Protein AF-0000000067462137 (afdb_homodimer)

Foldseek 3Di:
DPPPPPDPDPDPQPQAACDADPPDDGRHHQCCLLVPDVQLVCSHVPDQFDDAEDEQVQAAADQPFFAKEKEQPQFWWKFKWAQQLQWIKTATDPPPWMWMDTGVAPAIWTWGMKTKWAAPDAFPTDQYHYPPTGGGMKIKTKTFRVVVDPDLVVLQADALTIEIEIAGEGADDDFQPQVCQCQPPVNLVQHQERGGMDIDIRGDVLSNDDAFWKWKWFFHFDQDPSGRRRYIYIYTPDHGYDHPVSSVSQQSRASHGPVDDGDGSHSNYRHHDDNPSTHMYMNDRSVCPVPPDDDPRGGYHYPPPPPDD/DPPPPPDPDPPPQPQAACDADPPDDGRHHQCCLLVPDVQLVCSHVPDQFDDAEDEQVQAAADQPFFAKEKEQPQFWWKFKWAQQLQWIKTATDPPPWMWMDTGVAPAIWTWGMKTKWAAPDAFPTDQYHYPPTGGGMKIKTKTFRVVVDPDLVVLQADALTIEIEIAGEGADDDFQPQVCQCQPPVNLVQHQERGRMDIDIRGDVQSNDDAFWKWKWFFHFDQDPSGRRRYIYIYTPDHGYDHPVSSVSQQSRASHGPVDDGDGSHSNYRHHDDNPSTHMYMNDRSVCPVPDDDDDRGGYHYPPPPPDD

pLDDT: mean 91.72, std 14.28, range [22.58, 98.94]

Nearest PDB structures (foldseek):
  6t7u-assembly1_A  TM=9.386E-01  e=1.945E-29  Homo sapiens
  3m1w-assembly1_A  TM=9.368E-01  e=1.393E-28  Homo sapiens
  1flj-assembly1_A  TM=9.426E-01  e=3.025E-28  Rattus norvegicus
  1z97-assembly1_A  TM=9.305E-01  e=4.326E-28  Homo sapiens
  2w2j-assembly1_A  TM=8.553E-01  e=8.541E-27  Homo sapiens

InterPro domains:
  IPR001148 Alpha carbonic anhydrase domain [PF00194] (38-281)
  IPR001148 Alpha carbonic anhydrase domain [PS51144] (14-284)
  IPR001148 Alpha carbonic anhydrase domain [SM01057] (16-284)
  IPR023561 Carbonic anhydrase, alpha-class [PTHR18952] (14-278)
  IPR036398 Alpha carbonic anhydrase domain superfamily [G3DSA:3.10.200.10] (11-289)
  IPR036398 Alpha carbonic anhydrase domain superfamily [SSF51069] (25-281)
  IPR041878 Carbonic anhydrase-related protein X/XI [cd03121] (29-285)

Secondary structure (DSSP, 8-state):
-----------GGG---SS---SSS----HHHHHHH-GGGTHHHH-SS-S--EE-GGGEEE-TTPPPEEEE-TT--EEEEEEE-SSSEEEEE-SSS--EEEETTEEEEEEEEEEEEEE-SSTT---SSEETTB--SEEEEEEEEETTT-SSHHHHHHSTT-EEEEEEEEEE-SS--HHHHHHT-HHHHHTT-STT-EEEEEEE-GGGGS-SS--EEEEEE--SSTT--S-EEEEEESS-EEE-HHHHHHHHT-BSS-TTS---BS----PPPPP-TT--EEESS-TT-TTS---SGGGS-EEETS----/-----------GGG---SS---SSS----HHHHHHH-GGGTHHHH-SS-S--EE-GGGEEE-TTPPPEEEE-TT--EEEEEEE-SSSEEEEE-SSS--EEEETTEEEEEEEEEEEEEE-SSTT---SSEETTB--SEEEEEEEEETTT-SSHHHHHHSTT-EEEEEEEEEE-SS--HHHHHHT-HHHHHTT-STT-EEEEEEE-GGGGS-SS--EEEEEE--SSTT--S-EEEEEESS-EEE-HHHHHHHHT-BSS-TTS---BS----PPPPP-TT--EEESS-TT-TTS---SGGGS-EEETS----

Sequence (618 aa):
MITTYIGPAPDPEDWWSYKDNLQGNFVPGPPFWGLVNAAWSLCAVGKRQSPVDVELKRVLYDPFLPPLRLSTGGEKLRGTLYNTGRHVSFLPAARPVVNVSGGPLLYSHRLSELRLLFGARDGAGSEHQINHQGFSAEVQLIHFNQELYGNLSAASRGPNGLAILSLFVNVAGSSNPFLSRLLNRDTITRISYKNDAYFLQDLSLELLFPESFGFITYQGSLSTPPCSETVTWILIDRALNITSLQMHSLRLLSQNPPSQIFQSLSGNARPLQPLAHRALRGNRDPRHPERRCRGPNYRLHVDGAPHGRMITTYIGPAPDPEDWWSYKDNLQGNFVPGPPFWGLVNAAWSLCAVGKRQSPVDVELKRVLYDPFLPPLRLSTGGEKLRGTLYNTGRHVSFLPAARPVVNVSGGPLLYSHRLSELRLLFGARDGAGSEHQINHQGFSAEVQLIHFNQELYGNLSAASRGPNGLAILSLFVNVAGSSNPFLSRLLNRDTITRISYKNDAYFLQDLSLELLFPESFGFITYQGSLSTPPCSETVTWILIDRALNITSLQMHSLRLLSQNPPSQIFQSLSGNARPLQPLAHRALRGNRDPRHPERRCRGPNYRLHVDGAPHGR

Solvent-accessible surface area (backbone atoms only — not comparable to full-atom values): 31757 Å² total; per-residue (Å²): 133,84,76,76,79,72,67,78,75,68,56,78,90,64,61,60,38,51,46,79,45,82,76,74,75,81,39,42,19,61,93,36,42,19,75,76,33,77,84,15,33,39,54,64,72,49,67,45,41,29,28,35,60,44,46,56,92,64,41,36,60,36,88,69,51,48,36,41,32,39,36,31,83,65,52,57,41,31,28,36,38,30,17,68,32,51,42,41,36,34,36,59,40,84,60,55,61,38,32,39,31,39,34,92,43,82,57,51,20,33,63,57,35,39,38,45,28,29,21,83,43,85,43,56,11,26,45,46,24,53,68,84,38,48,24,21,15,26,39,34,40,38,20,19,22,57,83,85,24,93,43,57,75,58,8,49,66,26,50,76,5,29,38,34,41,35,36,35,25,37,75,39,93,51,49,34,64,37,55,46,65,65,50,29,71,77,52,49,68,50,27,37,27,28,70,25,60,42,80,49,64,80,36,55,71,75,50,64,53,64,80,60,40,48,41,39,35,35,75,21,18,40,61,49,90,44,20,38,60,22,24,39,38,36,35,43,72,52,67,41,34,32,28,60,68,47,53,51,55,53,43,66,20,22,31,30,42,86,91,47,73,84,38,57,32,35,50,35,38,45,70,67,29,66,59,83,66,64,68,36,35,18,59,49,48,66,92,44,69,78,58,76,75,74,58,75,66,17,25,76,41,58,49,72,57,79,75,82,130,133,85,76,77,79,72,68,78,76,68,55,78,88,63,62,60,38,52,46,77,46,82,75,74,74,82,38,41,19,59,92,37,42,19,76,77,33,77,86,16,33,39,54,63,70,48,68,44,41,30,28,35,60,43,46,56,91,65,41,36,58,36,88,68,53,48,34,39,32,39,35,32,84,67,51,55,41,32,28,37,38,32,18,68,33,51,41,42,37,34,36,59,41,84,60,54,59,38,34,40,32,39,34,90,42,82,57,50,22,33,64,57,36,38,36,44,29,29,21,83,44,85,43,54,10,26,45,47,24,53,68,85,37,47,24,22,15,26,40,35,41,38,21,21,23,55,82,84,26,95,44,57,74,59,9,47,66,25,51,77,6,29,38,33,40,36,36,36,25,36,75,38,94,52,50,35,63,38,54,45,64,64,50,28,70,77,52,48,68,51,27,39,27,30,70,26,58,44,80,50,66,81,36,55,71,75,49,64,52,64,82,61,41,49,40,40,34,35,77,22,18,39,62,48,89,43,20,38,59,22,24,39,38,38,35,42,70,52,68,42,34,32,29,61,68,49,52,53,56,54,42,64,19,23,33,32,42,86,92,46,74,85,37,56,30,35,50,36,38,46,69,68,30,65,58,81,67,63,69,37,35,19,61,48,48,65,92,46,69,77,61,76,74,75,57,75,67,17,25,76,40,59,48,72,57,80,73,82,130

Organism: Equus caballus (NCBI:txid9796)

Radius of gyration: 27.42 Å; Cα contacts (8 Å, |Δi|>4): 1559; chains: 2; bounding box: 72×86×69 Å

Structure (mmCIF, N/CA/C/O backbone):
data_AF-0000000067462137-model_v1
#
loop_
_entity.id
_entity.type
_entity.pdbx_description
1 polymer 'Carbonic anhydrase-related protein 11'
#
loop_
_atom_site.group_PDB
_atom_site.id
_atom_site.type_symbol
_atom_site.label_atom_id
_atom_site.label_alt_id
_atom_site.label_comp_id
_atom_site.label_asym_id
_atom_site.label_entity_id
_atom_site.label_seq_id
_atom_site.pdbx_PDB_ins_code
_atom_site.Cartn_x
_atom_site.Cartn_y
_atom_site.Cartn_z
_atom_site.occupancy
_atom_site.B_iso_or_equiv
_atom_site.auth_seq_id
_atom_site.auth_comp_id
_atom_site.auth_asym_id
_atom_site.auth_atom_id
_atom_site.pdbx_PDB_model_num
ATOM 1 N N . MET A 1 1 ? 46.656 -34.188 -7.199 1 33.12 1 MET A N 1
ATOM 2 C CA . MET A 1 1 ? 46.156 -32.844 -7.027 1 33.12 1 MET A CA 1
ATOM 3 C C . MET A 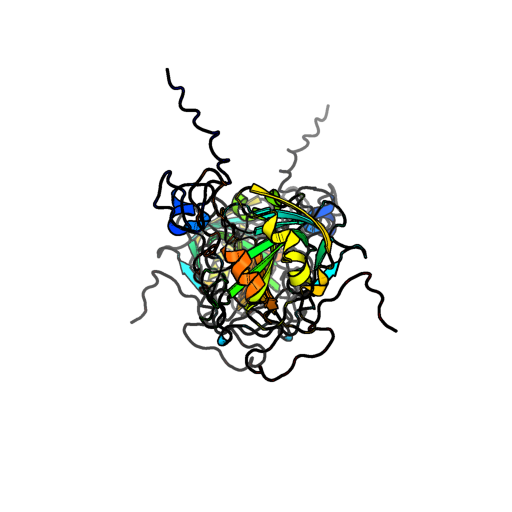1 1 ? 44.688 -32.75 -7.496 1 33.12 1 MET A C 1
ATOM 5 O O . MET A 1 1 ? 44.438 -32.625 -8.695 1 33.12 1 MET A O 1
ATOM 9 N N . ILE A 1 2 ? 43.75 -33.375 -6.828 1 36.69 2 ILE A N 1
ATOM 10 C CA . ILE A 1 2 ? 42.312 -33.438 -7.137 1 36.69 2 ILE A CA 1
ATOM 11 C C . ILE A 1 2 ? 41.656 -32.062 -6.977 1 36.69 2 ILE A C 1
ATOM 13 O O . ILE A 1 2 ? 41.594 -31.531 -5.867 1 36.69 2 ILE A O 1
ATOM 17 N N . THR A 1 3 ? 41.781 -31.172 -7.953 1 37.09 3 THR A N 1
ATOM 18 C CA . THR A 1 3 ? 41.094 -29.891 -7.957 1 37.09 3 THR A CA 1
ATOM 19 C C . THR A 1 3 ? 39.594 -30.078 -7.766 1 37.09 3 THR A C 1
ATOM 21 O O . THR A 1 3 ? 38.938 -30.688 -8.602 1 37.09 3 THR A O 1
ATOM 24 N N . THR A 1 4 ? 39.125 -30.109 -6.57 1 36.94 4 THR A N 1
ATOM 25 C CA . THR A 1 4 ? 37.688 -30.062 -6.285 1 36.94 4 THR A CA 1
ATOM 26 C C . THR A 1 4 ? 37.031 -28.891 -7.004 1 36.94 4 THR A C 1
ATOM 28 O O . THR A 1 4 ? 37.438 -27.734 -6.809 1 36.94 4 THR A O 1
ATOM 31 N N . TYR A 1 5 ? 36.562 -29.094 -8.219 1 33.78 5 TYR A N 1
ATOM 32 C CA . TYR A 1 5 ? 35.75 -28.141 -8.953 1 33.78 5 TYR A CA 1
ATOM 33 C C . TYR A 1 5 ? 34.594 -27.625 -8.086 1 33.78 5 TYR A C 1
ATOM 35 O O . TYR A 1 5 ? 33.688 -28.375 -7.734 1 33.78 5 TYR A O 1
ATOM 43 N N . ILE A 1 6 ? 34.844 -26.734 -7.133 1 40.75 6 ILE A N 1
ATOM 44 C CA . ILE A 1 6 ? 33.75 -26.016 -6.508 1 40.75 6 ILE A CA 1
ATOM 45 C C . ILE A 1 6 ? 32.906 -25.344 -7.578 1 40.75 6 ILE A C 1
ATOM 47 O O . ILE A 1 6 ? 33.406 -24.531 -8.367 1 40.75 6 ILE A O 1
ATOM 51 N N . GLY A 1 7 ? 31.828 -25.891 -7.941 1 38.31 7 GLY A N 1
ATOM 52 C CA . GLY A 1 7 ? 30.891 -25.281 -8.875 1 38.31 7 GLY A CA 1
ATOM 53 C C . GLY A 1 7 ? 30.609 -23.812 -8.578 1 38.31 7 GLY A C 1
ATOM 54 O O . GLY A 1 7 ? 30.922 -23.328 -7.492 1 38.31 7 GLY A O 1
ATOM 55 N N . PRO A 1 8 ? 30.422 -23.016 -9.586 1 42.69 8 PRO A N 1
ATOM 56 C CA . PRO A 1 8 ? 30.188 -21.578 -9.375 1 42.69 8 PRO A CA 1
ATOM 57 C C . PRO A 1 8 ? 29.203 -21.312 -8.234 1 42.69 8 PRO A C 1
ATOM 59 O O . PRO A 1 8 ? 28.344 -22.141 -7.945 1 42.69 8 PRO A O 1
ATOM 62 N N . ALA A 1 9 ? 29.641 -20.391 -7.414 1 48.5 9 ALA A N 1
ATOM 63 C CA . ALA A 1 9 ? 28.844 -19.891 -6.309 1 48.5 9 ALA A CA 1
ATOM 64 C C . ALA A 1 9 ? 27.422 -19.547 -6.773 1 48.5 9 ALA A C 1
ATOM 66 O O . ALA A 1 9 ? 27.25 -18.875 -7.789 1 48.5 9 ALA A O 1
ATOM 67 N N . PRO A 1 10 ? 26.469 -20.422 -6.324 1 48.97 10 PRO A N 1
ATOM 68 C CA . PRO A 1 10 ? 25.109 -20.062 -6.723 1 48.97 10 PRO A CA 1
ATOM 69 C C . PRO A 1 10 ? 24.859 -18.562 -6.691 1 48.97 10 PRO A C 1
ATOM 71 O O . PRO A 1 10 ? 25.5 -17.844 -5.914 1 48.97 10 PRO A O 1
ATOM 74 N N . ASP A 1 11 ? 24.234 -18.062 -7.758 1 56.69 11 ASP A N 1
ATOM 75 C CA . ASP A 1 11 ? 23.781 -16.672 -7.766 1 56.69 11 ASP A CA 1
ATOM 76 C C . ASP A 1 11 ? 23.125 -16.312 -6.441 1 56.69 11 ASP A C 1
ATOM 78 O O . ASP A 1 11 ? 22.203 -17 -5.984 1 56.69 11 ASP A O 1
ATOM 82 N N . PRO A 1 12 ? 23.875 -15.477 -5.719 1 56.31 12 PRO A N 1
ATOM 83 C CA . PRO A 1 12 ? 23.391 -15.086 -4.391 1 56.31 12 PRO A CA 1
ATOM 84 C C . PRO A 1 12 ? 21.875 -14.898 -4.336 1 56.31 12 PRO A C 1
ATOM 86 O O . PRO A 1 12 ? 21.25 -15.211 -3.318 1 56.31 12 PRO A O 1
ATOM 89 N N . GLU A 1 13 ? 21.297 -14.617 -5.48 1 64 13 GLU A N 1
ATOM 90 C CA . GLU A 1 13 ? 19.859 -14.375 -5.492 1 64 13 GLU A CA 1
ATOM 91 C C . GLU A 1 13 ? 19.078 -15.695 -5.488 1 64 13 GLU A C 1
ATOM 93 O O . GLU A 1 13 ? 17.906 -15.719 -5.133 1 64 13 GLU A O 1
ATOM 98 N N . ASP A 1 14 ? 19.812 -16.719 -5.629 1 73.19 14 ASP A N 1
ATOM 99 C CA . ASP A 1 14 ? 19.125 -18 -5.781 1 73.19 14 ASP A CA 1
ATOM 100 C C . ASP A 1 14 ? 19.484 -18.953 -4.652 1 73.19 14 ASP A C 1
ATOM 102 O O . ASP A 1 14 ? 19.172 -20.156 -4.719 1 73.19 14 ASP A O 1
ATOM 106 N N . TRP A 1 15 ? 20.062 -18.375 -3.633 1 82.94 15 TRP A N 1
ATOM 107 C CA . TRP A 1 15 ? 20.516 -19.266 -2.564 1 82.94 15 TRP A CA 1
ATOM 108 C C . TRP A 1 15 ? 19.484 -19.359 -1.452 1 82.94 15 TRP A C 1
ATOM 110 O O . TRP A 1 15 ? 19.734 -18.953 -0.316 1 82.94 15 TRP A O 1
ATOM 120 N N . TRP A 1 16 ? 18.344 -19.906 -1.701 1 92.69 16 TRP A N 1
ATOM 121 C CA . TRP A 1 16 ? 17.281 -20.109 -0.719 1 92.69 16 TRP A CA 1
ATOM 122 C C . TRP A 1 16 ? 16.438 -21.328 -1.077 1 92.69 16 TRP A C 1
ATOM 124 O O . TRP A 1 16 ? 16.5 -21.812 -2.211 1 92.69 16 TRP A O 1
ATOM 134 N N . SER A 1 17 ? 15.82 -21.938 -0.161 1 92.31 17 SER A N 1
ATOM 135 C CA . SER A 1 17 ? 14.906 -23.062 -0.337 1 92.31 17 SER A CA 1
ATOM 136 C C . SER A 1 17 ? 13.641 -22.891 0.492 1 92.31 17 SER A C 1
ATOM 138 O O . SER A 1 17 ? 13.594 -22.047 1.391 1 92.31 17 SER A O 1
ATOM 140 N N . TYR A 1 18 ? 12.602 -23.609 0.104 1 92.81 18 TYR A N 1
ATOM 141 C CA . TYR A 1 18 ? 11.391 -23.625 0.921 1 92.81 18 TYR A CA 1
ATOM 142 C C . TYR A 1 18 ? 11.555 -24.578 2.107 1 92.81 18 TYR A C 1
ATOM 144 O O . TYR A 1 18 ? 10.93 -24.391 3.152 1 92.81 18 TYR A O 1
ATOM 152 N N . LYS A 1 19 ? 12.367 -25.562 1.854 1 85.31 19 LYS A N 1
ATOM 153 C CA . LYS A 1 19 ? 12.531 -26.641 2.834 1 85.31 19 LYS A CA 1
ATOM 154 C C . LYS A 1 19 ? 13.938 -26.625 3.43 1 85.31 19 LYS A C 1
ATOM 156 O O . LYS A 1 19 ? 14.891 -26.203 2.773 1 85.31 19 LYS A O 1
ATOM 161 N N . ASP A 1 20 ? 13.906 -27.016 4.707 1 74.94 20 ASP A N 1
ATOM 162 C CA . ASP A 1 20 ? 15.219 -27.141 5.336 1 74.94 20 ASP A CA 1
ATOM 163 C C . ASP A 1 20 ? 15.961 -28.375 4.801 1 74.94 20 ASP A C 1
ATOM 165 O O . ASP A 1 20 ? 15.359 -29.438 4.605 1 74.94 20 ASP A O 1
ATOM 169 N N . ASN A 1 21 ? 17.031 -28.016 3.973 1 64.56 21 ASN A N 1
ATOM 170 C CA . ASN A 1 21 ? 17.812 -29.156 3.5 1 64.56 21 ASN A CA 1
ATOM 171 C C . ASN A 1 21 ? 18.922 -29.516 4.484 1 64.56 21 ASN A C 1
ATOM 173 O O . ASN A 1 21 ? 19.781 -28.688 4.793 1 64.56 21 ASN A O 1
ATOM 177 N N . LEU A 1 22 ? 18.609 -30.516 5.305 1 53.84 22 LEU A N 1
ATOM 178 C CA . LEU A 1 22 ? 19.594 -30.969 6.285 1 53.84 22 LEU A CA 1
ATOM 179 C C . LEU A 1 22 ? 20.75 -31.688 5.605 1 53.84 22 LEU A C 1
ATOM 181 O O . LEU A 1 22 ? 21.781 -31.922 6.23 1 53.84 22 LEU A O 1
ATOM 185 N N . GLN A 1 23 ? 20.469 -32.188 4.391 1 54.03 23 GLN A N 1
ATOM 186 C CA . GLN A 1 23 ? 21.547 -33 3.832 1 54.03 23 GLN A CA 1
ATOM 187 C C . GLN A 1 23 ? 22.422 -32.188 2.887 1 54.03 23 GLN A C 1
ATOM 189 O O . GLN A 1 23 ? 21.906 -31.547 1.955 1 54.03 23 GLN A O 1
ATOM 194 N N . GLY A 1 24 ? 23.703 -31.891 3.262 1 59.41 24 GLY A N 1
ATOM 195 C CA . GLY A 1 24 ? 24.75 -31.266 2.465 1 59.41 24 GLY A CA 1
ATOM 196 C C . GLY A 1 24 ? 24.969 -29.797 2.814 1 59.41 24 GLY A C 1
ATOM 197 O O . GLY A 1 24 ? 24.938 -29.422 3.99 1 59.41 24 GLY A O 1
ATOM 198 N N . ASN A 1 25 ? 25.156 -28.969 1.659 1 68.31 25 ASN A N 1
ATOM 199 C CA . ASN A 1 25 ? 25.453 -27.562 1.851 1 68.31 25 ASN A CA 1
ATOM 200 C C . ASN A 1 25 ? 24.234 -26.781 2.332 1 68.31 25 ASN A C 1
ATOM 202 O O . ASN A 1 25 ? 23.109 -27.031 1.873 1 68.31 25 ASN A O 1
ATOM 206 N N . PHE A 1 26 ? 24.375 -26.156 3.314 1 79.06 26 PHE A N 1
ATOM 207 C CA . PHE A 1 26 ? 23.297 -25.406 3.947 1 79.06 26 PHE A CA 1
ATOM 208 C C . PHE A 1 26 ? 22.672 -24.422 2.963 1 79.06 26 PHE A C 1
ATOM 210 O O . PHE A 1 26 ? 23.375 -23.609 2.359 1 79.06 26 PHE A O 1
ATOM 217 N N . VAL A 1 27 ? 21.406 -24.656 2.65 1 85.75 27 VAL A N 1
ATOM 218 C CA . VAL A 1 27 ? 20.594 -23.672 1.94 1 85.75 27 VAL A CA 1
ATOM 219 C C . VAL A 1 27 ? 19.5 -23.156 2.861 1 85.75 27 VAL A C 1
ATOM 221 O O . VAL A 1 27 ? 18.703 -23.938 3.402 1 85.75 27 VAL A O 1
ATOM 224 N N . PRO A 1 28 ? 19.438 -21.844 3.119 1 89.75 28 PRO A N 1
ATOM 225 C CA . PRO A 1 28 ? 18.5 -21.312 4.113 1 89.75 28 PRO A CA 1
ATOM 226 C C . PRO A 1 28 ? 17.031 -21.5 3.707 1 89.75 28 PRO A C 1
ATOM 228 O O . PRO A 1 28 ? 16.672 -21.219 2.562 1 89.75 28 PRO A O 1
ATOM 231 N N . GLY A 1 29 ? 16.25 -21.984 4.668 1 92.88 29 GLY A N 1
ATOM 232 C CA . GLY A 1 29 ? 14.797 -22.016 4.535 1 92.88 29 GLY A CA 1
ATOM 233 C C . GLY A 1 29 ? 14.133 -20.734 5.035 1 92.88 29 GLY A C 1
ATOM 234 O O . GLY A 1 29 ? 14.812 -19.797 5.445 1 92.88 29 GLY A O 1
ATOM 235 N N . PRO A 1 30 ? 12.844 -20.703 5.047 1 94 30 PRO A N 1
ATOM 236 C CA . PRO A 1 30 ? 12.086 -19.469 5.305 1 94 30 PRO A CA 1
ATOM 237 C C . PRO A 1 30 ? 12.445 -18.828 6.641 1 94 30 PRO A C 1
ATOM 239 O O . PRO A 1 30 ? 12.617 -17.609 6.715 1 94 30 PRO A O 1
ATOM 242 N N . PRO A 1 31 ? 12.656 -19.578 7.742 1 92.94 31 PRO A N 1
ATOM 243 C CA . PRO A 1 31 ? 12.984 -18.906 9.008 1 92.94 31 PRO A CA 1
ATOM 244 C C . PRO A 1 31 ? 14.336 -18.219 8.977 1 92.94 31 PRO A C 1
ATOM 246 O O . PRO A 1 31 ? 14.617 -17.359 9.828 1 92.94 31 PRO A O 1
ATOM 249 N N . PHE A 1 32 ? 15.164 -18.578 7.988 1 93.44 32 PHE A N 1
ATOM 250 C CA . PHE A 1 32 ? 16.531 -18.094 8.008 1 93.44 32 PHE A CA 1
ATOM 251 C C . PHE A 1 32 ? 16.781 -17.094 6.879 1 93.44 32 PHE A C 1
ATOM 253 O O . PHE A 1 32 ? 17.844 -16.484 6.797 1 93.44 32 PHE A O 1
ATOM 260 N N . TRP A 1 33 ? 15.82 -16.953 5.977 1 95.06 33 TRP A N 1
ATOM 261 C CA . TRP A 1 33 ? 16.016 -16.094 4.812 1 95.06 33 TRP A CA 1
ATOM 262 C C . TRP A 1 33 ? 16.531 -14.719 5.23 1 95.06 33 TRP A C 1
ATOM 264 O O . TRP A 1 33 ? 17.578 -14.273 4.758 1 95.06 33 TRP A O 1
ATOM 274 N N . GLY A 1 34 ? 15.828 -14.086 6.184 1 95.19 34 GLY A N 1
ATOM 275 C CA . GLY A 1 34 ? 16.141 -12.727 6.578 1 95.19 34 GLY A CA 1
ATOM 276 C C . GLY A 1 34 ? 17.359 -12.625 7.484 1 95.19 34 GLY A C 1
ATOM 277 O O . GLY A 1 34 ? 17.875 -11.531 7.727 1 95.19 34 GLY A O 1
ATOM 278 N N . LEU A 1 35 ? 17.828 -13.703 7.984 1 93.44 35 LEU A N 1
ATOM 279 C CA . LEU A 1 35 ? 18.922 -13.719 8.93 1 93.44 35 LEU A CA 1
ATOM 280 C C . LEU A 1 35 ? 20.266 -13.906 8.211 1 93.44 35 LEU A C 1
ATOM 282 O O . LEU A 1 35 ? 21.297 -13.422 8.672 1 93.44 35 LEU A O 1
ATOM 286 N N . VAL A 1 36 ? 20.234 -14.508 7.035 1 90.19 36 VAL A N 1
ATOM 287 C CA . VAL A 1 36 ? 21.484 -14.898 6.391 1 90.19 36 VAL A CA 1
ATOM 288 C C . VAL A 1 36 ? 21.859 -13.867 5.328 1 90.19 36 VAL A C 1
ATOM 290 O O . VAL A 1 36 ? 23.016 -13.75 4.949 1 90.19 36 VAL A O 1
ATOM 293 N N . ASN A 1 37 ? 20.891 -13.219 4.82 1 90.69 37 ASN A N 1
ATOM 294 C CA . ASN A 1 37 ? 21.094 -12.211 3.789 1 90.69 37 ASN A CA 1
ATOM 295 C C . ASN A 1 37 ? 20.469 -10.875 4.18 1 90.69 37 ASN A C 1
ATOM 297 O O . ASN A 1 37 ? 19.234 -10.766 4.246 1 90.69 37 ASN A O 1
ATOM 301 N N . ALA A 1 38 ? 21.25 -9.906 4.277 1 91.75 38 ALA A N 1
ATOM 302 C CA . ALA A 1 38 ? 20.781 -8.594 4.719 1 91.75 38 ALA A CA 1
ATOM 303 C C . ALA A 1 38 ? 19.812 -8 3.713 1 91.75 38 ALA A C 1
ATOM 305 O O . ALA A 1 38 ? 18.875 -7.277 4.09 1 91.75 38 ALA A O 1
ATOM 306 N N . ALA A 1 39 ? 19.969 -8.32 2.479 1 93.56 39 ALA A N 1
ATOM 307 C CA . ALA A 1 39 ? 19.094 -7.805 1.434 1 93.56 39 ALA A CA 1
ATOM 308 C C . ALA A 1 39 ? 17.688 -8.406 1.551 1 93.56 39 ALA A C 1
ATOM 310 O O . ALA A 1 39 ? 16.75 -7.93 0.91 1 93.56 39 ALA A O 1
ATOM 311 N N . TRP A 1 40 ? 17.578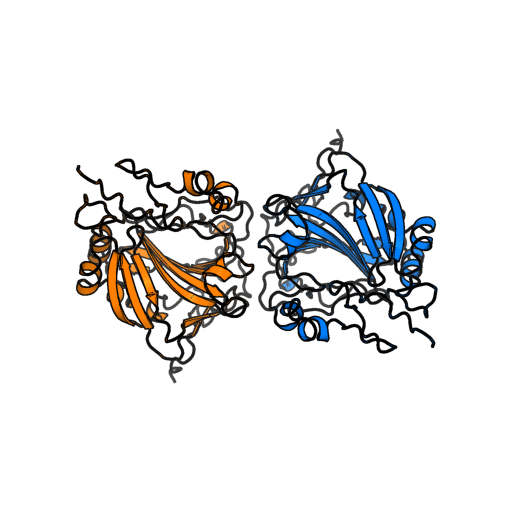 -9.484 2.396 1 96 40 TRP A N 1
ATOM 312 C CA . TRP A 1 40 ? 16.297 -10.156 2.586 1 96 40 TRP A CA 1
ATOM 313 C C . TRP A 1 40 ? 15.758 -9.898 3.988 1 96 40 TRP A C 1
ATOM 315 O O . TRP A 1 40 ? 15.023 -10.727 4.531 1 96 40 TRP A O 1
ATOM 325 N N . SER A 1 41 ? 16.172 -8.812 4.594 1 96.38 41 SER A N 1
ATOM 326 C CA . SER A 1 41 ? 15.852 -8.555 5.996 1 96.38 41 SER A CA 1
ATOM 327 C C . SER A 1 41 ? 14.344 -8.523 6.223 1 96.38 41 SER A C 1
ATOM 329 O O . SER A 1 41 ? 13.867 -8.883 7.301 1 96.38 41 SER A O 1
ATOM 331 N N . LEU A 1 42 ? 13.555 -8.156 5.234 1 97.62 42 LEU A N 1
ATOM 332 C CA . LEU A 1 42 ? 12.109 -8.055 5.379 1 97.62 42 LEU A CA 1
ATOM 333 C C . LEU A 1 42 ? 11.492 -9.422 5.633 1 97.62 42 LEU A C 1
ATOM 335 O O . LEU A 1 42 ? 10.406 -9.523 6.207 1 97.62 42 LEU A O 1
ATOM 339 N N . CYS A 1 43 ? 12.195 -10.484 5.223 1 97.75 43 CYS A N 1
ATOM 340 C CA . CYS A 1 43 ? 11.688 -11.828 5.484 1 97.75 43 CYS A CA 1
ATOM 341 C C . CYS A 1 43 ? 11.625 -12.102 6.984 1 97.75 43 CYS A C 1
ATOM 343 O O . CYS A 1 43 ? 10.922 -13.016 7.422 1 97.75 43 CYS A O 1
ATOM 345 N N . ALA A 1 44 ? 12.383 -11.305 7.707 1 96.81 44 ALA A N 1
ATOM 346 C CA . ALA A 1 44 ? 12.445 -11.531 9.148 1 96.81 44 ALA A CA 1
ATOM 347 C C . ALA A 1 44 ? 11.68 -10.445 9.906 1 96.81 44 ALA A C 1
ATOM 349 O O . ALA A 1 44 ? 10.953 -10.742 10.859 1 96.81 44 ALA A O 1
ATOM 350 N N . VAL A 1 45 ? 11.781 -9.234 9.438 1 96.38 45 VAL A N 1
ATOM 351 C CA . VAL A 1 45 ? 11.328 -8.133 10.289 1 96.38 45 VAL A CA 1
ATOM 352 C C . VAL A 1 45 ? 10.094 -7.477 9.664 1 96.38 45 VAL A C 1
ATOM 354 O O . VAL A 1 45 ? 9.477 -6.602 10.281 1 96.38 45 VAL A O 1
ATOM 357 N N . GLY A 1 46 ? 9.719 -7.812 8.391 1 97.69 46 GLY A N 1
ATOM 358 C CA . GLY A 1 46 ? 8.57 -7.211 7.734 1 97.69 46 GLY A CA 1
ATOM 359 C C . GLY A 1 46 ? 7.266 -7.449 8.477 1 97.69 46 GLY A C 1
ATOM 360 O O . GLY A 1 46 ? 7.074 -8.508 9.078 1 97.69 46 GLY A O 1
ATOM 361 N N . LYS A 1 47 ? 6.383 -6.504 8.359 1 98.31 47 LYS A N 1
ATOM 362 C CA . LYS A 1 47 ? 5.141 -6.617 9.117 1 98.31 47 LYS A CA 1
ATOM 363 C C . LYS A 1 47 ? 3.939 -6.777 8.195 1 98.31 47 LYS A C 1
ATOM 365 O O . LYS A 1 47 ? 2.818 -7 8.648 1 98.31 47 LYS A O 1
ATOM 370 N N . ARG A 1 48 ? 4.18 -6.641 6.902 1 98.12 48 ARG A N 1
ATOM 371 C CA . ARG A 1 48 ? 3.152 -6.859 5.891 1 98.12 48 ARG A CA 1
ATOM 372 C C . ARG A 1 48 ? 3.482 -8.07 5.023 1 98.12 48 ARG A C 1
ATOM 374 O O . ARG A 1 48 ? 3.463 -7.984 3.795 1 98.12 48 ARG A O 1
ATOM 381 N N . GLN A 1 49 ? 3.764 -9.133 5.688 1 98.62 49 GLN A N 1
ATOM 382 C CA . GLN A 1 49 ? 4.324 -10.289 5.004 1 98.62 49 GLN A CA 1
ATOM 383 C C . GLN A 1 49 ? 3.223 -11.234 4.535 1 98.62 49 GLN A C 1
ATOM 385 O O . GLN A 1 49 ? 2.098 -11.188 5.035 1 98.62 49 GLN A O 1
ATOM 390 N N . SER A 1 50 ? 3.5 -11.984 3.545 1 98.75 50 SER A N 1
ATOM 391 C CA . SER A 1 50 ? 2.643 -13 2.938 1 98.75 50 SER A CA 1
ATOM 392 C C . SER A 1 50 ? 3.332 -14.359 2.904 1 98.75 50 SER A C 1
ATOM 394 O O . SER A 1 50 ? 4.562 -14.438 2.959 1 98.75 50 SER A O 1
ATOM 396 N N . PRO A 1 51 ? 2.619 -15.445 2.844 1 98.81 51 PRO A N 1
ATOM 397 C CA . PRO A 1 51 ? 1.168 -15.578 2.693 1 98.81 51 PRO A CA 1
ATOM 398 C C . PRO A 1 51 ? 0.427 -15.484 4.027 1 98.81 51 PRO A C 1
ATOM 400 O O . PRO A 1 51 ? 1.048 -15.562 5.09 1 98.81 51 PRO A O 1
ATOM 403 N N . VAL A 1 52 ? -0.906 -15.305 3.916 1 98.81 52 VAL A N 1
ATOM 404 C CA . VAL A 1 52 ? -1.695 -15.211 5.141 1 98.81 52 VAL A CA 1
ATOM 405 C C . VAL A 1 52 ? -2.826 -16.234 5.105 1 98.81 52 VAL A C 1
ATOM 407 O O . VAL A 1 52 ? -3.105 -16.828 4.062 1 98.81 52 VAL A O 1
ATOM 410 N N . ASP A 1 53 ? -3.344 -16.5 6.266 1 98.69 53 ASP A N 1
ATOM 411 C CA . ASP A 1 53 ? -4.633 -17.172 6.387 1 98.69 53 ASP A CA 1
ATOM 412 C C . ASP A 1 53 ? -5.785 -16.172 6.312 1 98.69 53 ASP A C 1
ATOM 414 O O . ASP A 1 53 ? -5.879 -15.258 7.137 1 98.69 53 ASP A O 1
ATOM 418 N N . VAL A 1 54 ? -6.652 -16.391 5.359 1 97.75 54 VAL A N 1
ATOM 419 C CA . VAL A 1 54 ? -7.785 -15.484 5.168 1 97.75 54 VAL A CA 1
ATOM 420 C C . VAL A 1 54 ? -8.984 -15.992 5.961 1 97.75 54 VAL A C 1
ATOM 422 O O . VAL A 1 54 ? -9.617 -16.984 5.582 1 97.75 54 VAL A O 1
ATOM 425 N N . GLU A 1 55 ? -9.219 -15.344 7.004 1 95.06 55 GLU A N 1
ATOM 426 C CA . GLU A 1 55 ? -10.477 -15.602 7.699 1 95.06 55 GLU A CA 1
ATOM 427 C C . GLU A 1 55 ? -11.633 -14.859 7.039 1 95.06 55 GLU A C 1
ATOM 429 O O . GLU A 1 55 ? -11.711 -13.625 7.117 1 95.06 55 GLU A O 1
ATOM 434 N N . LEU A 1 56 ? -12.531 -15.562 6.535 1 93.81 56 LEU A N 1
ATOM 435 C CA . LEU A 1 56 ? -13.594 -14.961 5.73 1 93.81 56 LEU A CA 1
ATOM 436 C C . LEU A 1 56 ? -14.414 -13.977 6.555 1 93.81 56 LEU A C 1
ATOM 438 O O . LEU A 1 56 ? -14.891 -12.969 6.031 1 93.81 56 LEU A O 1
ATOM 442 N N . LYS A 1 57 ? -14.586 -14.203 7.848 1 92.31 57 LYS A N 1
ATOM 443 C CA . LYS A 1 57 ? -15.359 -13.328 8.719 1 92.31 57 LYS A CA 1
ATOM 444 C C . LYS A 1 57 ? -14.711 -11.945 8.828 1 92.31 57 LYS A C 1
ATOM 446 O O . LYS A 1 57 ? -15.359 -10.984 9.234 1 92.31 57 LYS A O 1
ATOM 451 N N . ARG A 1 58 ? -13.453 -11.852 8.461 1 94.38 58 ARG A N 1
ATOM 452 C CA . ARG A 1 58 ? -12.711 -10.602 8.578 1 94.38 58 ARG A CA 1
ATOM 453 C C . ARG A 1 58 ? -12.688 -9.859 7.246 1 94.38 58 ARG A C 1
ATOM 455 O O . ARG A 1 58 ? -12.203 -8.727 7.168 1 94.38 58 ARG A O 1
ATOM 462 N N . VAL A 1 59 ? -13.18 -10.453 6.207 1 96.62 59 VAL A N 1
ATOM 463 C CA . VAL A 1 59 ? -13.148 -9.852 4.883 1 96.62 59 VAL A CA 1
ATOM 464 C C . VAL A 1 59 ? -14.203 -8.758 4.781 1 96.62 59 VAL A C 1
ATOM 466 O O . VAL A 1 59 ? -15.375 -8.984 5.098 1 96.62 59 VAL A O 1
ATOM 469 N N . LEU A 1 60 ? -13.82 -7.57 4.438 1 95.88 60 LEU A N 1
ATOM 470 C CA . LEU A 1 60 ? -14.734 -6.461 4.191 1 95.88 60 LEU A CA 1
ATOM 471 C C . LEU A 1 60 ? -15.328 -6.551 2.789 1 95.88 60 LEU A C 1
ATOM 473 O O . LEU A 1 60 ? -14.594 -6.633 1.802 1 95.88 60 LEU A O 1
ATOM 477 N N . TYR A 1 61 ? -16.688 -6.551 2.756 1 95.19 61 TYR A N 1
ATOM 478 C CA . TYR A 1 61 ? -17.344 -6.535 1.458 1 95.19 61 TYR A CA 1
ATOM 479 C C . TYR A 1 61 ? -17.234 -5.164 0.8 1 95.19 61 TYR A C 1
ATOM 481 O O . TYR A 1 61 ? -17.625 -4.152 1.386 1 95.19 61 TYR A O 1
ATOM 489 N N . ASP A 1 62 ? -16.641 -5.117 -0.401 1 95.12 62 ASP A N 1
ATOM 490 C CA . ASP A 1 62 ? -16.5 -3.896 -1.184 1 95.12 62 ASP A CA 1
ATOM 491 C C . ASP A 1 62 ? -17.281 -3.98 -2.492 1 95.12 62 ASP A C 1
ATOM 493 O O . ASP A 1 62 ? -16.781 -4.535 -3.479 1 95.12 62 ASP A O 1
ATOM 497 N N . PRO A 1 63 ? -18.391 -3.361 -2.559 1 91.94 63 PRO A N 1
ATOM 498 C CA . PRO A 1 63 ? -19.219 -3.447 -3.766 1 91.94 63 PRO A CA 1
ATOM 499 C C . PRO A 1 63 ? -18.688 -2.58 -4.906 1 91.94 63 PRO A C 1
ATOM 501 O O . PRO A 1 63 ? -19.203 -2.648 -6.027 1 91.94 63 PRO A O 1
ATOM 504 N N . PHE A 1 64 ? -17.656 -1.861 -4.703 1 92.88 64 PHE A N 1
ATOM 505 C CA . PHE A 1 64 ? -17.172 -0.915 -5.703 1 92.88 64 PHE A CA 1
ATOM 506 C C . PHE A 1 64 ? -15.969 -1.481 -6.445 1 92.88 64 PHE A C 1
ATOM 508 O O . PHE A 1 64 ? -15.406 -0.823 -7.324 1 92.88 64 PHE A O 1
ATOM 515 N N . LEU A 1 65 ? -15.523 -2.686 -6.133 1 95.38 65 LEU A N 1
ATOM 516 C CA . LEU A 1 65 ? -14.422 -3.326 -6.836 1 95.38 65 LEU A CA 1
ATOM 517 C C . LEU A 1 65 ? -14.828 -3.701 -8.258 1 95.38 65 LEU A C 1
ATOM 519 O O . LEU A 1 65 ? -15.781 -4.449 -8.461 1 95.38 65 LEU A O 1
ATOM 523 N N . PRO A 1 66 ? -14.133 -3.188 -9.273 1 96.19 66 PRO A N 1
ATOM 524 C CA . PRO A 1 66 ? -14.438 -3.594 -10.648 1 96.19 66 PRO A CA 1
ATOM 525 C C . PRO A 1 66 ? -13.969 -5.016 -10.961 1 96.19 66 PRO A C 1
ATOM 527 O O . PRO A 1 66 ? -13.203 -5.602 -10.188 1 96.19 66 PRO A O 1
ATOM 530 N N . PRO A 1 67 ? -14.453 -5.531 -12.016 1 96.5 67 PRO A N 1
ATOM 531 C CA . PRO A 1 67 ? -13.984 -6.859 -12.422 1 96.5 67 PRO A CA 1
ATOM 532 C C . PRO A 1 67 ? -12.523 -6.859 -12.867 1 96.5 67 PRO A C 1
ATOM 534 O O . PRO A 1 67 ? -11.992 -5.812 -13.242 1 96.5 67 PRO A O 1
ATOM 537 N N . LEU A 1 68 ? -11.922 -8.039 -12.805 1 97.75 68 LEU A N 1
ATOM 538 C CA . LEU A 1 68 ? -10.578 -8.219 -13.344 1 97.75 68 LEU A CA 1
ATOM 539 C C . LEU A 1 68 ? -10.609 -8.266 -14.867 1 97.75 68 LEU A C 1
ATOM 541 O O . LEU A 1 68 ? -11.539 -8.82 -15.453 1 97.75 68 LEU A O 1
ATOM 545 N N . ARG A 1 69 ? -9.578 -7.73 -15.453 1 97.81 69 ARG A N 1
ATOM 546 C CA . ARG A 1 69 ? -9.461 -7.699 -16.906 1 97.81 69 ARG A CA 1
ATOM 547 C C . ARG A 1 69 ? -8.125 -8.289 -17.359 1 97.81 69 ARG A C 1
ATOM 549 O O . ARG A 1 69 ? -7.09 -8.031 -16.75 1 97.81 69 ARG A O 1
ATOM 556 N N . LEU A 1 70 ? -8.195 -9.047 -18.359 1 97.69 70 LEU A N 1
ATOM 557 C CA . LEU A 1 70 ? -7.023 -9.648 -18.984 1 97.69 70 LEU A CA 1
ATOM 558 C C . LEU A 1 70 ? -6.871 -9.164 -20.422 1 97.69 70 LEU A C 1
ATOM 560 O O . LEU A 1 70 ? -7.836 -9.172 -21.203 1 97.69 70 LEU A O 1
ATOM 564 N N . SER A 1 71 ? -5.668 -8.695 -20.703 1 96.75 71 SER A N 1
ATOM 565 C CA . SER A 1 71 ? -5.355 -8.273 -22.078 1 96.75 71 SER A CA 1
ATOM 566 C C . SER A 1 71 ? -4.215 -9.102 -22.656 1 96.75 71 SER A C 1
ATOM 568 O O . SER A 1 71 ? -3.109 -9.117 -22.109 1 96.75 71 SER A O 1
ATOM 570 N N . THR A 1 72 ? -4.453 -9.75 -23.766 1 93 72 THR A N 1
ATOM 571 C CA . THR A 1 72 ? -3.445 -10.57 -24.422 1 93 72 THR A CA 1
ATOM 572 C C . THR A 1 72 ? -3.205 -10.102 -25.844 1 93 72 THR A C 1
ATOM 574 O O . THR A 1 72 ? -2.41 -10.695 -26.578 1 93 72 THR A O 1
ATOM 577 N N . GLY A 1 73 ? -3.928 -9.086 -26.266 1 88 73 GLY A N 1
ATOM 578 C CA . GLY A 1 73 ? -3.869 -8.641 -27.656 1 88 73 GLY A CA 1
ATOM 579 C C . GLY A 1 73 ? -4.504 -9.625 -28.625 1 88 73 GLY A C 1
ATOM 580 O O . GLY A 1 73 ? -4.188 -9.617 -29.812 1 88 73 GLY A O 1
ATOM 581 N N . GLY A 1 74 ? -5.273 -10.547 -28.188 1 88 74 GLY A N 1
ATOM 582 C CA . GLY A 1 74 ? -5.941 -11.531 -29.031 1 88 74 GLY A CA 1
ATOM 583 C C . GLY A 1 74 ? -5.039 -12.688 -29.422 1 88 74 GLY A C 1
ATOM 584 O O . GLY A 1 74 ? -5.395 -13.484 -30.297 1 88 74 GLY A O 1
ATOM 585 N N . GLU A 1 75 ? -3.922 -12.82 -28.828 1 92.75 75 GLU A N 1
ATOM 586 C CA . GLU A 1 75 ? -2.953 -13.859 -29.172 1 92.75 75 GLU A CA 1
ATOM 587 C C . GLU A 1 75 ? -2.84 -14.898 -28.062 1 92.75 75 GLU A C 1
ATOM 589 O O . GLU A 1 75 ? -3.133 -14.602 -26.891 1 92.75 75 GLU A O 1
ATOM 594 N N . LYS A 1 76 ? -2.414 -16.031 -28.516 1 95.31 76 LYS A N 1
ATOM 595 C CA . LYS A 1 76 ? -2.178 -17.109 -27.547 1 95.31 76 LYS A CA 1
ATOM 596 C C . LYS A 1 76 ? -0.802 -16.969 -26.891 1 95.31 76 LYS A C 1
ATOM 598 O O . LYS A 1 76 ? 0.151 -16.531 -27.547 1 95.31 76 LYS A O 1
ATOM 603 N N . LEU A 1 77 ? -0.799 -17.453 -25.719 1 96.19 77 LEU A N 1
ATOM 604 C CA . LEU A 1 77 ? 0.406 -17.328 -24.906 1 96.19 77 LEU A CA 1
ATOM 605 C C . LEU A 1 77 ? 1.423 -18.406 -25.266 1 96.19 77 LEU A C 1
ATOM 607 O O . LEU A 1 77 ? 1.048 -19.516 -25.656 1 96.19 77 LEU A O 1
ATOM 611 N N . ARG A 1 78 ? 2.682 -18.094 -25.281 1 97.5 78 ARG A N 1
ATOM 612 C CA . ARG A 1 78 ? 3.805 -19.016 -25.391 1 97.5 78 ARG A CA 1
ATOM 613 C C . ARG A 1 78 ? 4.863 -18.719 -24.328 1 97.5 78 ARG A C 1
ATOM 615 O O . ARG A 1 78 ? 4.926 -17.609 -23.812 1 97.5 78 ARG A O 1
ATOM 622 N N . GLY A 1 79 ? 5.621 -19.719 -23.984 1 98.06 79 GLY A N 1
ATOM 623 C CA . GLY A 1 79 ? 6.641 -19.562 -22.969 1 98.06 79 GLY A CA 1
ATOM 624 C C . GLY A 1 79 ? 7.367 -20.844 -22.625 1 98.06 79 GLY A C 1
ATOM 625 O O . GLY A 1 79 ? 7.211 -21.859 -23.312 1 98.06 79 GLY A O 1
ATOM 626 N N . THR A 1 80 ? 8.195 -20.75 -21.656 1 98.5 80 THR A N 1
ATOM 627 C CA . THR A 1 80 ? 9.016 -21.891 -21.25 1 98.5 80 THR A CA 1
ATOM 628 C C . THR A 1 80 ? 8.672 -22.344 -19.828 1 98.5 80 THR A C 1
ATOM 630 O O . THR A 1 80 ? 8.57 -21.516 -18.922 1 98.5 80 THR A O 1
ATOM 633 N N . LEU A 1 81 ? 8.438 -23.609 -19.703 1 98.56 81 LEU A N 1
ATOM 634 C CA . LEU A 1 81 ? 8.195 -24.234 -18.406 1 98.56 81 LEU A CA 1
ATOM 635 C C . LEU A 1 81 ? 9.492 -24.75 -17.797 1 98.56 81 LEU A C 1
ATOM 637 O O . LEU A 1 81 ? 10.273 -25.422 -18.469 1 98.56 81 LEU A O 1
ATOM 641 N N . TYR A 1 82 ? 9.719 -24.422 -16.531 1 98.31 82 TYR A N 1
ATOM 642 C CA . TYR A 1 82 ? 10.961 -24.781 -15.875 1 98.31 82 TYR A CA 1
ATOM 643 C C . TYR A 1 82 ? 10.695 -25.562 -14.594 1 98.31 82 TYR A C 1
ATOM 645 O O . TYR A 1 82 ? 9.758 -25.266 -13.852 1 98.31 82 TYR A O 1
ATOM 653 N N . ASN A 1 83 ? 11.477 -26.531 -14.375 1 98.06 83 ASN A N 1
ATOM 654 C CA . ASN A 1 83 ? 11.75 -26.984 -13.016 1 98.06 83 ASN A CA 1
ATOM 655 C C . ASN A 1 83 ? 12.906 -26.219 -12.391 1 98.06 83 ASN A C 1
ATOM 657 O O . ASN A 1 83 ? 14.07 -26.469 -12.711 1 98.06 83 ASN A O 1
ATOM 661 N N . THR A 1 84 ? 12.609 -25.359 -11.43 1 96.31 84 THR A N 1
ATOM 662 C CA . THR A 1 84 ? 13.641 -24.484 -10.891 1 96.31 84 THR A CA 1
ATOM 663 C C . THR A 1 84 ? 14.391 -25.156 -9.742 1 96.31 84 THR A C 1
ATOM 665 O O . THR A 1 84 ? 15.375 -24.609 -9.242 1 96.31 84 THR A O 1
ATOM 668 N N . GLY A 1 85 ? 13.891 -26.312 -9.383 1 94.38 85 GLY A N 1
ATOM 669 C CA . GLY A 1 85 ? 14.391 -26.938 -8.172 1 94.38 85 GLY A CA 1
ATOM 670 C C . GLY A 1 85 ? 13.672 -26.469 -6.918 1 94.38 85 GLY A C 1
ATOM 671 O O . GLY A 1 85 ? 13.812 -27.078 -5.855 1 94.38 85 GLY A O 1
ATOM 672 N N . ARG A 1 86 ? 12.891 -25.484 -6.961 1 94.94 86 ARG A N 1
ATOM 673 C CA . ARG A 1 86 ? 12.109 -24.953 -5.844 1 94.94 86 ARG A CA 1
ATOM 674 C C . ARG A 1 86 ? 10.617 -25 -6.141 1 94.94 86 ARG A C 1
ATOM 676 O O . ARG A 1 86 ? 9.812 -25.297 -5.254 1 94.94 86 ARG A O 1
ATOM 683 N N . HIS A 1 87 ? 10.312 -24.641 -7.383 1 96.62 87 HIS A N 1
ATOM 684 C CA . HIS A 1 87 ? 8.945 -24.688 -7.883 1 96.62 87 HIS A CA 1
ATOM 685 C C . HIS A 1 87 ? 8.914 -24.844 -9.398 1 96.62 87 HIS A C 1
ATOM 687 O O . HIS A 1 87 ? 9.961 -24.812 -10.055 1 96.62 87 HIS A O 1
ATOM 693 N N . VAL A 1 88 ? 7.762 -25.188 -9.875 1 98.06 88 VAL A N 1
ATOM 694 C CA . VAL A 1 88 ? 7.551 -25.172 -11.32 1 98.06 88 VAL A CA 1
ATOM 695 C C . VAL A 1 88 ? 7.219 -23.75 -11.766 1 98.06 88 VAL A C 1
ATOM 697 O O . VAL A 1 88 ? 6.363 -23.078 -11.18 1 98.06 88 VAL A O 1
ATOM 700 N N . SER A 1 89 ? 7.957 -23.266 -12.766 1 98.25 89 SER A N 1
ATOM 701 C CA . SER A 1 89 ? 7.809 -21.891 -13.234 1 98.25 89 SER A CA 1
ATOM 702 C C . SER A 1 89 ? 7.562 -21.844 -14.742 1 98.25 89 SER A C 1
ATOM 704 O O . SER A 1 89 ? 8.266 -22.5 -15.516 1 98.25 89 SER A O 1
ATOM 706 N N . PHE A 1 90 ? 6.527 -21.156 -15.133 1 98.69 90 PHE A N 1
ATOM 707 C CA . PHE A 1 90 ? 6.32 -20.828 -16.531 1 98.69 90 PHE A CA 1
ATOM 708 C C . PHE A 1 90 ? 6.656 -19.375 -16.812 1 98.69 90 PHE A C 1
ATOM 710 O O . PHE A 1 90 ? 6.055 -18.469 -16.234 1 98.69 90 PHE A O 1
ATOM 717 N N . LEU A 1 91 ? 7.59 -19.094 -17.672 1 98.44 91 LEU A N 1
ATOM 718 C CA . LEU A 1 91 ? 7.98 -17.75 -18.078 1 98.44 91 LEU A CA 1
ATOM 719 C C . LEU A 1 91 ? 7.453 -17.438 -19.469 1 98.44 91 LEU A C 1
ATOM 721 O O . LEU A 1 91 ? 7.898 -18.016 -20.469 1 98.44 91 LEU A O 1
ATOM 725 N N . PRO A 1 92 ? 6.488 -16.547 -19.531 1 98 92 PRO A N 1
ATOM 726 C CA . PRO A 1 92 ? 5.973 -16.188 -20.844 1 98 92 PRO A CA 1
ATOM 727 C C . PRO A 1 92 ? 7.043 -15.555 -21.734 1 98 92 PRO A C 1
ATOM 729 O O . PRO A 1 92 ? 7.945 -14.875 -21.25 1 98 92 PRO A O 1
ATOM 732 N N . ALA A 1 93 ? 6.926 -15.82 -23.016 1 97.06 93 ALA A N 1
ATOM 733 C CA . ALA A 1 93 ? 7.758 -15.102 -23.984 1 97.06 93 ALA A CA 1
ATOM 734 C C . ALA A 1 93 ? 7.457 -13.609 -23.969 1 97.06 93 ALA A C 1
ATOM 736 O O . ALA A 1 93 ? 6.473 -13.172 -23.359 1 97.06 93 ALA A O 1
ATOM 737 N N . ALA A 1 94 ? 8.305 -12.852 -24.625 1 94.62 94 ALA A N 1
ATOM 738 C CA . ALA A 1 94 ? 8.18 -11.398 -24.641 1 94.62 94 ALA A CA 1
ATOM 739 C C . ALA A 1 94 ? 6.887 -10.969 -25.312 1 94.62 94 ALA A C 1
ATOM 741 O O . ALA A 1 94 ? 6.297 -9.945 -24.953 1 94.62 94 ALA A O 1
ATOM 742 N N . ARG A 1 95 ? 6.512 -11.758 -26.312 1 94.12 95 ARG A N 1
ATOM 743 C CA . ARG A 1 95 ? 5.254 -11.508 -27.016 1 94.12 95 ARG A CA 1
ATOM 744 C C . ARG A 1 95 ? 4.398 -12.773 -27.062 1 94.12 95 ARG A C 1
ATOM 746 O O . ARG A 1 95 ? 4.922 -13.883 -27.188 1 94.12 95 ARG A O 1
ATOM 753 N N . PRO A 1 96 ? 3.154 -12.609 -27.016 1 95.25 96 PRO A N 1
ATOM 754 C CA . PRO A 1 96 ? 2.469 -11.336 -26.781 1 95.25 96 PRO A CA 1
ATOM 755 C C . PRO A 1 96 ? 2.613 -10.836 -25.344 1 95.25 96 PRO A C 1
ATOM 757 O O . PRO A 1 96 ? 2.881 -11.633 -24.438 1 95.25 96 PRO A O 1
ATOM 760 N N . VAL A 1 97 ? 2.441 -9.562 -25.156 1 95.5 97 VAL A N 1
ATOM 761 C CA . VAL A 1 97 ? 2.373 -8.977 -23.828 1 95.5 97 VAL A CA 1
ATOM 762 C C . VAL A 1 97 ? 1.011 -9.273 -23.203 1 95.5 97 VAL A C 1
ATOM 764 O O . VAL A 1 97 ? -0.027 -9.07 -23.828 1 95.5 97 VAL A O 1
ATOM 767 N N . VAL A 1 98 ? 1.022 -9.82 -22.031 1 97.25 98 VAL A N 1
ATOM 768 C CA . VAL A 1 98 ? -0.195 -10.141 -21.297 1 97.25 98 VAL A CA 1
ATOM 769 C C . VAL A 1 98 ? -0.3 -9.242 -20.062 1 97.25 98 VAL A C 1
ATOM 771 O O . VAL A 1 98 ? 0.593 -9.234 -19.219 1 97.25 98 VAL A O 1
ATOM 774 N N . ASN A 1 99 ? -1.396 -8.484 -19.984 1 98.06 99 ASN A N 1
ATOM 775 C CA . ASN A 1 99 ? -1.587 -7.559 -18.875 1 98.06 99 ASN A CA 1
ATOM 776 C C . ASN A 1 99 ? -2.857 -7.871 -18.094 1 98.06 99 ASN A C 1
ATOM 778 O O . ASN A 1 99 ? -3.83 -8.375 -18.656 1 98.06 99 ASN A O 1
ATOM 782 N N . VAL A 1 100 ? -2.775 -7.629 -16.844 1 98.56 100 VAL A N 1
ATOM 783 C CA . VAL A 1 100 ? -3.975 -7.652 -16.016 1 98.56 100 VAL A CA 1
ATOM 784 C C . VAL A 1 100 ? -4.281 -6.242 -15.5 1 98.56 100 VAL A C 1
ATOM 786 O O . VAL A 1 100 ? -3.365 -5.465 -15.227 1 98.56 100 VAL A O 1
ATOM 789 N N . SER A 1 101 ? -5.496 -5.852 -15.406 1 97.88 101 SER A N 1
ATOM 790 C CA . SER A 1 101 ? -6.008 -4.602 -14.852 1 97.88 101 SER A CA 1
ATOM 791 C C . SER A 1 101 ? -7.359 -4.809 -14.18 1 97.88 101 SER A C 1
ATOM 793 O O . SER A 1 101 ? -7.863 -5.934 -14.109 1 97.88 101 SER A O 1
ATOM 795 N N . GLY A 1 102 ? -7.875 -3.768 -13.617 1 97.06 102 GLY A N 1
ATOM 796 C CA . GLY A 1 102 ? -9.141 -3.863 -12.914 1 97.06 102 GLY A CA 1
ATOM 797 C C . GLY A 1 102 ? -9 -4.418 -11.508 1 97.06 102 GLY A C 1
ATOM 798 O O . GLY A 1 102 ? -7.922 -4.355 -10.914 1 97.06 102 GLY A O 1
ATOM 799 N N . GLY A 1 103 ? -10.172 -4.879 -10.938 1 96.94 103 GLY A N 1
ATOM 800 C CA . GLY A 1 103 ? -10.141 -5.258 -9.531 1 96.94 103 GLY A CA 1
ATOM 801 C C . GLY A 1 103 ? -9.594 -4.168 -8.633 1 96.94 103 GLY A C 1
ATOM 802 O O . GLY A 1 103 ? -10.047 -3.021 -8.688 1 96.94 103 GLY A O 1
ATOM 803 N N . PRO A 1 104 ? -8.594 -4.547 -7.805 1 97.75 104 PRO A N 1
ATOM 804 C CA . PRO A 1 104 ? -8.023 -3.535 -6.914 1 97.75 104 PRO A CA 1
ATOM 805 C C . PRO A 1 104 ? -6.906 -2.729 -7.574 1 97.75 104 PRO A C 1
ATOM 807 O O . PRO A 1 104 ? -6.309 -1.858 -6.938 1 97.75 104 PRO A O 1
ATOM 810 N N . LEU A 1 105 ? -6.582 -3.008 -8.836 1 98.25 105 LEU A N 1
ATOM 811 C CA . LEU A 1 105 ? -5.422 -2.412 -9.492 1 98.25 105 LEU A CA 1
ATOM 812 C C . LEU A 1 105 ? -5.801 -1.106 -10.188 1 98.25 105 LEU A C 1
ATOM 814 O O . LEU A 1 105 ? -6.762 -1.064 -10.961 1 98.25 105 LEU A O 1
ATOM 818 N N . LEU A 1 106 ? -5.027 -0.103 -9.898 1 97.88 106 LEU A N 1
ATOM 819 C CA . LEU A 1 106 ? -5.223 1.167 -10.594 1 97.88 106 LEU A CA 1
ATOM 820 C C . LEU A 1 106 ? -4.328 1.261 -11.82 1 97.88 106 LEU A C 1
ATOM 822 O O . LEU A 1 106 ? -4.586 2.062 -12.727 1 97.88 106 LEU A O 1
ATOM 826 N N . TYR A 1 107 ? -3.266 0.476 -11.836 1 98.38 107 TYR A N 1
ATOM 827 C CA . TYR A 1 107 ? -2.312 0.405 -12.938 1 98.38 107 TYR A CA 1
ATOM 828 C C . TYR A 1 107 ? -2.447 -0.913 -13.688 1 98.38 107 TYR A C 1
ATOM 830 O O . TYR A 1 107 ? -2.986 -1.887 -13.156 1 98.38 107 TYR A O 1
ATOM 838 N N . SER A 1 108 ? -1.993 -0.936 -14.898 1 97.94 108 SER A N 1
ATOM 839 C CA . SER A 1 108 ? -1.844 -2.18 -15.648 1 97.94 108 SER A CA 1
ATOM 840 C C . SER A 1 108 ? -0.572 -2.918 -15.242 1 97.94 108 SER A C 1
ATOM 842 O O . SER A 1 108 ? 0.471 -2.297 -15.031 1 97.94 108 SER A O 1
ATOM 844 N N . HIS A 1 109 ? -0.682 -4.188 -15.125 1 98.81 109 HIS A N 1
ATOM 845 C CA . HIS A 1 109 ? 0.441 -5.023 -14.711 1 98.81 109 HIS A CA 1
ATOM 846 C C . HIS A 1 109 ? 0.728 -6.109 -15.742 1 98.81 109 HIS A C 1
ATOM 848 O O . HIS A 1 109 ? -0.188 -6.805 -16.188 1 98.81 109 HIS A O 1
ATOM 854 N N . ARG A 1 110 ? 1.938 -6.297 -16.047 1 98.62 110 ARG A N 1
ATOM 855 C CA . ARG A 1 110 ? 2.367 -7.246 -17.062 1 98.62 110 ARG A CA 1
ATOM 856 C C . ARG A 1 110 ? 2.742 -8.586 -16.438 1 98.62 110 ARG A C 1
ATOM 858 O O . ARG A 1 110 ? 3.473 -8.633 -15.445 1 98.62 110 ARG A O 1
ATOM 865 N N . LEU A 1 111 ? 2.27 -9.617 -17.078 1 98.69 111 LEU A N 1
ATOM 866 C CA . LEU A 1 111 ? 2.58 -10.961 -16.609 1 98.69 111 LEU A CA 1
ATOM 867 C C . LEU A 1 111 ? 4.062 -11.273 -16.781 1 98.69 111 LEU A C 1
ATOM 869 O O . LEU A 1 111 ? 4.617 -11.094 -17.859 1 98.69 111 LEU A O 1
ATOM 873 N N . SER A 1 112 ? 4.645 -11.742 -15.734 1 98.56 112 SER A N 1
ATOM 874 C CA . SER A 1 112 ? 6.07 -12.062 -15.781 1 98.56 112 SER A CA 1
ATOM 875 C C . SER A 1 112 ? 6.305 -13.555 -15.539 1 98.56 112 SER A C 1
ATOM 877 O O . SER A 1 112 ? 7.27 -14.125 -16.062 1 98.56 112 SER A O 1
ATOM 879 N N . GLU A 1 113 ? 5.449 -14.172 -14.758 1 98.5 113 GLU A N 1
ATOM 880 C CA . GLU A 1 113 ? 5.688 -15.555 -14.359 1 98.5 113 GLU A CA 1
ATOM 881 C C . GLU A 1 113 ? 4.402 -16.219 -13.867 1 98.5 113 GLU A C 1
ATOM 883 O O . GLU A 1 113 ? 3.568 -15.57 -13.234 1 98.5 113 GLU A O 1
ATOM 888 N N . LEU A 1 114 ? 4.207 -17.422 -14.25 1 98.69 114 LEU A N 1
ATOM 889 C CA . LEU A 1 114 ? 3.27 -18.328 -13.586 1 98.69 114 LEU A CA 1
ATOM 890 C C . LEU A 1 114 ? 4.008 -19.344 -12.727 1 98.69 114 LEU A C 1
ATOM 892 O O . LEU A 1 114 ? 4.891 -20.062 -13.219 1 98.69 114 LEU A O 1
ATOM 896 N N . ARG A 1 115 ? 3.658 -19.406 -11.469 1 98.56 115 ARG A N 1
ATOM 897 C CA . ARG A 1 115 ? 4.312 -20.297 -10.508 1 98.56 115 ARG A CA 1
ATOM 898 C C . ARG A 1 115 ? 3.332 -21.328 -9.953 1 98.56 115 ARG A C 1
ATOM 900 O O . ARG A 1 115 ? 2.193 -20.984 -9.625 1 98.56 115 ARG A O 1
ATOM 907 N N . LEU A 1 116 ? 3.824 -22.547 -9.898 1 98.44 116 LEU A N 1
ATOM 908 C CA . LEU A 1 116 ? 3.01 -23.609 -9.344 1 98.44 116 LEU A CA 1
ATOM 909 C C . LEU A 1 116 ? 3.617 -24.141 -8.047 1 98.44 116 LEU A C 1
ATOM 911 O O . LEU A 1 116 ? 4.773 -24.578 -8.031 1 98.44 116 LEU A O 1
ATOM 915 N N . LEU A 1 117 ? 2.869 -24.078 -7.023 1 98.44 117 LEU A N 1
ATOM 916 C CA . LEU A 1 117 ? 3.203 -24.625 -5.711 1 98.44 117 LEU A CA 1
ATOM 917 C C . LEU A 1 117 ? 2.285 -25.797 -5.359 1 98.44 117 LEU A C 1
ATOM 919 O O . LEU A 1 117 ? 1.094 -25.766 -5.676 1 98.44 117 LEU A O 1
ATOM 923 N N . PHE A 1 118 ? 2.852 -26.828 -4.73 1 98.5 118 PHE A N 1
ATOM 924 C CA . PHE A 1 118 ? 2.035 -27.984 -4.402 1 98.5 118 PHE A CA 1
ATOM 925 C C . PHE A 1 118 ? 2.635 -28.766 -3.232 1 98.5 118 PHE A C 1
ATOM 927 O O . PHE A 1 118 ? 3.83 -28.641 -2.953 1 98.5 118 PHE A O 1
ATOM 934 N N . GLY A 1 119 ? 1.761 -29.469 -2.553 1 97.75 119 GLY A N 1
ATOM 935 C CA . GLY A 1 119 ? 2.182 -30.188 -1.36 1 97.75 119 GLY A CA 1
ATOM 936 C C . GLY A 1 119 ? 2.387 -31.672 -1.6 1 97.75 119 GLY A C 1
ATOM 937 O O . GLY A 1 119 ? 2.078 -32.188 -2.68 1 97.75 119 GLY A O 1
ATOM 938 N N . ALA A 1 120 ? 2.947 -32.312 -0.624 1 96.75 120 ALA A N 1
ATOM 939 C CA . ALA A 1 120 ? 3.154 -33.75 -0.667 1 96.75 120 ALA A CA 1
ATOM 940 C C . ALA A 1 120 ? 1.846 -34.5 -0.442 1 96.75 120 ALA A C 1
ATOM 942 O O . ALA A 1 120 ? 1.724 -35.688 -0.803 1 96.75 120 ALA A O 1
ATOM 943 N N . ARG A 1 121 ? 0.928 -33.781 0.151 1 97.25 121 ARG A N 1
ATOM 944 C CA . ARG A 1 121 ? -0.383 -34.375 0.436 1 97.25 121 ARG A CA 1
ATOM 945 C C . ARG A 1 121 ? -1.5 -33.469 -0.071 1 97.25 121 ARG A C 1
ATOM 947 O O . ARG A 1 121 ? -1.343 -32.219 -0.118 1 97.25 121 ARG A O 1
ATOM 954 N N . ASP A 1 122 ? -2.615 -34.094 -0.423 1 97.81 122 ASP A N 1
ATOM 955 C CA . ASP A 1 122 ? -3.775 -33.312 -0.834 1 97.81 122 ASP A CA 1
ATOM 956 C C . ASP A 1 122 ? -4.242 -32.406 0.291 1 97.81 122 ASP A C 1
ATOM 958 O O . ASP A 1 122 ? -4.25 -32.781 1.459 1 97.81 122 ASP A O 1
ATOM 962 N N . GLY A 1 123 ? -4.582 -31.172 -0.092 1 97.44 123 GLY A N 1
ATOM 963 C CA . GLY A 1 123 ? -5.121 -30.234 0.876 1 97.44 123 GLY A CA 1
ATOM 964 C C . GLY A 1 123 ? -4.051 -29.484 1.642 1 97.44 123 GLY A C 1
ATOM 965 O O . GLY A 1 123 ? -4.359 -28.672 2.516 1 97.44 123 GLY A O 1
ATOM 966 N N . ALA A 1 124 ? -2.785 -29.719 1.314 1 97.06 124 ALA A N 1
ATOM 967 C CA . ALA A 1 124 ? -1.705 -29.094 2.07 1 97.06 124 ALA A CA 1
ATOM 968 C C . ALA A 1 124 ? -0.609 -28.578 1.14 1 97.06 124 ALA A C 1
ATOM 970 O O . ALA A 1 124 ? 0.579 -28.797 1.39 1 97.06 124 ALA A O 1
ATOM 971 N N . GLY A 1 125 ? -0.998 -27.953 0.097 1 98.12 125 GLY A N 1
ATOM 972 C CA . GLY A 1 125 ? -0.002 -27.516 -0.867 1 98.12 125 GLY A CA 1
ATOM 973 C C . GLY A 1 125 ? -0.036 -26.016 -1.123 1 98.12 125 GLY A C 1
ATOM 974 O O . GLY A 1 125 ? 0.947 -25.438 -1.592 1 98.12 125 GLY A O 1
ATOM 975 N N . SER A 1 126 ? -1.13 -25.344 -0.842 1 98.69 126 SER A N 1
ATOM 976 C CA . SER A 1 126 ? -1.248 -23.906 -1.058 1 98.69 126 SER A CA 1
ATOM 977 C C . SER A 1 126 ? -0.495 -23.125 0.013 1 98.69 126 SER A C 1
ATOM 979 O O . SER A 1 126 ? -0.353 -23.594 1.146 1 98.69 126 SER A O 1
ATOM 981 N N . GLU A 1 127 ? 0.028 -21.984 -0.373 1 98.44 127 GLU A N 1
ATOM 982 C CA . GLU A 1 127 ? 0.624 -21.078 0.609 1 98.44 127 GLU A CA 1
ATOM 983 C C . GLU A 1 127 ? -0.448 -20.391 1.446 1 98.44 127 GLU A C 1
ATOM 985 O O . GLU A 1 127 ? -0.374 -20.391 2.676 1 98.44 127 GLU A O 1
ATOM 990 N N . HIS A 1 128 ? -1.383 -19.859 0.773 1 98.88 128 HIS A N 1
ATOM 991 C CA . HIS A 1 128 ? -2.49 -19.234 1.477 1 98.88 128 HIS A CA 1
ATOM 992 C C . HIS A 1 128 ? -3.471 -20.266 2.016 1 98.88 128 HIS A C 1
ATOM 994 O O . HIS A 1 128 ? -3.553 -21.375 1.49 1 98.88 128 HIS A O 1
ATOM 1000 N N . GLN A 1 129 ? -4.117 -19.906 3.018 1 98.69 129 GLN A N 1
ATOM 1001 C CA . GLN A 1 129 ? -5.223 -20.688 3.551 1 98.69 129 GLN A CA 1
ATOM 1002 C C . GLN A 1 129 ? -6.488 -19.844 3.672 1 98.69 129 GLN A C 1
ATOM 1004 O O . GLN A 1 129 ? -6.418 -18.609 3.723 1 98.69 129 GLN A O 1
ATOM 1009 N N . ILE A 1 130 ? -7.609 -20.484 3.574 1 97.44 130 ILE A N 1
ATOM 1010 C CA . ILE A 1 130 ? -8.914 -19.891 3.832 1 97.44 130 ILE A CA 1
ATOM 1011 C C . ILE A 1 130 ? -9.562 -20.562 5.039 1 97.44 130 ILE A C 1
ATOM 1013 O O . ILE A 1 130 ? -9.828 -21.766 5.016 1 97.44 130 ILE A O 1
ATOM 1017 N N . ASN A 1 131 ? -9.766 -19.797 6.105 1 96.56 131 ASN A N 1
ATOM 1018 C CA . ASN A 1 131 ? -10.32 -20.328 7.348 1 96.56 131 ASN A CA 1
ATOM 1019 C C . ASN A 1 131 ? -9.531 -21.547 7.84 1 96.56 131 ASN A C 1
ATOM 1021 O O . ASN A 1 131 ? -10.117 -22.578 8.156 1 96.56 131 ASN A O 1
ATOM 1025 N N . HIS A 1 132 ? -8.227 -21.469 7.762 1 97.56 132 HIS A N 1
ATOM 1026 C CA . HIS A 1 132 ? -7.305 -22.453 8.305 1 97.56 132 HIS A CA 1
ATOM 1027 C C . HIS A 1 132 ? -7.285 -23.719 7.449 1 97.56 132 HIS A C 1
ATOM 1029 O O . HIS A 1 132 ? -6.773 -24.75 7.879 1 97.56 132 HIS A O 1
ATOM 1035 N N . GLN A 1 133 ? -7.863 -23.609 6.285 1 97.81 133 GLN A N 1
ATOM 1036 C CA . GLN A 1 133 ? -7.855 -24.75 5.367 1 97.81 133 GLN A CA 1
ATOM 1037 C C . GLN A 1 133 ? -6.977 -24.469 4.152 1 97.81 133 GLN A C 1
ATOM 1039 O O . GLN A 1 133 ? -7.062 -23.391 3.551 1 97.81 133 GLN A O 1
ATOM 1044 N N . GLY A 1 134 ? -6.156 -25.453 3.887 1 98.25 134 GLY A N 1
ATOM 1045 C CA . GLY A 1 134 ? -5.305 -25.344 2.715 1 98.25 134 GLY A CA 1
ATOM 1046 C C . GLY A 1 134 ? -5.855 -26.062 1.501 1 98.25 134 GLY A C 1
ATOM 1047 O O . GLY A 1 134 ? -6.941 -26.641 1.558 1 98.25 134 GLY A O 1
ATOM 1048 N N . PHE A 1 135 ? -5.133 -25.984 0.427 1 98.75 135 PHE A N 1
ATOM 1049 C CA . PHE A 1 135 ? -5.426 -26.625 -0.847 1 98.75 135 PHE A CA 1
ATOM 1050 C C . PHE A 1 135 ? -4.242 -27.469 -1.312 1 98.75 135 PHE A C 1
ATOM 1052 O O . PHE A 1 135 ? -3.15 -27.375 -0.744 1 98.75 135 PHE A O 1
ATOM 1059 N N . SER A 1 136 ? -4.484 -28.266 -2.305 1 98.81 136 SER A N 1
ATOM 1060 C CA . SER A 1 136 ? -3.453 -29.203 -2.74 1 98.81 136 SER A CA 1
ATOM 1061 C C . SER A 1 136 ? -2.346 -28.484 -3.504 1 98.81 136 SER A C 1
ATOM 1063 O O . SER A 1 136 ? -1.21 -28.969 -3.559 1 98.81 136 SER A O 1
ATOM 1065 N N . ALA A 1 137 ? -2.715 -27.391 -4.094 1 98.88 137 ALA A N 1
ATOM 1066 C CA . ALA A 1 137 ? -1.759 -26.578 -4.852 1 98.88 137 ALA A CA 1
ATOM 1067 C C . ALA A 1 137 ? -2.229 -25.141 -4.961 1 98.88 137 ALA A C 1
ATOM 1069 O O . ALA A 1 137 ? -3.34 -24.812 -4.543 1 98.88 137 ALA A O 1
ATOM 1070 N N . GLU A 1 138 ? -1.39 -24.297 -5.398 1 98.88 138 GLU A N 1
ATOM 1071 C CA . GLU A 1 138 ? -1.646 -22.891 -5.648 1 98.88 138 GLU A CA 1
ATOM 1072 C C . GLU A 1 138 ? -0.912 -22.406 -6.895 1 98.88 138 GLU A C 1
ATOM 1074 O O . GLU A 1 138 ? 0.285 -22.656 -7.055 1 98.88 138 GLU A O 1
ATOM 1079 N N . VAL A 1 139 ? -1.631 -21.875 -7.82 1 98.94 139 VAL A N 1
ATOM 1080 C CA . VAL A 1 139 ? -1.057 -21.234 -8.992 1 98.94 139 VAL A CA 1
ATOM 1081 C C . VAL A 1 139 ? -0.963 -19.719 -8.758 1 98.94 139 VAL A C 1
ATOM 1083 O O . VAL A 1 139 ? -1.943 -19.094 -8.367 1 98.94 139 VAL A O 1
ATOM 1086 N N . GLN A 1 140 ? 0.187 -19.172 -8.945 1 98.94 140 GLN A N 1
ATOM 1087 C CA . GLN A 1 140 ? 0.387 -17.734 -8.773 1 98.94 140 GLN A CA 1
ATOM 1088 C C . GLN A 1 140 ? 0.793 -17.078 -10.094 1 98.94 140 GLN A C 1
ATOM 1090 O O . GLN A 1 140 ? 1.747 -17.516 -10.742 1 98.94 140 GLN A O 1
ATOM 1095 N N . LEU A 1 141 ? 0.035 -16.125 -10.508 1 98.88 141 LEU A N 1
ATOM 1096 C CA . LEU A 1 141 ? 0.4 -15.273 -11.641 1 98.88 141 LEU A CA 1
ATOM 1097 C C . LEU A 1 141 ? 1.071 -13.992 -11.156 1 98.88 141 LEU A C 1
ATOM 1099 O O . LEU A 1 141 ? 0.415 -13.125 -10.57 1 98.88 141 LEU A O 1
ATOM 1103 N N . ILE A 1 142 ? 2.338 -13.883 -11.414 1 98.88 142 ILE A N 1
ATOM 1104 C CA . ILE A 1 142 ? 3.127 -12.742 -10.945 1 98.88 142 ILE A CA 1
ATOM 1105 C C . ILE A 1 142 ? 3.193 -11.68 -12.039 1 98.88 142 ILE A C 1
ATOM 1107 O O . ILE A 1 142 ? 3.676 -11.945 -13.148 1 98.88 142 ILE A O 1
ATOM 1111 N N . HIS A 1 143 ? 2.66 -10.523 -11.734 1 98.88 143 HIS A N 1
ATOM 1112 C CA . HIS A 1 143 ? 2.66 -9.391 -12.656 1 98.88 143 HIS A CA 1
ATOM 1113 C C . HIS A 1 143 ? 3.436 -8.211 -12.078 1 98.88 143 HIS A C 1
ATOM 1115 O O . HIS A 1 143 ? 3.514 -8.055 -10.859 1 98.88 143 HIS A O 1
ATOM 1121 N N . PHE A 1 144 ? 4.043 -7.406 -12.938 1 98.81 144 PHE A N 1
ATOM 1122 C CA . PHE A 1 144 ? 4.688 -6.188 -12.469 1 98.81 144 PHE A CA 1
ATOM 1123 C C . PHE A 1 144 ? 4.074 -4.957 -13.125 1 98.81 144 PHE A C 1
ATOM 1125 O O . PHE A 1 144 ? 3.572 -5.039 -14.25 1 98.81 144 PHE A O 1
ATOM 1132 N N . ASN A 1 145 ? 4.012 -3.885 -12.391 1 98.75 145 ASN A N 1
ATOM 1133 C CA . ASN A 1 145 ? 3.486 -2.607 -12.867 1 98.75 145 ASN A CA 1
ATOM 1134 C C . ASN A 1 145 ? 4.332 -2.041 -14 1 98.75 145 ASN A C 1
ATOM 1136 O O . ASN A 1 145 ? 5.336 -1.367 -13.758 1 98.75 145 ASN A O 1
ATOM 1140 N N . GLN A 1 146 ? 3.857 -2.244 -15.195 1 97.5 146 GLN A N 1
ATOM 1141 C CA . GLN A 1 146 ? 4.664 -1.856 -16.344 1 97.5 146 GLN A CA 1
ATOM 1142 C C . GLN A 1 146 ? 4.496 -0.373 -16.656 1 97.5 146 GLN A C 1
ATOM 1144 O O . GLN A 1 146 ? 5.219 0.175 -17.5 1 97.5 146 GLN A O 1
ATOM 1149 N N . GLU A 1 147 ? 3.535 0.251 -16.078 1 97.75 147 GLU A N 1
ATOM 1150 C CA . GLU A 1 147 ? 3.348 1.685 -16.297 1 97.75 147 GLU A CA 1
ATOM 1151 C C . GLU A 1 147 ? 4.375 2.494 -15.508 1 97.75 147 GLU A C 1
ATOM 1153 O O . GLU A 1 147 ? 4.754 3.594 -15.914 1 97.75 147 GLU A O 1
ATOM 1158 N N . LEU A 1 148 ? 4.816 1.958 -14.391 1 97.38 148 LEU A N 1
ATOM 1159 C CA . LEU A 1 148 ? 5.707 2.719 -13.523 1 97.38 148 LEU A CA 1
ATOM 1160 C C . LEU A 1 148 ? 7.137 2.186 -13.609 1 97.38 148 LEU A C 1
ATOM 1162 O O . LEU A 1 148 ? 8.094 2.914 -13.328 1 97.38 148 LEU A O 1
ATOM 1166 N N . TYR A 1 149 ? 7.285 0.939 -13.945 1 97.62 149 TYR A N 1
ATOM 1167 C CA . TYR A 1 149 ? 8.602 0.326 -13.875 1 97.62 149 TYR A CA 1
ATOM 1168 C C . TYR A 1 149 ? 8.945 -0.385 -15.18 1 97.62 149 TYR A C 1
ATOM 1170 O O . TYR A 1 149 ? 8.062 -0.922 -15.852 1 97.62 149 TYR A O 1
ATOM 1178 N N . GLY A 1 150 ? 10.242 -0.547 -15.43 1 96.69 150 GLY A N 1
ATOM 1179 C CA . GLY A 1 150 ? 10.711 -1.126 -16.688 1 96.69 150 GLY A CA 1
ATOM 1180 C C . GLY A 1 150 ? 10.789 -2.641 -16.641 1 96.69 150 GLY A C 1
ATOM 1181 O O . GLY A 1 150 ? 10.805 -3.293 -17.688 1 96.69 150 GLY A O 1
ATOM 1182 N N . ASN A 1 151 ? 10.906 -3.133 -15.453 1 96.88 151 ASN A N 1
ATOM 1183 C CA . ASN A 1 151 ? 11.023 -4.582 -15.328 1 96.88 151 ASN A CA 1
ATOM 1184 C C . ASN A 1 151 ? 10.594 -5.062 -13.945 1 96.88 151 ASN A C 1
ATOM 1186 O O . ASN A 1 151 ? 10.312 -4.25 -13.062 1 96.88 151 ASN A O 1
ATOM 1190 N N . LEU A 1 152 ? 10.523 -6.348 -13.836 1 97.31 152 LEU A N 1
ATOM 1191 C CA . LEU A 1 152 ? 10.062 -6.996 -12.609 1 97.31 152 LEU A CA 1
ATOM 1192 C C . LEU A 1 152 ? 10.961 -6.637 -11.438 1 97.31 152 LEU A C 1
ATOM 1194 O O . LEU A 1 152 ? 10.477 -6.379 -10.336 1 97.31 152 LEU A O 1
ATOM 1198 N N . SER A 1 153 ? 12.25 -6.629 -11.656 1 96.19 153 SER A N 1
ATOM 1199 C CA . SER A 1 153 ? 13.203 -6.359 -10.586 1 96.19 153 SER A CA 1
ATOM 1200 C C . SER A 1 153 ? 13 -4.965 -10 1 96.19 153 SER A C 1
ATOM 1202 O O . SER A 1 153 ? 12.945 -4.805 -8.781 1 96.19 153 SER A O 1
ATOM 1204 N N . ALA A 1 154 ? 12.844 -3.994 -10.812 1 97.12 154 ALA A N 1
ATOM 1205 C CA . ALA A 1 154 ? 12.594 -2.627 -10.367 1 97.12 154 ALA A CA 1
ATOM 1206 C C . ALA A 1 154 ? 11.242 -2.525 -9.656 1 97.12 154 ALA A C 1
ATOM 1208 O O . ALA A 1 154 ? 11.133 -1.897 -8.602 1 97.12 154 ALA A O 1
ATOM 1209 N N . ALA A 1 155 ? 10.273 -3.184 -10.203 1 98.38 155 ALA A N 1
ATOM 1210 C CA . ALA A 1 155 ? 8.922 -3.137 -9.648 1 98.38 155 ALA A CA 1
ATOM 1211 C C . ALA A 1 155 ? 8.875 -3.797 -8.273 1 98.38 155 ALA A C 1
ATOM 1213 O O . ALA A 1 155 ? 8.141 -3.348 -7.391 1 98.38 155 ALA A O 1
ATOM 1214 N N . SER A 1 156 ? 9.656 -4.82 -8.102 1 97.62 156 SER A N 1
ATOM 1215 C CA . SER A 1 156 ? 9.633 -5.582 -6.855 1 97.62 156 SER A CA 1
ATOM 1216 C C . SER A 1 156 ? 10.094 -4.73 -5.676 1 97.62 156 SER A C 1
ATOM 1218 O O . SER A 1 156 ? 9.805 -5.051 -4.523 1 97.62 156 SER A O 1
ATOM 1220 N N . ARG A 1 157 ? 10.773 -3.641 -5.934 1 95.25 157 ARG A N 1
ATOM 1221 C CA . ARG A 1 157 ? 11.336 -2.812 -4.871 1 95.25 157 ARG A CA 1
ATOM 1222 C C . ARG A 1 157 ? 10.555 -1.51 -4.719 1 95.25 157 ARG A C 1
ATOM 1224 O O . ARG A 1 157 ? 10.789 -0.746 -3.781 1 95.25 157 ARG A O 1
ATOM 1231 N N . GLY A 1 158 ? 9.695 -1.26 -5.59 1 97.12 158 GLY A N 1
ATOM 1232 C CA . GLY A 1 158 ? 9.047 0.039 -5.633 1 97.12 158 GLY A CA 1
ATOM 1233 C C . GLY A 1 158 ? 7.582 -0.013 -5.23 1 97.12 158 GLY A C 1
ATOM 1234 O O . GLY A 1 158 ? 6.961 -1.077 -5.266 1 97.12 158 GLY A O 1
ATOM 1235 N N . PRO A 1 159 ? 7.07 1.179 -4.891 1 96.94 159 PRO A N 1
ATOM 1236 C CA . PRO A 1 159 ? 5.648 1.244 -4.531 1 96.94 159 PRO A CA 1
ATOM 1237 C C . PRO A 1 159 ? 4.73 0.841 -5.684 1 96.94 159 PRO A C 1
ATOM 1239 O O . PRO A 1 159 ? 5.023 1.138 -6.844 1 96.94 159 PRO A O 1
ATOM 1242 N N . ASN A 1 160 ? 3.656 0.148 -5.379 1 97.25 160 ASN A N 1
ATOM 1243 C CA . ASN A 1 160 ? 2.674 -0.295 -6.363 1 97.25 160 ASN A CA 1
ATOM 1244 C C . ASN A 1 160 ? 3.314 -1.173 -7.438 1 97.25 160 ASN A C 1
ATOM 1246 O O . ASN A 1 160 ? 2.977 -1.063 -8.617 1 97.25 160 ASN A O 1
ATOM 1250 N N . GLY A 1 161 ? 4.215 -2.025 -7.047 1 98.62 161 GLY A N 1
ATOM 1251 C CA . GLY A 1 161 ? 5.09 -2.658 -8.016 1 98.62 161 GLY A CA 1
ATOM 1252 C C . GLY A 1 161 ? 4.535 -3.963 -8.562 1 98.62 161 GLY A C 1
ATOM 1253 O O . GLY A 1 161 ? 4.727 -4.281 -9.734 1 98.62 161 GLY A O 1
ATOM 1254 N N . LEU A 1 162 ? 3.871 -4.691 -7.699 1 98.88 162 LEU A N 1
ATOM 1255 C CA . LEU A 1 162 ? 3.527 -6.043 -8.125 1 98.88 162 LEU A CA 1
ATOM 1256 C C . LEU A 1 162 ? 2.057 -6.34 -7.855 1 98.88 162 LEU A C 1
ATOM 1258 O O . LEU A 1 162 ? 1.451 -5.746 -6.961 1 98.88 162 LEU A O 1
ATOM 1262 N N . ALA A 1 163 ? 1.509 -7.18 -8.648 1 98.94 163 ALA A N 1
ATOM 1263 C CA . ALA A 1 163 ? 0.219 -7.832 -8.445 1 98.94 163 ALA A CA 1
ATOM 1264 C C . ALA A 1 163 ? 0.333 -9.344 -8.633 1 98.94 163 ALA A C 1
ATOM 1266 O O . ALA A 1 163 ? 0.849 -9.805 -9.656 1 98.94 163 ALA A O 1
ATOM 1267 N N . ILE A 1 164 ? -0.094 -10.086 -7.688 1 98.94 164 ILE A N 1
ATOM 1268 C CA . ILE A 1 164 ? -0.055 -11.539 -7.816 1 98.94 164 ILE A CA 1
ATOM 1269 C C . ILE A 1 164 ? -1.464 -12.109 -7.672 1 98.94 164 ILE A C 1
ATOM 1271 O O . ILE A 1 164 ? -2.115 -11.914 -6.645 1 98.94 164 ILE A O 1
ATOM 1275 N N . LEU A 1 165 ? -1.953 -12.727 -8.688 1 98.94 165 LEU A N 1
ATOM 1276 C CA . LEU A 1 165 ? -3.195 -13.484 -8.625 1 98.94 165 LEU A CA 1
ATOM 1277 C C . LEU A 1 165 ? -2.932 -14.906 -8.141 1 98.94 165 LEU A C 1
ATOM 1279 O O . LEU A 1 165 ? -2.055 -15.594 -8.664 1 98.94 165 LEU A O 1
ATOM 1283 N N . SER A 1 166 ? -3.594 -15.258 -7.176 1 98.88 166 SER A N 1
ATOM 1284 C CA . SER A 1 166 ? -3.455 -16.594 -6.605 1 98.88 166 SER A CA 1
ATOM 1285 C C . SER A 1 166 ? -4.703 -17.438 -6.852 1 98.88 166 SER A C 1
ATOM 1287 O O . SER A 1 166 ? -5.816 -17.016 -6.527 1 98.88 166 SER A O 1
ATOM 1289 N N . LEU A 1 167 ? -4.527 -18.578 -7.457 1 98.88 167 LEU A N 1
ATOM 1290 C CA . LEU A 1 167 ? -5.605 -19.531 -7.707 1 98.88 167 LEU A CA 1
ATOM 1291 C C . LEU A 1 167 ? -5.332 -20.844 -6.996 1 98.88 167 LEU A C 1
ATOM 1293 O O . LEU A 1 167 ? -4.277 -21.453 -7.184 1 98.88 167 LEU A O 1
ATOM 1297 N N . PHE A 1 168 ? -6.277 -21.266 -6.25 1 98.88 168 PHE A N 1
ATOM 1298 C CA . PHE A 1 168 ? -6.137 -22.5 -5.488 1 98.88 168 PHE A CA 1
ATOM 1299 C C . PHE A 1 168 ? -6.539 -23.703 -6.332 1 98.88 168 PHE A C 1
ATOM 1301 O O . PHE A 1 168 ? -7.359 -23.594 -7.246 1 98.88 168 PHE A O 1
ATOM 1308 N N . VAL A 1 169 ? -5.91 -24.844 -6 1 98.81 169 VAL A N 1
ATOM 1309 C CA . VAL A 1 169 ? -6.145 -26.047 -6.801 1 98.81 169 VAL A CA 1
ATOM 1310 C C . VAL A 1 169 ? -6.422 -27.234 -5.883 1 98.81 169 VAL A C 1
ATOM 1312 O O . VAL A 1 169 ? -5.715 -27.438 -4.895 1 98.81 169 VAL A O 1
ATOM 1315 N N . ASN A 1 170 ? -7.375 -27.969 -6.191 1 98.44 170 ASN A N 1
ATOM 1316 C CA . ASN A 1 170 ? -7.668 -29.234 -5.516 1 98.44 170 ASN A CA 1
ATOM 1317 C C . ASN A 1 170 ? -7.594 -30.406 -6.477 1 98.44 170 ASN A C 1
ATOM 1319 O O . ASN A 1 170 ? -7.602 -30.234 -7.695 1 98.44 170 ASN A O 1
ATOM 1323 N N . VAL A 1 171 ? -7.492 -31.578 -5.906 1 98.62 171 VAL A N 1
ATOM 1324 C CA . VAL A 1 171 ? -7.531 -32.812 -6.695 1 98.62 171 VAL A CA 1
ATOM 1325 C C . VAL A 1 171 ? -8.977 -33.25 -6.895 1 98.62 171 VAL A C 1
ATOM 1327 O O . VAL A 1 171 ? -9.758 -33.312 -5.938 1 98.62 171 VAL A O 1
ATOM 1330 N N . ALA A 1 172 ? -9.297 -33.438 -8.102 1 98.06 172 ALA A N 1
ATOM 1331 C CA . ALA A 1 172 ? -10.648 -33.875 -8.461 1 98.06 172 ALA A CA 1
ATOM 1332 C C . ALA A 1 172 ? -10.633 -34.75 -9.695 1 98.06 172 ALA A C 1
ATOM 1334 O O . ALA A 1 172 ? -9.57 -35.219 -10.133 1 98.06 172 ALA A O 1
ATOM 1335 N N . GLY A 1 173 ? -11.836 -35.062 -10.234 1 96.62 173 GLY A N 1
ATOM 1336 C CA . GLY A 1 173 ? -11.961 -36 -11.336 1 96.62 173 GLY A CA 1
ATOM 1337 C C . GLY A 1 173 ? -11.625 -35.406 -12.688 1 96.62 173 GLY A C 1
ATOM 1338 O O . GLY A 1 173 ? -11.359 -36.125 -13.648 1 96.62 173 GLY A O 1
ATOM 1339 N N . SER A 1 174 ? -11.758 -34.094 -12.734 1 96.88 174 SER A N 1
ATOM 1340 C CA . SER A 1 174 ? -11.438 -33.406 -13.977 1 96.88 174 SER A CA 1
ATOM 1341 C C . SER A 1 174 ? -10.477 -32.25 -13.727 1 96.88 174 SER A C 1
ATOM 1343 O O . SER A 1 174 ? -10.344 -31.766 -12.594 1 96.88 174 SER A O 1
ATOM 1345 N N . SER A 1 175 ? -9.852 -31.844 -14.844 1 97.75 175 SER A N 1
ATOM 1346 C CA . SER A 1 175 ? -8.812 -30.828 -14.727 1 97.75 175 SER A CA 1
ATOM 1347 C C . SER A 1 175 ? -9.242 -29.516 -15.398 1 97.75 175 SER A C 1
ATOM 1349 O O . SER A 1 175 ? -9.93 -29.547 -16.422 1 97.75 175 SER A O 1
ATOM 1351 N N . ASN A 1 176 ? -8.852 -28.422 -14.766 1 98.19 176 ASN A N 1
ATOM 1352 C CA . ASN A 1 176 ? -8.93 -27.141 -15.453 1 98.19 176 ASN A CA 1
ATOM 1353 C C . ASN A 1 176 ? -8.289 -27.203 -16.844 1 98.19 176 ASN A C 1
ATOM 1355 O O . ASN A 1 176 ? -7.211 -27.766 -17 1 98.19 176 ASN A O 1
ATOM 1359 N N . PRO A 1 177 ? -8.961 -26.656 -17.859 1 97.5 177 PRO A N 1
ATOM 1360 C CA . PRO A 1 177 ? -8.477 -26.812 -19.234 1 97.5 177 PRO A CA 1
ATOM 1361 C C . PRO A 1 177 ? -7.055 -26.281 -19.422 1 97.5 177 PRO A C 1
ATOM 1363 O O . PRO A 1 177 ? -6.254 -26.906 -20.141 1 97.5 177 PRO A O 1
ATOM 1366 N N . PHE A 1 178 ? -6.773 -25.141 -18.938 1 98.12 178 PHE A N 1
ATOM 1367 C CA . PHE A 1 178 ? -5.43 -24.578 -19.062 1 98.12 178 PHE A CA 1
ATOM 1368 C C . PHE A 1 178 ? -4.406 -25.484 -18.391 1 98.12 178 PHE A C 1
ATOM 1370 O O . PHE A 1 178 ? -3.354 -25.781 -18.953 1 98.12 178 PHE A O 1
ATOM 1377 N N . LEU A 1 179 ? -4.68 -25.938 -17.156 1 98.31 179 LEU A N 1
ATOM 1378 C CA . LEU A 1 179 ? -3.766 -26.781 -16.406 1 98.31 179 LEU A CA 1
ATOM 1379 C C . LEU A 1 179 ? -3.627 -28.156 -17.062 1 98.31 179 LEU A C 1
ATOM 1381 O O . LEU A 1 179 ? -2.564 -28.766 -17 1 98.31 179 LEU A O 1
ATOM 1385 N N . SER A 1 180 ? -4.715 -28.609 -17.672 1 97.56 180 SER A N 1
ATOM 1386 C CA . SER A 1 180 ? -4.637 -29.875 -18.422 1 97.56 180 SER A CA 1
ATOM 1387 C C . SER A 1 180 ? -3.58 -29.797 -19.516 1 97.56 180 SER A C 1
ATOM 1389 O O . SER A 1 180 ? -2.826 -30.75 -19.719 1 97.56 180 SER A O 1
ATOM 1391 N N . ARG A 1 181 ? -3.557 -28.719 -20.172 1 96 181 ARG A N 1
ATOM 1392 C CA . ARG A 1 181 ? -2.568 -28.5 -21.234 1 96 181 ARG A CA 1
ATOM 1393 C C . ARG A 1 181 ? -1.172 -28.328 -20.641 1 96 181 ARG A C 1
ATOM 1395 O O . ARG A 1 181 ? -0.205 -28.906 -21.141 1 96 181 ARG A O 1
ATOM 1402 N N . LEU A 1 182 ? -1.023 -27.578 -19.625 1 96.62 182 LEU A N 1
ATOM 1403 C CA . LEU A 1 182 ? 0.261 -27.234 -19.016 1 96.62 182 LEU A CA 1
ATOM 1404 C C . LEU A 1 182 ? 0.904 -28.469 -18.375 1 96.62 182 LEU A C 1
ATOM 1406 O O . LEU A 1 182 ? 2.127 -28.609 -18.406 1 96.62 182 LEU A O 1
ATOM 1410 N N . LEU A 1 183 ? 0.041 -29.328 -17.828 1 96.25 183 LEU A N 1
ATOM 1411 C CA . LEU A 1 183 ? 0.538 -30.438 -17.016 1 96.25 183 LEU A CA 1
ATOM 1412 C C . LEU A 1 183 ? 0.282 -31.781 -17.703 1 96.25 183 LEU A C 1
ATOM 1414 O O . LEU A 1 183 ? 0.115 -32.812 -17.031 1 96.25 183 LEU A O 1
ATOM 1418 N N . ASN A 1 184 ? 0.138 -31.75 -18.938 1 95.31 184 ASN A N 1
ATOM 1419 C CA . ASN A 1 184 ? -0.032 -33.031 -19.609 1 95.31 184 ASN A CA 1
ATOM 1420 C C . ASN A 1 184 ? 1.223 -33.875 -19.5 1 95.31 184 ASN A C 1
ATOM 1422 O O . ASN A 1 184 ? 2.289 -33.406 -19.125 1 95.31 184 ASN A O 1
ATOM 1426 N N . ARG A 1 185 ? 1.117 -35.094 -19.812 1 94.19 185 ARG A N 1
ATOM 1427 C CA . ARG A 1 185 ? 2.172 -36.094 -19.594 1 94.19 185 ARG A CA 1
ATOM 1428 C C . ARG A 1 185 ? 3.439 -35.719 -20.359 1 94.19 185 ARG A C 1
ATOM 1430 O O . ARG A 1 185 ? 4.539 -35.781 -19.812 1 94.19 185 ARG A O 1
ATOM 1437 N N . ASP A 1 186 ? 3.352 -35.344 -21.562 1 94.56 186 ASP A N 1
ATOM 1438 C CA . ASP A 1 186 ? 4.492 -34.969 -22.406 1 94.56 186 ASP A CA 1
ATOM 1439 C C . ASP A 1 186 ? 5.262 -33.812 -21.812 1 94.56 186 ASP A C 1
ATOM 1441 O O . ASP A 1 186 ? 6.492 -33.781 -21.844 1 94.56 186 ASP A O 1
ATOM 1445 N N . THR A 1 187 ? 4.57 -32.812 -21.297 1 95.94 187 THR A N 1
ATOM 1446 C CA . THR A 1 187 ? 5.184 -31.609 -20.766 1 95.94 187 THR A CA 1
ATOM 1447 C C . THR A 1 187 ? 5.883 -31.891 -19.438 1 95.94 187 THR A C 1
ATOM 1449 O O . THR A 1 187 ? 7.055 -31.562 -19.266 1 95.94 187 THR A O 1
ATOM 1452 N N . ILE A 1 188 ? 5.211 -32.531 -18.5 1 96.31 188 ILE A N 1
ATOM 1453 C CA . ILE A 1 188 ? 5.715 -32.719 -17.141 1 96.31 188 ILE A CA 1
ATOM 1454 C C . ILE A 1 188 ? 6.953 -33.625 -17.172 1 96.31 188 ILE A C 1
ATOM 1456 O O . ILE A 1 188 ? 7.898 -33.406 -16.422 1 96.31 188 ILE A O 1
ATOM 1460 N N . THR A 1 189 ? 6.953 -34.656 -18.062 1 96.12 189 THR A N 1
ATOM 1461 C CA . THR A 1 189 ? 8.086 -35.594 -18.125 1 96.12 189 THR A CA 1
ATOM 1462 C C . THR A 1 189 ? 9.328 -34.875 -18.656 1 96.12 189 THR A C 1
ATOM 1464 O O . THR A 1 189 ? 10.453 -35.344 -18.453 1 96.12 189 THR A O 1
ATOM 1467 N N . ARG A 1 190 ? 9.133 -33.75 -19.328 1 97.69 190 ARG A N 1
ATOM 1468 C CA . ARG A 1 190 ? 10.25 -33.031 -19.922 1 97.69 190 ARG A CA 1
ATOM 1469 C C . ARG A 1 190 ? 10.906 -32.094 -18.906 1 97.69 190 ARG A C 1
ATOM 1471 O O . ARG A 1 190 ? 11.984 -31.547 -19.156 1 97.69 190 ARG A O 1
ATOM 1478 N N . ILE A 1 191 ? 10.312 -31.922 -17.719 1 98.38 191 ILE A N 1
ATOM 1479 C CA . ILE A 1 191 ? 10.898 -31.062 -16.703 1 98.38 191 ILE A CA 1
ATOM 1480 C C . ILE A 1 191 ? 11.102 -31.844 -15.414 1 98.38 191 ILE A C 1
ATOM 1482 O O . ILE A 1 191 ? 10.852 -31.328 -14.32 1 98.38 191 ILE A O 1
ATOM 1486 N N . SER A 1 192 ? 11.539 -33.031 -15.453 1 98.12 192 SER A N 1
ATOM 1487 C CA . SER A 1 192 ? 11.617 -33.969 -14.344 1 98.12 192 SER A CA 1
ATOM 1488 C C . SER A 1 192 ? 12.648 -33.531 -13.312 1 98.12 192 SER A C 1
ATOM 1490 O O . SER A 1 192 ? 12.5 -33.781 -12.125 1 98.12 192 SER A O 1
ATOM 1492 N N . TYR A 1 193 ? 13.703 -32.906 -13.805 1 97.62 193 TYR A N 1
ATOM 1493 C CA . TYR A 1 193 ? 14.805 -32.562 -12.906 1 97.62 193 TYR A CA 1
ATOM 1494 C C . TYR A 1 193 ? 15.062 -31.078 -12.867 1 97.62 193 TYR A C 1
ATOM 1496 O O . TYR A 1 193 ? 14.695 -30.344 -13.797 1 97.62 193 TYR A O 1
ATOM 1504 N N . LYS A 1 194 ? 15.719 -30.641 -11.773 1 95.88 194 LYS A N 1
ATOM 1505 C CA . LYS A 1 194 ? 16.109 -29.25 -11.609 1 95.88 194 LYS A CA 1
ATOM 1506 C C . LYS A 1 194 ? 16.797 -28.719 -12.859 1 95.88 194 LYS A C 1
ATOM 1508 O O . LYS A 1 194 ? 17.672 -29.375 -13.422 1 95.88 194 LYS A O 1
ATOM 1513 N N . ASN A 1 195 ? 16.328 -27.609 -13.312 1 96 195 ASN A N 1
ATOM 1514 C CA . ASN A 1 195 ? 16.891 -26.844 -14.422 1 96 195 ASN A CA 1
ATOM 1515 C C . ASN A 1 195 ? 16.406 -27.375 -15.766 1 96 195 ASN A C 1
ATOM 1517 O O . ASN A 1 195 ? 16.766 -26.844 -16.812 1 96 195 ASN A O 1
ATOM 1521 N N . ASP A 1 196 ? 15.617 -28.453 -15.758 1 98 196 ASP A N 1
ATOM 1522 C CA . ASP A 1 196 ? 14.961 -28.828 -17 1 98 196 ASP A CA 1
ATOM 1523 C C . ASP A 1 196 ? 14.031 -27.719 -17.5 1 98 196 ASP A C 1
ATOM 1525 O O . ASP A 1 196 ? 13.5 -26.953 -16.688 1 98 196 ASP A O 1
ATOM 1529 N N . ALA A 1 197 ? 13.891 -27.609 -18.828 1 98.06 197 ALA A N 1
ATOM 1530 C CA . ALA A 1 197 ? 13.047 -26.594 -19.453 1 98.06 197 ALA A CA 1
ATOM 1531 C C . ALA A 1 197 ? 12.352 -27.156 -20.688 1 98.06 197 ALA A C 1
ATOM 1533 O O . ALA A 1 197 ? 12.914 -27.984 -21.406 1 98.06 197 ALA A O 1
ATOM 1534 N N . TYR A 1 198 ? 11.188 -26.703 -20.875 1 98.31 198 TYR A N 1
ATOM 1535 C CA . TYR A 1 198 ? 10.406 -27.141 -22.031 1 98.31 198 TYR A CA 1
ATOM 1536 C C . TYR A 1 198 ? 9.555 -26 -22.578 1 98.31 198 TYR A C 1
ATOM 1538 O O . TYR A 1 198 ? 8.781 -25.391 -21.828 1 98.31 198 TYR A O 1
ATOM 1546 N N . PHE A 1 199 ? 9.672 -25.672 -23.859 1 97.94 199 PHE A N 1
ATOM 1547 C CA . PHE A 1 199 ? 8.945 -24.578 -24.484 1 97.94 199 PHE A CA 1
ATOM 1548 C C . PHE A 1 199 ? 7.539 -25 -24.875 1 97.94 199 PHE A C 1
ATOM 1550 O O . PHE A 1 199 ? 7.352 -26.078 -25.469 1 97.94 199 PHE A O 1
ATOM 1557 N N . LEU A 1 200 ? 6.516 -24.203 -24.531 1 97.25 200 LEU A N 1
ATOM 1558 C CA . LEU A 1 200 ? 5.109 -24.438 -24.828 1 97.25 200 LEU A CA 1
ATOM 1559 C C . LEU A 1 200 ? 4.531 -23.281 -25.656 1 97.25 200 LEU A C 1
ATOM 1561 O O . LEU A 1 200 ? 4.98 -22.141 -25.531 1 97.25 200 LEU A O 1
ATOM 1565 N N . GLN A 1 201 ? 3.549 -23.578 -26.438 1 96.38 201 GLN A N 1
ATOM 1566 C CA . GLN A 1 201 ? 2.844 -22.562 -27.203 1 96.38 201 GLN A CA 1
ATOM 1567 C C . GLN A 1 201 ? 1.343 -22.844 -27.234 1 96.38 201 GLN A C 1
ATOM 1569 O O . GLN A 1 201 ? 0.878 -23.844 -26.703 1 96.38 201 GLN A O 1
ATOM 1574 N N . ASP A 1 202 ? 0.584 -21.906 -27.75 1 95.81 202 ASP A N 1
ATOM 1575 C CA . ASP A 1 202 ? -0.855 -22.016 -27.969 1 95.81 202 ASP A CA 1
ATOM 1576 C C . ASP A 1 202 ? -1.601 -22.188 -26.641 1 95.81 202 ASP A C 1
ATOM 1578 O O . ASP A 1 202 ? -2.469 -23.047 -26.516 1 95.81 202 ASP A O 1
ATOM 1582 N N . LEU A 1 203 ? -1.199 -21.422 -25.703 1 96.56 203 LEU A N 1
ATOM 1583 C CA . LEU A 1 203 ? -1.854 -21.453 -24.391 1 96.56 203 LEU A CA 1
AT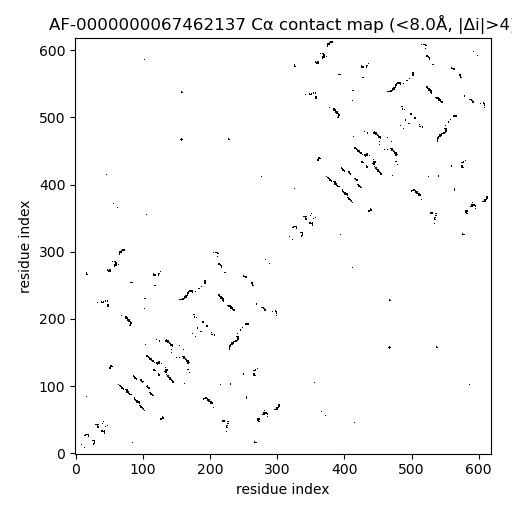OM 1584 C C . LEU A 1 203 ? -2.871 -20.312 -24.266 1 96.56 203 LEU A C 1
ATOM 1586 O O . LEU A 1 203 ? -2.592 -19.172 -24.656 1 96.56 203 LEU A O 1
ATOM 1590 N N . SER A 1 204 ? -4.07 -20.641 -23.828 1 96.25 204 SER A N 1
ATOM 1591 C CA . SER A 1 204 ? -5.109 -19.656 -23.547 1 96.25 204 SER A CA 1
ATOM 1592 C C . SER A 1 204 ? -5.238 -19.391 -22.047 1 96.25 204 SER A C 1
ATOM 1594 O O . SER A 1 204 ? -5.984 -20.094 -21.359 1 96.25 204 SER A O 1
ATOM 1596 N N . LEU A 1 205 ? -4.582 -18.359 -21.625 1 96.94 205 LEU A N 1
ATOM 1597 C CA . LEU A 1 205 ? -4.488 -18.094 -20.188 1 96.94 205 LEU A CA 1
ATOM 1598 C C . LEU A 1 205 ? -5.871 -17.875 -19.578 1 96.94 205 LEU A C 1
ATOM 1600 O O . LEU A 1 205 ? -6.102 -18.188 -18.422 1 96.94 205 LEU A O 1
ATOM 1604 N N . GLU A 1 206 ? -6.855 -17.281 -20.359 1 96.62 206 GLU A N 1
ATOM 1605 C CA . GLU A 1 206 ? -8.195 -16.984 -19.844 1 96.62 206 GLU A CA 1
ATOM 1606 C C . GLU A 1 206 ? -8.883 -18.266 -19.359 1 96.62 206 GLU A C 1
ATOM 1608 O O . GLU A 1 206 ? -9.758 -18.203 -18.5 1 96.62 206 GLU A O 1
ATOM 1613 N N . LEU A 1 207 ? -8.461 -19.438 -19.891 1 97.19 207 LEU A N 1
ATOM 1614 C CA . LEU A 1 207 ? -9.086 -20.703 -19.547 1 97.19 207 LEU A CA 1
ATOM 1615 C C . LEU A 1 207 ? -8.656 -21.156 -18.141 1 97.19 207 LEU A C 1
ATOM 1617 O O . LEU A 1 207 ? -9.234 -22.078 -17.578 1 97.19 207 LEU A O 1
ATOM 1621 N N . LEU A 1 208 ? -7.598 -20.531 -17.578 1 98.12 208 LEU A N 1
ATOM 1622 C CA . LEU A 1 208 ? -7.184 -20.828 -16.219 1 98.12 208 LEU A CA 1
ATOM 1623 C C . LEU A 1 208 ? -8.25 -20.375 -15.219 1 98.12 208 LEU A C 1
ATOM 1625 O O . LEU A 1 208 ? -8.391 -20.969 -14.148 1 98.12 208 LEU A O 1
ATOM 1629 N N . PHE A 1 209 ? -9 -19.375 -15.562 1 98.06 209 PHE A N 1
ATOM 1630 C CA . PHE A 1 209 ? -9.953 -18.766 -14.633 1 98.06 209 PHE A CA 1
ATOM 1631 C C . PHE A 1 209 ? -11.297 -19.484 -14.688 1 98.06 209 PHE A C 1
ATOM 1633 O O . PHE A 1 209 ? -11.75 -19.875 -15.766 1 98.06 209 PHE A O 1
ATOM 1640 N N . PRO A 1 210 ? -11.93 -19.609 -13.484 1 96.19 210 PRO A N 1
ATOM 1641 C CA . PRO A 1 210 ? -13.297 -20.141 -13.5 1 96.19 210 PRO A CA 1
ATOM 1642 C C . PRO A 1 210 ? -14.266 -19.234 -14.266 1 96.19 210 PRO A C 1
ATOM 1644 O O . PRO A 1 210 ? -13.984 -18.047 -14.461 1 96.19 210 PRO A O 1
ATOM 1647 N N . GLU A 1 211 ? -15.352 -19.797 -14.656 1 93.69 211 GLU A N 1
ATOM 1648 C CA . GLU A 1 211 ? -16.359 -19.047 -15.391 1 93.69 211 GLU A CA 1
ATOM 1649 C C . GLU A 1 211 ? -16.891 -17.875 -14.57 1 93.69 211 GLU A C 1
ATOM 1651 O O . GLU A 1 211 ? -17.141 -16.781 -15.102 1 93.69 211 GLU A O 1
ATOM 1656 N N . SER A 1 212 ? -17.188 -18.125 -13.312 1 94 212 SER A N 1
ATOM 1657 C CA . SER A 1 212 ? -17.625 -17.125 -12.344 1 94 212 SER A CA 1
ATOM 1658 C C . SER A 1 212 ? -16.828 -17.219 -11.047 1 94 212 SER A C 1
ATOM 1660 O O . SER A 1 212 ? -16.594 -18.328 -10.539 1 94 212 SER A O 1
ATOM 1662 N N . PHE A 1 213 ? -16.406 -16.047 -10.648 1 95.19 213 PHE A N 1
ATOM 1663 C CA . PHE A 1 213 ? -15.609 -16.047 -9.422 1 95.19 213 PHE A CA 1
ATOM 1664 C C . PHE A 1 213 ? -15.625 -14.688 -8.758 1 95.19 213 PHE A C 1
ATOM 1666 O O . PHE A 1 213 ? -15.859 -13.672 -9.414 1 95.19 213 PHE A O 1
ATOM 1673 N N . GLY A 1 214 ? -15.484 -14.68 -7.438 1 95.44 214 GLY A N 1
ATOM 1674 C CA . GLY A 1 214 ? -15.086 -13.5 -6.688 1 95.44 214 GLY A CA 1
ATOM 1675 C C . GLY A 1 214 ? -13.609 -13.5 -6.312 1 95.44 214 GLY A C 1
ATOM 1676 O O . GLY A 1 214 ? -12.859 -14.383 -6.73 1 95.44 214 GLY A O 1
ATOM 1677 N N . PHE A 1 215 ? -13.227 -12.484 -5.684 1 96.88 215 PHE A N 1
ATOM 1678 C CA . PHE A 1 215 ? -11.844 -12.469 -5.23 1 96.88 215 PHE A CA 1
ATOM 1679 C C . PHE A 1 215 ? -11.703 -11.68 -3.934 1 96.88 215 PHE A C 1
ATOM 1681 O O . PHE A 1 215 ? -12.586 -10.891 -3.588 1 96.88 215 PHE A O 1
ATOM 1688 N N . ILE A 1 216 ? -10.719 -11.953 -3.17 1 97.81 216 ILE A N 1
ATOM 1689 C CA . ILE A 1 216 ? -10.273 -11.25 -1.975 1 97.81 216 ILE A CA 1
ATOM 1690 C C . ILE A 1 216 ? -8.898 -10.625 -2.225 1 97.81 216 ILE A C 1
ATOM 1692 O O . ILE A 1 216 ? -8.023 -11.258 -2.82 1 97.81 216 ILE A O 1
ATOM 1696 N N . THR A 1 217 ? -8.766 -9.367 -1.841 1 98.5 217 THR A N 1
ATOM 1697 C CA . THR A 1 217 ? -7.504 -8.68 -2.1 1 98.5 217 THR A CA 1
ATOM 1698 C C . THR A 1 217 ? -6.953 -8.062 -0.819 1 98.5 217 THR A C 1
ATOM 1700 O O . THR A 1 217 ? -7.715 -7.695 0.077 1 98.5 217 THR A O 1
ATOM 1703 N N . TYR A 1 218 ? -5.66 -8.016 -0.718 1 98.06 218 TYR A N 1
ATOM 1704 C CA . TYR A 1 218 ? -4.949 -7.363 0.377 1 98.06 218 TYR A CA 1
ATOM 1705 C C . TYR A 1 218 ? -3.541 -6.969 -0.045 1 98.06 218 TYR A C 1
ATOM 1707 O O . TYR A 1 218 ? -3.016 -7.48 -1.036 1 98.06 218 TYR A O 1
ATOM 1715 N N . GLN A 1 219 ? -2.977 -5.992 0.669 1 97.88 219 GLN A N 1
ATOM 1716 C CA . GLN A 1 219 ? -1.591 -5.598 0.446 1 97.88 219 GLN A CA 1
ATOM 1717 C C . GLN A 1 219 ? -0.631 -6.488 1.226 1 97.88 219 GLN A C 1
ATOM 1719 O O . GLN A 1 219 ? -0.795 -6.684 2.432 1 97.88 219 GLN A O 1
ATOM 1724 N N . GLY A 1 220 ? 0.328 -7.059 0.558 1 98.56 220 GLY A N 1
ATOM 1725 C CA . GLY A 1 220 ? 1.272 -7.957 1.204 1 98.56 220 GLY A CA 1
ATOM 1726 C C . GLY A 1 220 ? 2.652 -7.922 0.576 1 98.56 220 GLY A C 1
ATOM 1727 O O . GLY A 1 220 ? 3.043 -6.918 -0.024 1 98.56 220 GLY A O 1
ATOM 1728 N N . SER A 1 221 ? 3.432 -8.953 0.811 1 98.75 221 SER A N 1
ATOM 1729 C CA . SER A 1 221 ? 4.801 -9.094 0.325 1 98.75 221 SER A CA 1
ATOM 1730 C C . SER A 1 221 ? 4.926 -10.25 -0.657 1 98.75 221 SER A C 1
ATOM 1732 O O . SER A 1 221 ? 3.984 -11.031 -0.83 1 98.75 221 SER A O 1
ATOM 1734 N N . LEU A 1 222 ? 6.066 -10.258 -1.25 1 98.44 222 LEU A N 1
ATOM 1735 C CA . LEU A 1 222 ? 6.477 -11.508 -1.886 1 98.44 222 LEU A CA 1
ATOM 1736 C C . LEU A 1 222 ? 6.547 -12.641 -0.867 1 98.44 222 LEU A C 1
ATOM 1738 O O . LEU A 1 222 ? 6.863 -12.414 0.303 1 98.44 222 LEU A O 1
ATOM 1742 N N . SER A 1 223 ? 6.266 -13.828 -1.325 1 98.25 223 SER A N 1
ATOM 1743 C CA . SER A 1 223 ? 6.363 -14.992 -0.453 1 98.25 223 SER A CA 1
ATOM 1744 C C . SER A 1 223 ? 7.699 -15.711 -0.634 1 98.25 223 SER A C 1
ATOM 1746 O O . SER A 1 223 ? 7.871 -16.844 -0.174 1 98.25 223 SER A O 1
ATOM 1748 N N . THR A 1 224 ? 8.594 -15.156 -1.375 1 97 224 THR A N 1
ATOM 1749 C CA . THR A 1 224 ? 9.977 -15.586 -1.565 1 97 224 THR A CA 1
ATOM 1750 C C . THR A 1 224 ? 10.938 -14.422 -1.347 1 97 224 THR A C 1
ATOM 1752 O O . THR A 1 224 ? 10.531 -13.258 -1.396 1 97 224 THR A O 1
ATOM 1755 N N . PRO A 1 225 ? 12.164 -14.758 -1.088 1 96 225 PRO A N 1
ATOM 1756 C CA . PRO A 1 225 ? 13.109 -13.656 -0.936 1 96 225 PRO A CA 1
ATOM 1757 C C . PRO A 1 225 ? 13.117 -12.711 -2.139 1 96 225 PRO A C 1
ATOM 1759 O O . PRO A 1 225 ? 12.977 -13.164 -3.279 1 96 225 PRO A O 1
ATOM 1762 N N . PRO A 1 226 ? 13.234 -11.398 -1.837 1 96.25 226 PRO A N 1
ATOM 1763 C CA . PRO A 1 226 ? 13.625 -10.766 -0.578 1 96.25 226 PRO A CA 1
ATOM 1764 C C . PRO A 1 226 ? 12.422 -10.375 0.285 1 96.25 226 PRO A C 1
ATOM 1766 O O . PRO A 1 226 ? 12.555 -9.562 1.204 1 96.25 226 PRO A O 1
ATOM 1769 N N . CYS A 1 227 ? 11.195 -10.812 -0.013 1 98 227 CYS A N 1
ATOM 1770 C CA . CYS A 1 227 ? 10 -10.625 0.801 1 98 227 CYS A CA 1
ATOM 1771 C C . CYS A 1 227 ? 9.562 -9.164 0.8 1 98 227 CYS A C 1
ATOM 1773 O O . CYS A 1 227 ? 9.07 -8.664 1.811 1 98 227 CYS A O 1
ATOM 1775 N N . SER A 1 228 ? 9.789 -8.492 -0.344 1 98.12 228 SER A N 1
ATOM 1776 C CA . SER A 1 228 ? 9.43 -7.086 -0.467 1 98.12 228 SER A CA 1
ATOM 1777 C C . SER A 1 228 ? 7.93 -6.879 -0.297 1 98.12 228 SER A C 1
ATOM 1779 O O . SER A 1 228 ? 7.129 -7.645 -0.835 1 98.12 228 SER A O 1
ATOM 1781 N N . GLU A 1 229 ? 7.578 -5.887 0.447 1 98.44 229 GLU A N 1
ATOM 1782 C CA . GLU A 1 229 ? 6.184 -5.598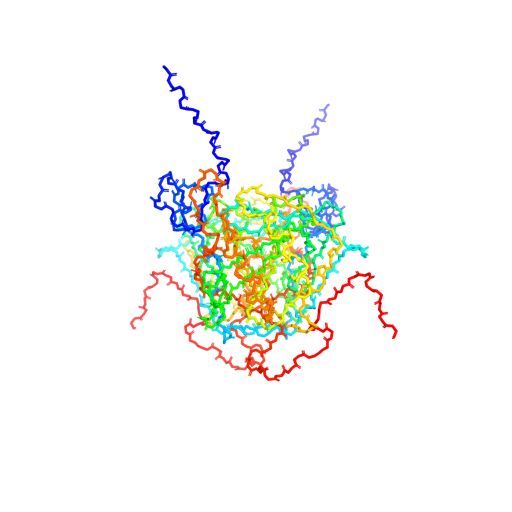 0.754 1 98.44 229 GLU A CA 1
ATOM 1783 C C . GLU A 1 229 ? 5.57 -4.66 -0.283 1 98.44 229 GLU A C 1
ATOM 1785 O O . GLU A 1 229 ? 5.121 -3.562 0.053 1 98.44 229 GLU A O 1
ATOM 1790 N N . THR A 1 230 ? 5.516 -5.133 -1.532 1 98.69 230 THR A N 1
ATOM 1791 C CA . THR A 1 230 ? 5.129 -4.324 -2.682 1 98.69 230 THR A CA 1
ATOM 1792 C C . THR A 1 230 ? 4.027 -5.016 -3.48 1 98.69 230 THR A C 1
ATOM 1794 O O . THR A 1 230 ? 3.764 -4.648 -4.629 1 98.69 230 THR A O 1
ATOM 1797 N N . VAL A 1 231 ? 3.365 -6.016 -2.863 1 98.88 231 VAL A N 1
ATOM 1798 C CA . VAL A 1 231 ? 2.482 -6.867 -3.652 1 98.88 231 VAL A CA 1
ATOM 1799 C C . VAL A 1 231 ? 1.026 -6.562 -3.309 1 98.88 231 VAL A C 1
ATOM 1801 O O . VAL A 1 231 ? 0.665 -6.473 -2.133 1 98.88 231 VAL A O 1
ATOM 1804 N N . THR A 1 232 ? 0.258 -6.352 -4.305 1 98.81 232 THR A N 1
ATOM 1805 C CA . THR A 1 232 ? -1.188 -6.496 -4.188 1 98.81 232 THR A CA 1
ATOM 1806 C C . THR A 1 232 ? -1.615 -7.926 -4.5 1 98.81 232 THR A C 1
ATOM 1808 O O . THR A 1 232 ? -1.522 -8.375 -5.645 1 98.81 232 THR A O 1
ATOM 1811 N N . TRP A 1 233 ? -2.062 -8.625 -3.521 1 98.88 233 TRP A N 1
ATOM 1812 C CA . TRP A 1 233 ? -2.537 -9.992 -3.703 1 98.88 233 TRP A CA 1
ATOM 1813 C C . TRP A 1 233 ? -4.008 -10.016 -4.098 1 98.88 233 TRP A C 1
ATOM 1815 O O . TRP A 1 233 ? -4.816 -9.266 -3.541 1 98.88 233 TRP A O 1
ATOM 1825 N N . ILE A 1 234 ? -4.32 -10.797 -5.02 1 98.88 234 ILE A N 1
ATOM 1826 C CA . ILE A 1 234 ? -5.691 -11.055 -5.441 1 98.88 234 ILE A CA 1
ATOM 1827 C C . ILE A 1 234 ? -5.965 -12.555 -5.41 1 98.88 234 ILE A C 1
ATOM 1829 O O . ILE A 1 234 ? -5.469 -13.305 -6.254 1 98.88 234 ILE A O 1
ATOM 1833 N N . LEU A 1 235 ? -6.703 -13.008 -4.461 1 98.75 235 LEU A N 1
ATOM 1834 C CA . LEU A 1 235 ? -7.02 -14.422 -4.273 1 98.75 235 LEU A CA 1
ATOM 1835 C C . LEU A 1 235 ? -8.367 -14.766 -4.895 1 98.75 235 LEU A C 1
ATOM 1837 O O . LEU A 1 235 ? -9.406 -14.297 -4.43 1 98.75 235 LEU A O 1
ATOM 1841 N N . ILE A 1 236 ? -8.328 -15.578 -5.938 1 98.12 236 ILE A N 1
ATOM 1842 C CA . ILE A 1 236 ? -9.57 -16.031 -6.562 1 98.12 236 ILE A CA 1
ATOM 1843 C C . ILE A 1 236 ? -10.297 -17 -5.629 1 98.12 236 ILE A C 1
ATOM 1845 O O . ILE A 1 236 ? -9.688 -17.906 -5.074 1 98.12 236 ILE A O 1
ATOM 1849 N N . ASP A 1 237 ? -11.523 -16.781 -5.375 1 94.25 237 ASP A N 1
ATOM 1850 C CA . ASP A 1 237 ? -12.211 -17.453 -4.285 1 94.25 237 ASP A CA 1
ATOM 1851 C C . ASP A 1 237 ? -12.836 -18.766 -4.766 1 94.25 237 ASP A C 1
ATOM 1853 O O . ASP A 1 237 ? -13.641 -19.375 -4.059 1 94.25 237 ASP A O 1
ATOM 1857 N N . ARG A 1 238 ? -12.586 -19.219 -6.004 1 95.06 238 ARG A N 1
ATOM 1858 C CA . ARG A 1 238 ? -13.008 -20.516 -6.527 1 95.06 238 ARG A CA 1
ATOM 1859 C C . ARG A 1 238 ? -11.797 -21.375 -6.879 1 95.06 238 ARG A C 1
ATOM 1861 O O . ARG A 1 238 ? -10.977 -20.984 -7.711 1 95.06 238 ARG A O 1
ATOM 1868 N N . ALA A 1 239 ? -11.75 -22.5 -6.352 1 97.56 239 ALA A N 1
ATOM 1869 C CA . ALA A 1 239 ? -10.602 -23.375 -6.57 1 97.56 239 ALA A CA 1
ATOM 1870 C C . ALA A 1 239 ? -10.688 -24.062 -7.934 1 97.56 239 ALA A C 1
ATOM 1872 O O . ALA A 1 239 ? -11.781 -24.375 -8.406 1 97.56 239 ALA A O 1
ATOM 1873 N N . LEU A 1 240 ? -9.578 -24.266 -8.477 1 98.62 240 LEU A N 1
ATOM 1874 C CA . LEU A 1 240 ? -9.438 -25.047 -9.688 1 98.62 240 LEU A CA 1
ATOM 1875 C C . LEU A 1 240 ? -9.242 -26.531 -9.352 1 98.62 240 LEU A C 1
ATOM 1877 O O . LEU A 1 240 ? -9.062 -26.891 -8.188 1 98.62 240 LEU A O 1
ATOM 1881 N N . ASN A 1 241 ? -9.305 -27.297 -10.469 1 98.5 241 ASN A N 1
ATOM 1882 C CA . ASN A 1 241 ? -9.125 -28.734 -10.273 1 98.5 241 ASN A CA 1
ATOM 1883 C C . ASN A 1 241 ? -8.008 -29.281 -11.156 1 98.5 241 ASN A C 1
ATOM 1885 O O . ASN A 1 241 ? -7.82 -28.828 -12.281 1 98.5 241 ASN A O 1
ATOM 1889 N N . ILE A 1 242 ? -7.316 -30.266 -10.641 1 98.56 242 ILE A N 1
ATOM 1890 C CA . ILE A 1 242 ? -6.461 -31.141 -11.422 1 98.56 242 ILE A CA 1
ATOM 1891 C C . ILE A 1 242 ? -6.723 -32.594 -11.039 1 98.56 242 ILE A C 1
ATOM 1893 O O . ILE A 1 242 ? -7.289 -32.875 -9.977 1 98.56 242 ILE A O 1
ATOM 1897 N N . THR A 1 243 ? -6.328 -33.469 -11.891 1 98.31 243 THR A N 1
ATOM 1898 C CA . THR A 1 243 ? -6.555 -34.906 -11.609 1 98.31 243 THR A CA 1
ATOM 1899 C C . THR A 1 243 ? -5.496 -35.438 -10.641 1 98.31 243 THR A C 1
ATOM 1901 O O . THR A 1 243 ? -4.441 -34.812 -10.469 1 98.31 243 THR A O 1
ATOM 1904 N N . SER A 1 244 ? -5.855 -36.594 -10.07 1 98.06 244 SER A N 1
ATOM 1905 C CA . SER A 1 244 ? -4.902 -37.281 -9.203 1 98.06 244 SER A CA 1
ATOM 1906 C C . SER A 1 244 ? -3.617 -37.625 -9.945 1 98.06 244 SER A C 1
ATOM 1908 O O . SER A 1 244 ? -2.525 -37.531 -9.375 1 98.06 244 SER A O 1
ATOM 1910 N N . LEU A 1 245 ? -3.736 -38.031 -11.188 1 97.5 245 LEU A N 1
ATOM 1911 C CA . LEU A 1 245 ? -2.574 -38.375 -12 1 97.5 245 LEU A CA 1
ATOM 1912 C C . LEU A 1 245 ? -1.653 -37.188 -12.172 1 97.5 245 LEU A C 1
ATOM 1914 O O . LEU A 1 245 ? -0.434 -37.281 -12.039 1 97.5 245 LEU A O 1
ATOM 1918 N N . GLN A 1 246 ? -2.195 -36.031 -12.492 1 98.06 246 GLN A N 1
ATOM 1919 C CA . GLN A 1 246 ? -1.418 -34.812 -12.664 1 98.06 246 GLN A CA 1
ATOM 1920 C C . GLN A 1 246 ? -0.712 -34.406 -11.367 1 98.06 246 GLN A C 1
ATOM 1922 O O . GLN A 1 246 ? 0.468 -34.062 -11.375 1 98.06 246 GLN A O 1
ATOM 1927 N N . MET A 1 247 ? -1.413 -34.5 -10.227 1 98.38 247 MET A N 1
ATOM 1928 C CA . MET A 1 247 ? -0.818 -34.188 -8.938 1 98.38 247 MET A CA 1
ATOM 1929 C C . MET A 1 247 ? 0.333 -35.125 -8.617 1 98.38 247 MET A C 1
ATOM 1931 O O . MET A 1 247 ? 1.391 -34.688 -8.156 1 98.38 247 MET A O 1
ATOM 1935 N N . HIS A 1 248 ? 0.111 -36.375 -8.883 1 97.75 248 HIS A N 1
ATOM 1936 C CA . HIS A 1 248 ? 1.158 -37.375 -8.648 1 97.75 248 HIS A CA 1
ATOM 1937 C C . HIS A 1 248 ? 2.393 -37.062 -9.492 1 97.75 248 HIS A C 1
ATOM 1939 O O . HIS A 1 248 ? 3.521 -37.188 -9.016 1 97.75 248 HIS A O 1
ATOM 1945 N N . SER A 1 249 ? 2.176 -36.75 -10.742 1 97.81 249 SER A N 1
ATOM 1946 C CA . SER A 1 249 ? 3.279 -36.406 -11.633 1 97.81 249 SER A CA 1
ATOM 1947 C C . SER A 1 249 ? 4.062 -35.219 -11.109 1 97.81 249 SER A C 1
ATOM 1949 O O . SER A 1 249 ? 5.293 -35.188 -11.188 1 97.81 249 SER A O 1
ATOM 1951 N N . LEU A 1 250 ? 3.381 -34.219 -10.594 1 98.31 250 LEU A N 1
ATOM 1952 C CA . LEU A 1 250 ? 4.039 -33.031 -10.008 1 98.31 250 LEU A CA 1
ATOM 1953 C C . LEU A 1 250 ? 4.914 -33.469 -8.828 1 98.31 250 LEU A C 1
ATOM 1955 O O . LEU A 1 250 ? 6.062 -33 -8.719 1 98.31 250 LEU A O 1
ATOM 1959 N N . ARG A 1 251 ? 4.406 -34.312 -8.016 1 98 251 ARG A N 1
ATOM 1960 C CA . ARG A 1 251 ? 5.09 -34.719 -6.805 1 98 251 ARG A CA 1
ATOM 1961 C C . ARG A 1 251 ? 6.316 -35.562 -7.133 1 98 251 ARG A C 1
ATOM 1963 O O . ARG A 1 251 ? 7.176 -35.781 -6.273 1 98 251 ARG A O 1
ATOM 1970 N N . LEU A 1 252 ? 6.445 -36.031 -8.344 1 97.56 252 LEU A N 1
ATOM 1971 C CA . LEU A 1 252 ? 7.57 -36.875 -8.773 1 97.56 252 LEU A CA 1
ATOM 1972 C C . LEU A 1 252 ? 8.664 -36 -9.398 1 97.56 252 LEU A C 1
ATOM 1974 O O . LEU A 1 252 ? 9.711 -36.531 -9.805 1 97.56 252 LEU A O 1
ATOM 1978 N N . LEU A 1 253 ? 8.445 -34.75 -9.539 1 98 253 LEU A N 1
ATOM 1979 C CA . LEU A 1 253 ? 9.5 -33.844 -10 1 98 253 LEU A CA 1
ATOM 1980 C C . LEU A 1 253 ? 10.594 -33.719 -8.945 1 98 253 LEU A C 1
ATOM 1982 O O . LEU A 1 253 ? 10.305 -33.656 -7.746 1 98 253 LEU A O 1
ATOM 1986 N N . SER A 1 254 ? 11.82 -33.625 -9.445 1 96.12 254 SER A N 1
ATOM 1987 C CA . SER A 1 254 ? 12.953 -33.625 -8.531 1 96.12 254 SER A CA 1
ATOM 1988 C C . SER A 1 254 ? 13.445 -32.219 -8.258 1 96.12 254 SER A C 1
ATOM 1990 O O . SER A 1 254 ? 13.547 -31.391 -9.18 1 96.12 254 SER A O 1
ATOM 1992 N N . GLN A 1 255 ? 13.742 -31.938 -7.023 1 93.38 255 GLN A N 1
ATOM 1993 C CA . GLN A 1 255 ? 14.352 -30.672 -6.648 1 93.38 255 GLN A CA 1
ATOM 1994 C C . GLN A 1 255 ? 15.828 -30.641 -7.039 1 93.38 255 GLN A C 1
ATOM 1996 O O . GLN A 1 255 ? 16.453 -29.578 -7.031 1 93.38 255 GLN A O 1
ATOM 2001 N N . ASN A 1 256 ? 16.391 -31.797 -7.312 1 91.56 256 ASN A N 1
ATOM 2002 C CA . ASN A 1 256 ? 17.812 -31.938 -7.625 1 91.56 256 ASN A CA 1
ATOM 2003 C C . ASN A 1 256 ? 18.016 -32.344 -9.078 1 91.56 256 ASN A C 1
ATOM 2005 O O . ASN A 1 256 ? 17.125 -32.875 -9.719 1 91.56 256 ASN A O 1
ATOM 2009 N N . PRO A 1 257 ? 19.281 -32.094 -9.555 1 93.62 257 PRO A N 1
ATOM 2010 C CA . PRO A 1 257 ? 19.625 -32.625 -10.875 1 93.62 257 PRO A CA 1
ATOM 2011 C C . PRO A 1 257 ? 19.75 -34.125 -10.891 1 93.62 257 PRO A C 1
ATOM 2013 O O . PRO A 1 257 ? 19.797 -34.75 -9.828 1 93.62 257 PRO A O 1
ATOM 2016 N N . PRO A 1 258 ? 19.859 -34.719 -12.094 1 93.19 258 PRO A N 1
ATOM 2017 C CA . PRO A 1 258 ? 19.875 -36.156 -12.203 1 93.19 258 PRO A CA 1
ATOM 2018 C C . PRO A 1 258 ? 21.062 -36.812 -11.461 1 93.19 258 PRO A C 1
ATOM 2020 O O . PRO A 1 258 ? 20.969 -37.938 -11.016 1 93.19 258 PRO A O 1
ATOM 2023 N N . SER A 1 259 ? 22.094 -36.094 -11.305 1 91.62 259 SER A N 1
ATOM 2024 C CA . SER A 1 259 ? 23.312 -36.625 -10.703 1 91.62 259 SER A CA 1
ATOM 2025 C C . SER A 1 259 ? 23.188 -36.688 -9.188 1 91.62 259 SER A C 1
ATOM 2027 O O . SER A 1 259 ? 24.047 -37.281 -8.516 1 91.62 259 SER A O 1
ATOM 2029 N N . GLN A 1 260 ? 22.141 -36.156 -8.633 1 89.31 260 GLN A N 1
ATOM 2030 C CA . GLN A 1 260 ? 21.953 -36.125 -7.188 1 89.31 260 GLN A CA 1
ATOM 2031 C C . GLN A 1 260 ? 20.75 -36.938 -6.758 1 89.31 260 GLN A C 1
ATOM 2033 O O . GLN A 1 260 ? 19.953 -37.375 -7.598 1 89.31 260 GLN A O 1
ATOM 2038 N N . ILE A 1 261 ? 20.672 -37.094 -5.43 1 89.75 261 ILE A N 1
ATOM 2039 C CA . ILE A 1 261 ? 19.594 -37.906 -4.867 1 89.75 261 ILE A CA 1
ATOM 2040 C C . ILE A 1 261 ? 18.25 -37.25 -5.137 1 89.75 261 ILE A C 1
ATOM 2042 O O . ILE A 1 261 ? 18.125 -36.031 -4.992 1 89.75 261 ILE A O 1
ATOM 2046 N N . PHE A 1 262 ? 17.391 -38.094 -5.43 1 91.56 262 PHE A N 1
ATOM 2047 C CA . PHE A 1 262 ? 16.047 -37.594 -5.699 1 91.56 262 PHE A CA 1
ATOM 2048 C C . PHE A 1 262 ? 15.422 -37.031 -4.438 1 91.56 262 PHE A C 1
ATOM 2050 O O . PHE A 1 262 ? 15.445 -37.656 -3.377 1 91.56 262 PHE A O 1
ATOM 2057 N N . GLN A 1 263 ? 14.914 -35.812 -4.59 1 91.75 263 GLN A N 1
ATOM 2058 C CA . GLN A 1 263 ? 14.031 -35.188 -3.619 1 91.75 263 GLN A CA 1
ATOM 2059 C C . GLN A 1 263 ? 12.859 -34.5 -4.312 1 91.75 263 GLN A C 1
ATOM 2061 O O . GLN A 1 263 ? 13.055 -33.719 -5.254 1 91.75 263 GLN A O 1
ATOM 2066 N N . SER A 1 264 ? 11.688 -34.781 -3.824 1 95.12 264 SER A N 1
ATOM 2067 C CA . SER A 1 264 ? 10.484 -34.219 -4.453 1 95.12 264 SER A CA 1
ATOM 2068 C C . SER A 1 264 ? 10.445 -32.719 -4.355 1 95.12 264 SER A C 1
ATOM 2070 O O . SER A 1 264 ? 10.812 -32.125 -3.328 1 95.12 264 SER A O 1
ATOM 2072 N N . LEU A 1 265 ? 9.938 -32.156 -5.355 1 95.31 265 LEU A N 1
ATOM 2073 C CA . LEU A 1 265 ? 9.727 -30.703 -5.402 1 95.31 265 LEU A CA 1
ATOM 2074 C C . LEU A 1 265 ? 8.586 -30.281 -4.48 1 95.31 265 LEU A C 1
ATOM 2076 O O . LEU A 1 265 ? 8.422 -29.094 -4.184 1 95.31 265 LEU A O 1
ATOM 2080 N N . SER A 1 266 ? 7.75 -31.203 -4.023 1 96.5 266 SER A N 1
ATOM 2081 C CA . SER A 1 266 ? 6.586 -30.891 -3.203 1 96.5 266 SER A CA 1
ATOM 2082 C C . SER A 1 266 ? 6.996 -30.234 -1.892 1 96.5 266 SER A C 1
ATOM 2084 O O . SER A 1 266 ? 8.156 -30.328 -1.481 1 96.5 266 SER A O 1
ATOM 2086 N N . GLY A 1 267 ? 6.031 -29.531 -1.26 1 95 267 GLY A N 1
ATOM 2087 C CA . GLY A 1 267 ? 6.312 -28.812 -0.026 1 95 267 GLY A CA 1
ATOM 2088 C C . GLY A 1 267 ? 7.035 -27.5 -0.25 1 95 267 GLY A C 1
ATOM 2089 O O . GLY A 1 267 ? 7.938 -27.141 0.513 1 95 267 GLY A O 1
ATOM 2090 N N . ASN A 1 268 ? 6.75 -26.875 -1.342 1 95.56 268 ASN A N 1
ATOM 2091 C CA . ASN A 1 268 ? 7.422 -25.641 -1.757 1 95.56 268 ASN A CA 1
ATOM 2092 C C . ASN A 1 268 ? 6.586 -24.422 -1.423 1 95.56 268 ASN A C 1
ATOM 2094 O O . ASN A 1 268 ? 6.238 -23.641 -2.312 1 95.56 268 ASN A O 1
ATOM 2098 N N . ALA A 1 269 ? 6.359 -24.203 -0.186 1 96.31 269 ALA A N 1
ATOM 2099 C CA . ALA A 1 269 ? 5.523 -23.094 0.273 1 96.31 269 ALA A CA 1
ATOM 2100 C C . ALA A 1 269 ? 6.152 -22.391 1.472 1 96.31 269 ALA A C 1
ATOM 2102 O O . ALA A 1 269 ? 6.77 -23.031 2.324 1 96.31 269 ALA A O 1
ATOM 2103 N N . ARG A 1 270 ? 6.02 -21.109 1.482 1 97.5 270 ARG A N 1
ATOM 2104 C CA . ARG A 1 270 ? 6.383 -20.344 2.676 1 97.5 270 ARG A CA 1
ATOM 2105 C C . ARG A 1 270 ? 5.34 -20.516 3.773 1 97.5 270 ARG A C 1
ATOM 2107 O O . ARG A 1 270 ? 4.137 -20.5 3.504 1 97.5 270 ARG A O 1
ATOM 2114 N N . PRO A 1 271 ? 5.75 -20.75 5.043 1 97 271 PRO A N 1
ATOM 2115 C CA . PRO A 1 271 ? 4.77 -20.812 6.129 1 97 271 PRO A CA 1
ATOM 2116 C C . PRO A 1 271 ? 3.934 -19.531 6.246 1 97 271 PRO A C 1
ATOM 2118 O O . PRO A 1 271 ? 4.398 -18.453 5.891 1 97 271 PRO A O 1
ATOM 2121 N N . LEU A 1 272 ? 2.746 -19.672 6.777 1 98.38 272 LEU A N 1
ATOM 2122 C CA . LEU A 1 272 ? 1.813 -18.578 6.957 1 98.38 272 LEU A CA 1
ATOM 2123 C C . LEU A 1 272 ? 2.457 -17.438 7.754 1 98.38 272 LEU A C 1
ATOM 2125 O O . LEU A 1 272 ? 3.189 -17.688 8.711 1 98.38 272 LEU A O 1
ATOM 2129 N N . GLN A 1 273 ? 2.215 -16.266 7.348 1 98.38 273 GLN A N 1
ATOM 2130 C CA . GLN A 1 273 ? 2.611 -15.047 8.047 1 98.38 273 GLN A CA 1
ATOM 2131 C C . GLN A 1 273 ? 1.42 -14.406 8.758 1 98.38 273 GLN A C 1
ATOM 2133 O O . GLN A 1 273 ? 0.271 -14.617 8.359 1 98.38 273 GLN A O 1
ATOM 2138 N N . PRO A 1 274 ? 1.683 -13.594 9.789 1 97.31 274 PRO A N 1
ATOM 2139 C CA . PRO A 1 274 ? 0.586 -12.945 10.508 1 97.31 274 PRO A CA 1
ATOM 2140 C C . PRO A 1 274 ? -0.161 -11.922 9.656 1 97.31 274 PRO A C 1
ATOM 2142 O O . PRO A 1 274 ? 0.464 -11.102 8.984 1 97.31 274 PRO A O 1
ATOM 2145 N N . LEU A 1 275 ? -1.462 -12 9.688 1 96.5 275 LEU A N 1
ATOM 2146 C CA . LEU A 1 275 ? -2.285 -11.008 9.016 1 96.5 275 LEU A CA 1
ATOM 2147 C C . LEU A 1 275 ? -2.221 -9.664 9.734 1 96.5 275 LEU A C 1
ATOM 2149 O O . LEU A 1 275 ? -2.205 -8.609 9.094 1 96.5 275 LEU A O 1
ATOM 2153 N N . ALA A 1 276 ? -2.141 -9.703 11.102 1 93.75 276 ALA A N 1
ATOM 2154 C CA . ALA A 1 276 ? -2.23 -8.508 11.945 1 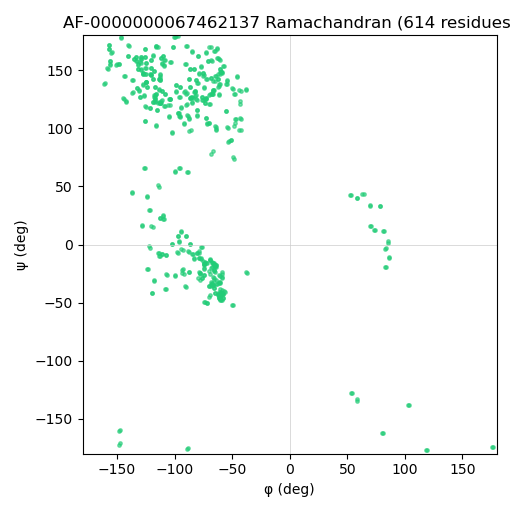93.75 276 ALA A CA 1
ATOM 2155 C C . ALA A 1 276 ? -3.545 -7.773 11.711 1 93.75 276 ALA A C 1
ATOM 2157 O O . ALA A 1 276 ? -4.621 -8.367 11.789 1 93.75 276 ALA A O 1
ATOM 2158 N N . HIS A 1 277 ? -3.539 -6.477 11.539 1 91.69 277 HIS A N 1
ATOM 2159 C CA . HIS A 1 277 ? -4.797 -5.762 11.359 1 91.69 277 HIS A CA 1
ATOM 2160 C C . HIS A 1 277 ? -4.941 -5.25 9.93 1 91.69 277 HIS A C 1
ATOM 2162 O O . HIS A 1 277 ? -5.664 -4.281 9.68 1 91.69 277 HIS A O 1
ATOM 2168 N N . ARG A 1 278 ? -4.199 -5.906 9.023 1 94.88 278 ARG A N 1
ATOM 2169 C CA . ARG A 1 278 ? -4.363 -5.559 7.613 1 94.88 278 ARG A CA 1
ATOM 2170 C C . ARG A 1 278 ? -5.793 -5.812 7.152 1 94.88 278 ARG A C 1
ATOM 2172 O O . ARG A 1 278 ? -6.445 -6.746 7.621 1 94.88 278 ARG A O 1
ATOM 2179 N N . ALA A 1 279 ? -6.16 -5.016 6.195 1 94.5 279 ALA A N 1
ATOM 2180 C CA . ALA A 1 279 ? -7.5 -5.141 5.629 1 94.5 279 ALA A CA 1
ATOM 2181 C C . ALA A 1 279 ? -7.555 -6.25 4.586 1 94.5 279 ALA A C 1
ATOM 2183 O O . ALA A 1 279 ? -6.656 -6.367 3.748 1 94.5 279 ALA A O 1
ATOM 2184 N N . LEU A 1 280 ? -8.562 -7.082 4.711 1 97.06 280 LEU A N 1
ATOM 2185 C CA . LEU A 1 280 ? -9.016 -7.977 3.65 1 97.06 280 LEU A CA 1
ATOM 2186 C C . LEU A 1 280 ? -10.297 -7.461 3.008 1 97.06 280 LEU A C 1
ATOM 2188 O O . LEU A 1 280 ? -11.266 -7.164 3.705 1 97.06 280 LEU A O 1
ATOM 2192 N N . ARG A 1 281 ? -10.219 -7.32 1.724 1 96.94 281 ARG A N 1
ATOM 2193 C CA . ARG A 1 281 ? -11.359 -6.785 0.981 1 96.94 281 ARG A CA 1
ATOM 2194 C C . ARG A 1 281 ? -11.773 -7.734 -0.137 1 96.94 281 ARG A C 1
ATOM 2196 O O . ARG A 1 281 ? -10.93 -8.352 -0.783 1 96.94 281 ARG A O 1
ATOM 2203 N N . GLY A 1 282 ? -13.055 -7.883 -0.319 1 96.19 282 GLY A N 1
ATOM 2204 C CA . GLY A 1 282 ? -13.555 -8.75 -1.373 1 96.19 282 GLY A CA 1
ATOM 2205 C C . GLY A 1 282 ? -14.773 -8.195 -2.086 1 96.19 282 GLY A C 1
ATOM 2206 O O . GLY A 1 282 ? -15.438 -7.297 -1.569 1 96.19 282 GLY A O 1
ATOM 2207 N N . ASN A 1 283 ? -15.086 -8.711 -3.285 1 95.25 283 ASN A N 1
ATOM 2208 C CA . ASN A 1 283 ? -16.219 -8.242 -4.062 1 95.25 283 ASN A CA 1
ATOM 2209 C C . ASN A 1 283 ? -17.453 -9.125 -3.848 1 95.25 283 ASN A C 1
ATOM 2211 O O . ASN A 1 283 ? -18.469 -8.945 -4.504 1 95.25 283 ASN A O 1
ATOM 2215 N N . ARG A 1 284 ? -17.297 -10.086 -2.986 1 92.81 284 ARG A N 1
ATOM 2216 C CA . ARG A 1 284 ? -18.422 -10.891 -2.543 1 92.81 284 ARG A CA 1
ATOM 2217 C C . ARG A 1 284 ? -18.641 -10.758 -1.041 1 92.81 284 ARG A C 1
ATOM 2219 O O . ARG A 1 284 ? -17.688 -10.695 -0.271 1 92.81 284 ARG A O 1
ATOM 2226 N N . ASP A 1 285 ? -19.875 -10.75 -0.688 1 86.38 285 ASP A N 1
ATOM 2227 C CA . ASP A 1 285 ? -20.203 -10.617 0.728 1 86.38 285 ASP A CA 1
ATOM 2228 C C . ASP A 1 285 ? -20.078 -11.953 1.452 1 86.38 285 ASP A C 1
ATOM 2230 O O . ASP A 1 285 ? -20.891 -12.852 1.245 1 86.38 285 ASP A O 1
ATOM 2234 N N . PRO A 1 286 ? -19.125 -12.055 2.289 1 80 286 PRO A N 1
ATOM 2235 C CA . PRO A 1 286 ? -18.938 -13.336 2.977 1 80 286 PRO A CA 1
ATOM 2236 C C . PRO A 1 286 ? -20.094 -13.672 3.908 1 80 286 PRO A C 1
ATOM 2238 O O . PRO A 1 286 ? -20.266 -14.828 4.309 1 80 286 PRO A O 1
ATOM 2241 N N . ARG A 1 287 ? -20.859 -12.672 4.34 1 80.75 287 ARG A N 1
ATOM 2242 C CA . ARG A 1 287 ? -21.984 -12.891 5.238 1 80.75 287 ARG A CA 1
ATOM 2243 C C . ARG A 1 287 ? -23.172 -13.508 4.492 1 80.75 287 ARG A C 1
ATOM 2245 O O . ARG A 1 287 ? -24.078 -14.055 5.109 1 80.75 287 ARG A O 1
ATOM 2252 N N . HIS A 1 288 ? -23.062 -13.375 3.17 1 79.94 288 HIS A N 1
ATOM 2253 C CA . HIS A 1 288 ? -24.109 -13.969 2.344 1 79.94 288 HIS A CA 1
ATOM 2254 C C . HIS A 1 288 ? -23.516 -14.898 1.291 1 79.94 288 HIS A C 1
ATOM 2256 O O . HIS A 1 288 ? -23.688 -14.664 0.091 1 79.94 288 HIS A O 1
ATOM 2262 N N . PRO A 1 289 ? -22.953 -15.922 1.731 1 70.94 289 PRO A N 1
ATOM 2263 C CA . PRO A 1 289 ? -22.281 -16.828 0.797 1 70.94 289 PRO A CA 1
ATOM 2264 C C . PRO A 1 289 ? -23.25 -17.516 -0.157 1 70.94 289 PRO A C 1
ATOM 2266 O O . PRO A 1 289 ? -22.844 -18.016 -1.211 1 70.94 289 PRO A O 1
ATOM 2269 N N . GLU A 1 290 ? -24.375 -17.438 0.22 1 70.5 290 GLU A N 1
ATOM 2270 C CA . GLU A 1 290 ? -25.406 -18.125 -0.562 1 70.5 290 GLU A CA 1
ATOM 2271 C C . GLU A 1 290 ? -25.766 -17.328 -1.812 1 70.5 290 GLU A C 1
ATOM 2273 O O . GLU A 1 290 ? -26.328 -17.875 -2.766 1 70.5 290 GLU A O 1
ATOM 2278 N N . ARG A 1 291 ? -25.516 -16.016 -1.656 1 67.88 291 ARG A N 1
ATOM 2279 C CA . ARG A 1 291 ? -25.859 -15.211 -2.824 1 67.88 291 ARG A CA 1
ATOM 2280 C C . ARG A 1 291 ? -24.875 -15.453 -3.969 1 67.88 291 ARG A C 1
ATOM 2282 O O . ARG A 1 291 ? -23.672 -15.328 -3.793 1 67.88 291 ARG A O 1
ATOM 2289 N N . ARG A 1 292 ? -25.422 -16.219 -4.887 1 66.88 292 ARG A N 1
ATOM 2290 C CA . ARG A 1 292 ? -24.609 -16.422 -6.082 1 66.88 292 ARG A CA 1
ATOM 2291 C C . ARG A 1 292 ? -24.406 -15.102 -6.832 1 66.88 292 ARG A C 1
ATOM 2293 O O . ARG A 1 292 ? -25.359 -14.492 -7.297 1 66.88 292 ARG A O 1
ATOM 2300 N N . CYS A 1 293 ? -23.25 -14.625 -6.613 1 75.06 293 CYS A N 1
ATOM 2301 C CA . CYS A 1 293 ? -22.938 -13.422 -7.375 1 75.06 293 CYS A CA 1
ATOM 2302 C C . CYS A 1 293 ? -22.766 -13.742 -8.859 1 75.06 293 CYS A C 1
ATOM 2304 O O . CYS A 1 293 ? -21.859 -14.492 -9.234 1 75.06 293 CYS A O 1
ATOM 2306 N N . ARG A 1 294 ? -23.828 -13.359 -9.641 1 78.75 294 ARG A N 1
ATOM 2307 C CA . ARG A 1 294 ? -23.812 -13.578 -11.086 1 78.75 294 ARG A CA 1
ATOM 2308 C C . ARG A 1 294 ? -23.672 -12.258 -11.836 1 78.75 294 ARG A C 1
ATOM 2310 O O . ARG A 1 294 ? -23.875 -11.188 -11.266 1 78.75 294 ARG A O 1
ATOM 2317 N N . GLY A 1 295 ? -23.141 -12.391 -13.023 1 84.5 295 GLY A N 1
ATOM 2318 C CA . GLY A 1 295 ? -23.062 -11.219 -13.883 1 84.5 295 GLY A CA 1
ATOM 2319 C C . GLY A 1 295 ? -21.641 -10.836 -14.242 1 84.5 295 GLY A C 1
ATOM 2320 O O . GLY A 1 295 ? -20.703 -11.539 -13.906 1 84.5 295 GLY A O 1
ATOM 2321 N N . PRO A 1 296 ? -21.547 -9.797 -14.922 1 87.56 296 PRO A N 1
ATOM 2322 C CA . PRO A 1 296 ? -20.266 -9.398 -15.492 1 87.56 296 PRO A CA 1
ATOM 2323 C C . PRO A 1 296 ? -19.234 -9.031 -14.422 1 87.56 296 PRO A C 1
ATOM 2325 O O . PRO A 1 296 ? -18.031 -9.109 -14.672 1 87.56 296 PRO A O 1
ATOM 2328 N N . ASN A 1 297 ? -19.719 -8.789 -13.25 1 90.81 297 ASN A N 1
ATOM 2329 C CA . ASN A 1 297 ? -18.812 -8.352 -12.195 1 90.81 297 ASN A CA 1
ATOM 2330 C C . ASN A 1 297 ? -18.031 -9.523 -11.602 1 90.81 297 ASN A C 1
ATOM 2332 O O . ASN A 1 297 ? -17.062 -9.328 -10.883 1 90.81 297 ASN A O 1
ATOM 2336 N N . TYR A 1 298 ? -18.484 -10.695 -11.961 1 93.94 298 TYR A N 1
ATOM 2337 C CA . TYR A 1 298 ? -17.891 -11.867 -11.336 1 93.94 298 TYR A CA 1
ATOM 2338 C C . TYR A 1 298 ? -17.281 -12.805 -12.375 1 93.94 298 TYR A C 1
ATOM 2340 O O . TYR A 1 298 ? -17.328 -14.023 -12.227 1 93.94 298 TYR A O 1
ATOM 2348 N N . ARG A 1 299 ? -16.844 -12.203 -13.453 1 94.19 299 ARG A N 1
ATOM 2349 C CA . ARG A 1 299 ? -16.125 -12.938 -14.5 1 94.19 299 ARG A CA 1
ATOM 2350 C C . ARG A 1 299 ? -14.867 -12.195 -14.93 1 94.19 299 ARG A C 1
ATOM 2352 O O . ARG A 1 299 ? -14.75 -10.984 -14.719 1 94.19 299 ARG A O 1
ATOM 2359 N N . LEU A 1 300 ? -13.984 -12.977 -15.484 1 96 300 LEU A N 1
ATOM 2360 C CA . LEU A 1 300 ? -12.812 -12.352 -16.094 1 96 300 LEU A CA 1
ATOM 2361 C C . LEU A 1 300 ? -13.188 -11.648 -17.391 1 96 300 LEU A C 1
ATOM 2363 O O . LEU A 1 300 ? -13.828 -12.242 -18.266 1 96 300 LEU A O 1
ATOM 2367 N N . HIS A 1 301 ? -12.883 -10.406 -17.5 1 96.19 301 HIS A N 1
ATOM 2368 C CA . HIS A 1 301 ? -13.078 -9.688 -18.766 1 96.19 301 HIS A CA 1
ATOM 2369 C C . HIS A 1 301 ? -11.836 -9.789 -19.656 1 96.19 301 HIS A C 1
ATOM 2371 O O . HIS A 1 301 ? -10.75 -9.375 -19.25 1 96.19 301 HIS A O 1
ATOM 2377 N N . VAL A 1 302 ? -11.961 -10.312 -20.797 1 94.81 302 VAL A N 1
ATOM 2378 C CA . VAL A 1 302 ? -10.828 -10.508 -21.703 1 94.81 302 VAL A CA 1
ATOM 2379 C C . VAL A 1 302 ? -10.938 -9.547 -22.891 1 94.81 302 VAL A C 1
ATOM 2381 O O . VAL A 1 302 ? -11.961 -9.508 -23.578 1 94.81 302 VAL A O 1
ATOM 2384 N N . ASP A 1 303 ? -9.906 -8.727 -22.953 1 87.25 303 ASP A N 1
ATOM 2385 C CA . ASP A 1 303 ? -9.898 -7.789 -24.078 1 87.25 303 ASP A CA 1
ATOM 2386 C C . ASP A 1 303 ? -9.594 -8.508 -25.391 1 87.25 303 ASP A C 1
ATOM 2388 O O . ASP A 1 303 ? -8.727 -9.391 -25.438 1 87.25 303 ASP A O 1
ATOM 2392 N N . GLY A 1 304 ? -10.258 -8.094 -26.562 1 69.25 304 GLY A N 1
ATOM 2393 C CA . GLY A 1 304 ? -10.047 -8.68 -27.875 1 69.25 304 GLY A CA 1
ATOM 2394 C C . GLY A 1 304 ? -10.844 -9.945 -28.109 1 69.25 304 GLY A C 1
ATOM 2395 O O . GLY A 1 304 ? -10.781 -10.547 -29.188 1 69.25 304 GLY A O 1
ATOM 2396 N N . ALA A 1 305 ? -11.375 -10.695 -27.062 1 57.38 305 ALA A N 1
ATOM 2397 C CA . ALA A 1 305 ? -12.188 -11.883 -27.312 1 57.38 305 ALA A CA 1
ATOM 2398 C C . ALA A 1 305 ? -13.445 -11.523 -28.094 1 57.38 305 ALA A C 1
ATOM 2400 O O . ALA A 1 305 ? -14.008 -10.438 -27.938 1 57.38 305 ALA A O 1
ATOM 2401 N N . PRO A 1 306 ? -13.758 -12.172 -29.188 1 47.22 306 PRO A N 1
ATOM 2402 C CA . PRO A 1 306 ? -15.008 -11.938 -29.906 1 47.22 306 PRO A CA 1
ATOM 2403 C C . PRO A 1 306 ? -16.234 -11.914 -28.984 1 47.22 306 PRO A C 1
ATOM 2405 O O . PRO A 1 306 ? -16.297 -12.672 -28.016 1 47.22 306 PRO A O 1
ATOM 2408 N N . HIS A 1 307 ? -16.797 -10.734 -28.688 1 40.5 307 HIS A N 1
ATOM 2409 C CA . HIS A 1 307 ? -18.078 -10.695 -28 1 40.5 307 HIS A CA 1
ATOM 2410 C C . HIS A 1 307 ? -19.062 -11.703 -28.594 1 40.5 307 HIS A C 1
ATOM 2412 O O . HIS A 1 307 ? -19.203 -11.781 -29.812 1 40.5 307 HIS A O 1
ATOM 2418 N N . GLY A 1 308 ? -19.312 -12.844 -28.125 1 27.39 308 GLY A N 1
ATOM 2419 C CA . GLY A 1 308 ? -20.438 -13.555 -28.688 1 27.39 308 GLY A CA 1
ATOM 2420 C C . GLY A 1 308 ? -21.656 -12.672 -28.891 1 27.39 308 GLY A C 1
ATOM 2421 O O . GLY A 1 308 ? -22.031 -11.906 -28 1 27.39 308 GLY A O 1
ATOM 2422 N N . ARG A 1 309 ? -22.188 -12.539 -30.203 1 22.8 309 ARG A N 1
ATOM 2423 C CA . ARG A 1 309 ? -23.562 -12.18 -30.547 1 22.8 309 ARG A CA 1
ATOM 2424 C C . ARG A 1 309 ? -24.562 -13.133 -29.891 1 22.8 309 ARG A C 1
ATOM 2426 O O . ARG A 1 309 ? -24.375 -14.352 -29.922 1 22.8 309 ARG A O 1
ATOM 2433 N N . MET B 1 1 ? 28.672 48.531 -15.195 1 33.03 1 MET B N 1
ATOM 2434 C CA . MET B 1 1 ? 28.594 47.094 -15.273 1 33.03 1 MET B CA 1
ATOM 2435 C C . MET B 1 1 ? 27.703 46.531 -14.172 1 33.03 1 MET B C 1
ATOM 2437 O O . MET B 1 1 ? 28.141 46.406 -13.016 1 33.03 1 MET B O 1
ATOM 2441 N N . ILE B 1 2 ? 26.391 46.688 -14.219 1 36.03 2 ILE B N 1
ATOM 2442 C CA . ILE B 1 2 ? 25.375 46.281 -13.242 1 36.03 2 ILE B CA 1
ATOM 2443 C C . ILE B 1 2 ? 25.281 44.75 -13.203 1 36.03 2 ILE B C 1
ATOM 2445 O O . ILE B 1 2 ? 24.844 44.125 -14.18 1 36.03 2 ILE B O 1
ATOM 2449 N N . THR B 1 3 ? 26.203 44.062 -12.547 1 36.34 3 THR B N 1
ATOM 2450 C CA . THR B 1 3 ? 26.094 42.625 -12.336 1 36.34 3 THR B CA 1
ATOM 2451 C C . THR B 1 3 ? 24.75 42.25 -11.703 1 36.34 3 THR B C 1
ATOM 2453 O O . THR B 1 3 ? 24.453 42.688 -10.586 1 36.34 3 THR B O 1
ATOM 2456 N N . THR B 1 4 ? 23.766 42 -12.484 1 36.16 4 THR B N 1
ATOM 2457 C CA . THR B 1 4 ? 22.5 41.438 -12 1 36.16 4 THR B CA 1
ATOM 2458 C C . THR B 1 4 ? 22.75 40.188 -11.148 1 36.16 4 THR B C 1
ATOM 2460 O O . THR B 1 4 ? 23.359 39.219 -11.617 1 36.16 4 THR B O 1
ATOM 2463 N N . TYR B 1 5 ? 22.922 40.344 -9.852 1 33.16 5 TYR B N 1
ATOM 2464 C CA . TYR B 1 5 ? 22.969 39.25 -8.891 1 33.16 5 TYR B CA 1
ATOM 2465 C C . TYR B 1 5 ? 21.797 38.281 -9.102 1 33.16 5 TYR B C 1
ATOM 2467 O O . TYR B 1 5 ? 20.641 38.625 -8.844 1 33.16 5 TYR B O 1
ATOM 2475 N N . ILE B 1 6 ? 21.812 37.469 -10.133 1 40.25 6 ILE B N 1
ATOM 2476 C CA . ILE B 1 6 ? 20.859 36.375 -10.164 1 40.25 6 ILE B CA 1
ATOM 2477 C C . ILE B 1 6 ? 20.984 35.562 -8.883 1 40.25 6 ILE B C 1
ATOM 2479 O O . ILE B 1 6 ? 22.062 35.031 -8.555 1 40.25 6 ILE B O 1
ATOM 2483 N N . GLY B 1 7 ? 20.156 35.719 -7.961 1 38.12 7 GLY B N 1
ATOM 2484 C CA . GLY B 1 7 ? 20.109 34.938 -6.742 1 38.12 7 GLY B CA 1
ATOM 2485 C C . GLY B 1 7 ? 20.234 33.438 -6.996 1 38.12 7 GLY B C 1
ATOM 2486 O O . GLY B 1 7 ? 20.078 32.969 -8.133 1 38.12 7 GLY B O 1
ATOM 2487 N N . PRO B 1 8 ? 20.891 32.719 -6.129 1 42.53 8 PRO B N 1
ATOM 2488 C CA . PRO B 1 8 ? 21.078 31.281 -6.324 1 42.53 8 PRO B CA 1
ATOM 2489 C C . PRO B 1 8 ? 19.812 30.578 -6.816 1 42.53 8 PRO B C 1
ATOM 2491 O O . PRO B 1 8 ? 18.703 31.047 -6.543 1 42.53 8 PRO B O 1
ATOM 2494 N N . ALA B 1 9 ? 20.047 29.797 -7.832 1 48.09 9 ALA B N 1
ATOM 2495 C CA . ALA B 1 9 ? 19.016 28.938 -8.406 1 48.09 9 ALA B CA 1
ATOM 2496 C C . ALA B 1 9 ? 18.266 28.188 -7.312 1 48.09 9 ALA B C 1
ATOM 2498 O O . ALA B 1 9 ? 18.875 27.594 -6.418 1 48.09 9 ALA B O 1
ATOM 2499 N N . PRO B 1 10 ? 16.984 28.641 -7.113 1 48.75 10 PRO B N 1
ATOM 2500 C CA . PRO B 1 10 ? 16.234 27.891 -6.098 1 48.75 10 PRO B CA 1
ATOM 2501 C C . PRO B 1 10 ? 16.531 26.391 -6.137 1 48.75 10 PRO B C 1
ATOM 2503 O O . PRO B 1 10 ? 16.875 25.859 -7.195 1 48.75 10 PRO B O 1
ATOM 2506 N N . ASP B 1 11 ? 16.781 25.828 -4.965 1 56.53 11 ASP B N 1
ATOM 2507 C CA . ASP B 1 11 ? 16.891 24.375 -4.84 1 56.53 11 ASP B CA 1
ATOM 2508 C C . ASP B 1 11 ? 15.812 23.672 -5.656 1 56.53 11 ASP B C 1
ATOM 2510 O O . ASP B 1 11 ? 14.625 23.953 -5.504 1 56.53 11 ASP B O 1
ATOM 2514 N N . PRO B 1 12 ? 16.312 23.078 -6.734 1 55.97 12 PRO B N 1
ATOM 2515 C CA . PRO B 1 12 ? 15.383 22.422 -7.648 1 55.97 12 PRO B CA 1
ATOM 2516 C C . PRO B 1 12 ? 14.242 21.719 -6.918 1 55.97 12 PRO B C 1
ATOM 2518 O O . PRO B 1 12 ? 13.117 21.672 -7.422 1 55.97 12 PRO B O 1
ATOM 2521 N N . GLU B 1 13 ? 14.484 21.375 -5.68 1 64 13 GLU B N 1
ATOM 2522 C CA . GLU B 1 13 ? 13.453 20.656 -4.938 1 64 13 GLU B CA 1
ATOM 2523 C C . GLU B 1 13 ? 12.391 21.625 -4.398 1 64 13 GLU B C 1
ATOM 2525 O O . GLU B 1 13 ? 11.281 21.203 -4.07 1 64 13 GLU B O 1
ATOM 2530 N N . ASP B 1 14 ? 12.672 22.844 -4.57 1 73.25 14 ASP B N 1
ATOM 2531 C CA . ASP B 1 14 ? 11.773 23.812 -3.949 1 73.25 14 ASP B CA 1
ATOM 2532 C C . ASP B 1 14 ? 11.148 24.734 -4.996 1 73.25 14 ASP B C 1
ATOM 2534 O O . ASP B 1 14 ? 10.531 25.734 -4.656 1 73.25 14 ASP B O 1
ATOM 2538 N N . TRP B 1 15 ? 11.266 24.297 -6.215 1 82.81 15 TRP B N 1
ATOM 2539 C CA . TRP B 1 15 ? 10.766 25.188 -7.27 1 82.81 15 TRP B CA 1
ATOM 2540 C C . TRP B 1 15 ? 9.336 24.812 -7.66 1 82.81 15 TRP B C 1
ATOM 2542 O O . TRP B 1 15 ? 9.086 24.406 -8.797 1 82.81 15 TRP B O 1
ATOM 2552 N N . TRP B 1 16 ? 8.398 24.953 -6.797 1 92.75 16 TRP B N 1
ATOM 2553 C CA . TRP B 1 16 ? 6.984 24.688 -7.055 1 92.75 16 TRP B CA 1
ATOM 2554 C C . TRP B 1 16 ? 6.102 25.594 -6.195 1 92.75 16 TRP B C 1
ATOM 2556 O O . TRP B 1 16 ? 6.566 26.172 -5.215 1 92.75 16 TRP B O 1
ATOM 2566 N N . SER B 1 17 ? 4.93 25.859 -6.59 1 92.44 17 SER B N 1
ATOM 2567 C CA . SER B 1 17 ? 3.924 26.625 -5.855 1 92.44 17 SER B CA 1
ATOM 2568 C C . SER B 1 17 ? 2.559 25.938 -5.918 1 92.44 17 SER B C 1
ATOM 2570 O O . SER B 1 17 ? 2.34 25.047 -6.742 1 92.44 17 SER B O 1
ATOM 2572 N N . TYR B 1 18 ? 1.705 26.297 -4.973 1 92.88 18 TYR B N 1
ATOM 2573 C CA . TYR B 1 18 ? 0.322 25.844 -5.039 1 92.88 18 TYR B CA 1
ATOM 2574 C C . TYR B 1 18 ? -0.479 26.656 -6.043 1 92.88 18 TYR B C 1
ATOM 2576 O O . TYR B 1 18 ? -1.449 26.172 -6.621 1 92.88 18 TYR B O 1
ATOM 2584 N N . LYS B 1 19 ? -0.043 27.891 -6.16 1 85.5 19 LYS B N 1
ATOM 2585 C CA . LYS B 1 19 ? -0.78 28.859 -6.977 1 85.5 19 LYS B CA 1
ATOM 2586 C C . LYS B 1 19 ? 0.022 29.25 -8.211 1 85.5 19 LYS B C 1
ATOM 2588 O O . LYS B 1 19 ? 1.255 29.25 -8.188 1 85.5 19 LYS B O 1
ATOM 2593 N N . ASP B 1 20 ? -0.792 29.5 -9.242 1 75.25 20 ASP B N 1
ATOM 2594 C CA . ASP B 1 20 ? -0.129 30 -10.438 1 75.25 20 ASP B CA 1
ATOM 2595 C C . ASP B 1 20 ? 0.322 31.438 -10.25 1 75.25 20 ASP B C 1
ATOM 2597 O O . ASP B 1 20 ? -0.398 32.25 -9.664 1 75.25 20 ASP B O 1
ATOM 2601 N N . ASN B 1 21 ? 1.7 31.562 -10.141 1 64.62 21 ASN B N 1
ATOM 2602 C CA . ASN B 1 21 ? 2.182 32.938 -10.031 1 64.62 21 ASN B CA 1
ATOM 2603 C C . ASN B 1 21 ? 2.375 33.562 -11.406 1 64.62 21 ASN B C 1
ATOM 2605 O O . ASN B 1 21 ? 3.135 33.062 -12.234 1 64.62 21 ASN B O 1
ATOM 2609 N N . LEU B 1 22 ? 1.364 34.344 -11.812 1 53.88 22 LEU B N 1
ATOM 2610 C CA . LEU B 1 22 ? 1.437 35.031 -13.094 1 53.88 22 LEU B CA 1
ATOM 2611 C C . LEU B 1 22 ? 2.486 36.125 -13.07 1 53.88 22 LEU B C 1
ATOM 2613 O O . LEU B 1 22 ? 2.869 36.656 -14.117 1 53.88 22 LEU B O 1
ATOM 2617 N N . GLN B 1 23 ? 2.76 36.625 -11.836 1 54.12 23 GLN B N 1
ATOM 2618 C CA . GLN B 1 23 ? 3.643 37.781 -11.859 1 54.12 23 GLN B CA 1
ATOM 2619 C C . GLN B 1 23 ? 5.09 37.375 -11.602 1 54.12 23 GLN B C 1
ATOM 2621 O O . GLN B 1 23 ? 5.387 36.688 -10.617 1 54.12 23 GLN B O 1
ATOM 2626 N N . GLY B 1 24 ? 6.02 37.5 -12.609 1 59.41 24 GLY B N 1
ATOM 2627 C CA . GLY B 1 24 ? 7.461 37.344 -12.539 1 59.41 24 GLY B CA 1
ATOM 2628 C C . GLY B 1 24 ? 7.938 36 -13.094 1 59.41 24 GLY B C 1
ATOM 2629 O O . GLY B 1 24 ? 7.426 35.531 -14.117 1 59.41 24 GLY B O 1
ATOM 2630 N N . ASN B 1 25 ? 8.945 35.406 -12.305 1 68.12 25 ASN B N 1
ATOM 2631 C CA . ASN B 1 25 ? 9.555 34.156 -12.758 1 68.12 25 ASN B CA 1
ATOM 2632 C C . ASN B 1 25 ? 8.609 32.969 -12.609 1 68.12 25 ASN B C 1
ATOM 2634 O O . ASN B 1 25 ? 7.879 32.875 -11.617 1 68.12 25 ASN B O 1
ATOM 2638 N N . PHE B 1 26 ? 8.438 32.344 -13.578 1 79.19 26 PHE B N 1
ATOM 2639 C CA . PHE B 1 26 ? 7.52 31.203 -13.633 1 79.19 26 PHE B CA 1
ATOM 2640 C C . PHE B 1 26 ? 7.871 30.172 -12.57 1 79.19 26 PHE B C 1
ATOM 2642 O O . PHE B 1 26 ? 9.008 29.719 -12.5 1 79.19 26 PHE B O 1
ATOM 2649 N N . VAL B 1 27 ? 6.965 30 -11.625 1 85.75 27 VAL B N 1
ATOM 2650 C CA . VAL B 1 27 ? 7.02 28.875 -10.695 1 85.75 27 VAL B CA 1
ATOM 2651 C C . VAL B 1 27 ? 5.848 27.938 -10.953 1 85.75 27 VAL B C 1
ATOM 2653 O O . VAL B 1 27 ? 4.688 28.359 -10.922 1 85.75 27 VAL B O 1
ATOM 2656 N N . PRO B 1 28 ? 6.102 26.656 -11.258 1 89.81 28 PRO B N 1
ATOM 2657 C CA . PRO B 1 28 ? 5.027 25.75 -11.664 1 89.81 28 PRO B CA 1
ATOM 2658 C C . PRO B 1 28 ? 4.027 25.469 -10.547 1 89.81 28 PRO B C 1
ATOM 2660 O O . PRO B 1 28 ? 4.426 25.203 -9.414 1 89.81 28 PRO B O 1
ATOM 2663 N N . GLY B 1 29 ? 2.744 25.562 -10.914 1 92.94 29 GLY B N 1
ATOM 2664 C CA . GLY B 1 29 ? 1.666 25.125 -10.047 1 92.94 29 GLY B CA 1
ATOM 2665 C C . GLY B 1 29 ? 1.31 23.656 -10.25 1 92.94 29 GLY B C 1
ATOM 2666 O O . GLY B 1 29 ? 1.948 22.969 -11.039 1 92.94 29 GLY B O 1
ATOM 2667 N N . PRO B 1 30 ? 0.31 23.188 -9.586 1 94.06 30 PRO B N 1
ATOM 2668 C CA . PRO B 1 30 ? -0.007 21.75 -9.531 1 94.06 30 PRO B CA 1
ATOM 2669 C C . PRO B 1 30 ? -0.201 21.141 -10.914 1 94.06 30 PRO B C 1
ATOM 2671 O O . PRO B 1 30 ? 0.307 20.047 -11.18 1 94.06 30 PRO B O 1
ATOM 2674 N N . PRO B 1 31 ? -0.861 21.797 -11.875 1 93 31 PRO B N 1
ATOM 2675 C CA . PRO B 1 31 ? -1.042 21.172 -13.18 1 93 31 PRO B CA 1
ATOM 2676 C C . PRO B 1 31 ? 0.274 20.969 -13.93 1 93 31 PRO B C 1
ATOM 2678 O O . PRO B 1 31 ? 0.339 20.188 -14.883 1 93 31 PRO B O 1
ATOM 2681 N N . PHE B 1 32 ? 1.311 21.688 -13.492 1 93.44 32 PHE B N 1
ATOM 2682 C CA . PHE B 1 32 ? 2.543 21.688 -14.273 1 93.44 32 PHE B CA 1
ATOM 2683 C C . PHE B 1 32 ? 3.652 20.953 -13.531 1 93.44 32 PHE B C 1
ATOM 2685 O O . PHE B 1 32 ? 4.742 20.75 -14.07 1 93.44 32 PHE B O 1
ATOM 2692 N N . TRP B 1 33 ? 3.432 20.578 -12.281 1 95.12 33 TRP B N 1
ATOM 2693 C CA . TRP B 1 33 ? 4.48 19.953 -11.477 1 95.12 33 TRP B CA 1
ATOM 2694 C C . TRP B 1 33 ? 5.133 18.812 -12.234 1 95.12 33 TRP B C 1
ATOM 2696 O O . TRP B 1 33 ? 6.355 18.797 -12.422 1 95.12 33 TRP B O 1
ATOM 2706 N N . GLY B 1 34 ? 4.301 17.891 -12.734 1 95.19 34 GLY B N 1
ATOM 2707 C CA . GLY B 1 34 ? 4.801 16.672 -13.359 1 95.19 34 GLY B CA 1
ATOM 2708 C C . GLY B 1 34 ? 5.316 16.906 -14.773 1 95.19 34 GLY B C 1
ATOM 2709 O O . GLY B 1 34 ? 5.965 16.031 -15.352 1 95.19 34 GLY B O 1
ATOM 2710 N N . LEU B 1 35 ? 5.047 18.016 -15.336 1 93.5 35 LEU B N 1
ATOM 2711 C CA . LEU B 1 35 ? 5.422 18.312 -16.719 1 93.5 35 LEU B CA 1
ATOM 2712 C C . LEU B 1 35 ? 6.777 19 -16.781 1 93.5 35 LEU B C 1
ATOM 2714 O O . LEU B 1 35 ? 7.516 18.859 -17.75 1 93.5 35 LEU B O 1
ATOM 2718 N N . VAL B 1 36 ? 7.164 19.672 -15.711 1 90.25 36 VAL B N 1
ATOM 2719 C CA . VAL B 1 36 ? 8.352 20.516 -15.773 1 90.25 36 VAL B CA 1
ATOM 2720 C C . VAL B 1 36 ? 9.539 19.781 -15.164 1 90.25 36 VAL B C 1
ATOM 2722 O O . VAL B 1 36 ? 10.695 20.094 -15.469 1 90.25 36 VAL B O 1
ATOM 2725 N N . ASN B 1 37 ? 9.273 18.922 -14.289 1 90.69 37 ASN B N 1
ATOM 2726 C CA . ASN B 1 37 ? 10.312 18.141 -13.617 1 90.69 37 ASN B CA 1
ATOM 2727 C C . ASN B 1 37 ? 10.062 16.641 -13.75 1 90.69 37 ASN B C 1
ATOM 2729 O O . ASN B 1 37 ? 9.102 16.109 -13.188 1 90.69 37 ASN B O 1
ATOM 2733 N N . ALA B 1 38 ? 10.961 15.992 -14.352 1 91.81 38 ALA B N 1
ATOM 2734 C CA . ALA B 1 38 ? 10.805 14.562 -14.609 1 91.81 38 ALA B CA 1
ATOM 2735 C C . ALA B 1 38 ? 10.758 13.773 -13.305 1 91.81 38 ALA B C 1
ATOM 2737 O O . ALA B 1 38 ? 10.07 12.75 -13.219 1 91.81 38 ALA B O 1
ATOM 2738 N N . ALA B 1 39 ? 11.422 14.25 -12.312 1 93.62 39 ALA B N 1
ATOM 2739 C CA . ALA B 1 39 ? 11.445 13.57 -11.016 1 93.62 39 ALA B CA 1
ATOM 2740 C C . ALA B 1 39 ? 10.086 13.648 -10.336 1 93.62 39 ALA B C 1
ATOM 2742 O O . ALA B 1 39 ? 9.836 12.953 -9.344 1 93.62 39 ALA B O 1
ATOM 2743 N N . TRP B 1 40 ? 9.195 14.539 -10.883 1 96 40 TRP B N 1
ATOM 2744 C CA . TRP B 1 40 ? 7.867 14.719 -10.32 1 96 40 TRP B CA 1
ATOM 2745 C C . TRP B 1 40 ? 6.797 14.164 -11.25 1 96 40 TRP B C 1
ATOM 2747 O O . TRP B 1 40 ? 5.656 14.641 -11.25 1 96 40 TRP B O 1
ATOM 2757 N N . SER B 1 41 ? 7.16 13.219 -12.078 1 96.44 41 SER B N 1
ATOM 2758 C CA . SER B 1 41 ? 6.277 12.727 -13.125 1 96.44 41 SER B CA 1
ATOM 2759 C C . SER B 1 41 ? 4.984 12.164 -12.539 1 96.44 41 SER B C 1
ATOM 2761 O O . SER B 1 41 ? 3.928 12.234 -13.172 1 96.44 41 SER B O 1
ATOM 2763 N N . LEU B 1 42 ? 5.008 11.648 -11.336 1 97.62 42 LEU B N 1
ATOM 2764 C CA . LEU B 1 42 ? 3.83 11.047 -10.711 1 97.62 42 LEU B CA 1
ATOM 2765 C C . LEU B 1 42 ? 2.75 12.094 -10.477 1 97.62 42 LEU B C 1
ATOM 2767 O O . LEU B 1 42 ? 1.564 11.766 -10.391 1 97.62 42 LEU B O 1
ATOM 2771 N N . CYS B 1 43 ? 3.162 13.383 -10.391 1 97.75 43 CYS B N 1
ATOM 2772 C CA . CYS B 1 43 ? 2.174 14.438 -10.219 1 97.75 43 CYS B CA 1
ATOM 2773 C C . CYS B 1 43 ? 1.257 14.531 -11.438 1 97.75 43 CYS B C 1
ATOM 2775 O O . CYS B 1 43 ? 0.173 15.117 -11.359 1 97.75 43 CYS B O 1
ATOM 2777 N N . ALA B 1 44 ? 1.74 13.953 -12.516 1 96.81 44 ALA B N 1
ATOM 2778 C CA . ALA B 1 44 ? 0.963 14.039 -13.75 1 96.81 44 ALA B CA 1
ATOM 2779 C C . ALA B 1 44 ? 0.339 12.695 -14.102 1 96.81 44 ALA B C 1
ATOM 2781 O O . ALA B 1 44 ? -0.826 12.625 -14.5 1 96.81 44 ALA B O 1
ATOM 2782 N N . VAL B 1 45 ? 1.074 11.641 -13.867 1 96.44 45 VAL B N 1
ATOM 2783 C CA . VAL B 1 45 ? 0.646 10.375 -14.461 1 96.44 45 VAL B CA 1
ATOM 2784 C C . VAL B 1 45 ? 0.226 9.406 -13.359 1 96.44 45 VAL B C 1
ATOM 2786 O O . VAL B 1 45 ? -0.282 8.32 -13.641 1 96.44 45 VAL B O 1
ATOM 2789 N N . GLY B 1 46 ? 0.487 9.719 -12.047 1 97.75 46 GLY B N 1
ATOM 2790 C CA . GLY B 1 46 ? 0.121 8.828 -10.953 1 97.75 46 GLY B CA 1
ATOM 2791 C C . GLY B 1 46 ? -1.368 8.555 -10.883 1 97.75 46 GLY B C 1
ATOM 2792 O O . GLY B 1 46 ? -2.184 9.43 -11.188 1 97.75 46 GLY B O 1
ATOM 2793 N N . LYS B 1 47 ? -1.697 7.387 -10.43 1 98.31 47 LYS B N 1
ATOM 2794 C CA . LYS B 1 47 ? -3.107 7.008 -10.414 1 98.31 47 LYS B CA 1
ATOM 2795 C C . LYS B 1 47 ? -3.623 6.848 -8.992 1 98.31 47 LYS B C 1
ATOM 2797 O O . LYS B 1 47 ? -4.82 6.641 -8.773 1 98.31 47 LYS B O 1
ATOM 2802 N N . ARG B 1 48 ? -2.711 6.926 -8.031 1 98.12 48 ARG B N 1
ATOM 2803 C CA . ARG B 1 48 ? -3.066 6.875 -6.617 1 98.12 48 ARG B CA 1
ATOM 2804 C C . ARG B 1 48 ? -2.771 8.203 -5.934 1 98.12 48 ARG B C 1
ATOM 2806 O O . ARG B 1 48 ? -2.125 8.242 -4.887 1 98.12 48 ARG B O 1
ATOM 2813 N N . GLN B 1 49 ? -3.242 9.227 -6.547 1 98.62 49 GLN B N 1
ATOM 2814 C CA . GLN B 1 49 ? -2.84 10.57 -6.141 1 98.62 49 GLN B CA 1
ATOM 2815 C C . GLN B 1 49 ? -3.781 11.133 -5.078 1 98.62 49 GLN B C 1
ATOM 2817 O O . GLN B 1 49 ? -4.906 10.648 -4.922 1 98.62 49 GLN B O 1
ATOM 2822 N N . SER B 1 50 ? -3.305 12.031 -4.309 1 98.75 50 SER B N 1
ATOM 2823 C CA . SER B 1 50 ? -4.004 12.75 -3.248 1 98.75 50 SER B CA 1
ATOM 2824 C C . SER B 1 50 ? -3.898 14.258 -3.443 1 98.75 50 SER B C 1
ATOM 2826 O O . SER B 1 50 ? -2.986 14.742 -4.117 1 98.75 50 SER B O 1
ATOM 2828 N N . PRO B 1 51 ? -4.801 15.031 -2.91 1 98.81 51 PRO B N 1
ATOM 2829 C CA . PRO B 1 51 ? -5.91 14.688 -2.018 1 98.81 51 PRO B CA 1
ATOM 2830 C C . PRO B 1 51 ? -7.152 14.219 -2.771 1 98.81 51 PRO B C 1
ATOM 2832 O O . PRO B 1 51 ? -7.242 14.398 -3.99 1 98.81 51 PRO B O 1
ATOM 2835 N N . VAL B 1 52 ? -8.078 13.609 -2.002 1 98.81 52 VAL B N 1
ATOM 2836 C CA . VAL B 1 52 ? -9.305 13.141 -2.641 1 98.81 52 VAL B CA 1
ATOM 2837 C C . VAL B 1 52 ? -10.516 13.719 -1.925 1 98.81 52 VAL B C 1
ATOM 2839 O O . VAL B 1 52 ? -10.398 14.281 -0.831 1 98.81 52 VAL B O 1
ATOM 2842 N N . ASP B 1 53 ? -11.609 13.68 -2.619 1 98.69 53 ASP B N 1
ATOM 2843 C CA . ASP B 1 53 ? -12.914 13.859 -1.986 1 98.69 53 ASP B CA 1
ATOM 2844 C C . ASP B 1 53 ? -13.445 12.547 -1.423 1 98.69 53 ASP B C 1
ATOM 2846 O O . ASP B 1 53 ? -13.633 11.578 -2.164 1 98.69 53 ASP B O 1
ATOM 2850 N N . VAL B 1 54 ? -13.711 12.547 -0.142 1 97.75 54 VAL B N 1
ATOM 2851 C CA . VAL B 1 54 ? -14.195 11.344 0.519 1 97.75 54 VAL B CA 1
ATOM 2852 C C . VAL B 1 54 ? -15.727 11.328 0.513 1 97.75 54 VAL B C 1
ATOM 2854 O O . VAL B 1 54 ? -16.359 12.078 1.258 1 97.75 54 VAL B O 1
ATOM 2857 N N . GLU B 1 55 ? -16.203 10.555 -0.311 1 95 55 GLU B N 1
ATOM 2858 C CA . GLU B 1 55 ? -17.641 10.297 -0.229 1 95 55 GLU B CA 1
ATOM 2859 C C . GLU B 1 55 ? -17.969 9.273 0.859 1 95 55 GLU B C 1
ATOM 2861 O O . GLU B 1 55 ? -17.656 8.094 0.715 1 95 55 GLU B O 1
ATOM 2866 N N . LEU B 1 56 ? -18.656 9.672 1.822 1 93.81 56 LEU B N 1
ATOM 2867 C CA . LEU B 1 56 ? -18.875 8.836 2.998 1 93.81 56 LEU B CA 1
ATOM 2868 C C . LEU B 1 56 ? -19.609 7.555 2.625 1 93.81 56 LEU B C 1
ATOM 2870 O O . LEU B 1 56 ? -19.359 6.5 3.221 1 93.81 56 LEU B O 1
ATOM 2874 N N . LYS B 1 57 ? -20.484 7.594 1.638 1 92.25 57 LYS B N 1
ATOM 2875 C CA . LYS B 1 57 ? -21.25 6.422 1.217 1 92.25 57 LYS B CA 1
ATOM 2876 C C . LYS B 1 57 ? -20.328 5.34 0.658 1 92.25 57 LYS B C 1
ATOM 2878 O O . LYS B 1 57 ? -20.734 4.176 0.553 1 92.25 57 LYS B O 1
ATOM 2883 N N . ARG B 1 58 ? -19.125 5.707 0.306 1 94.38 58 ARG B N 1
ATOM 2884 C CA . ARG B 1 58 ? -18.172 4.77 -0.293 1 94.38 58 ARG B CA 1
ATOM 2885 C C . ARG B 1 58 ? -17.219 4.211 0.755 1 94.38 58 ARG B C 1
ATOM 2887 O O . ARG B 1 58 ? -16.422 3.322 0.461 1 94.38 58 ARG B O 1
ATOM 2894 N N . VAL B 1 59 ? -17.266 4.711 1.943 1 96.56 59 VAL B N 1
ATOM 2895 C CA . VAL B 1 59 ? -16.344 4.285 2.994 1 96.56 59 VAL B CA 1
ATOM 2896 C C . VAL B 1 59 ? -16.766 2.916 3.525 1 96.56 59 VAL B C 1
ATOM 2898 O O . VAL B 1 59 ? -17.922 2.713 3.891 1 96.56 59 VAL B O 1
ATOM 2901 N N . LEU B 1 60 ? -15.883 1.971 3.496 1 95.94 60 LEU B N 1
ATOM 2902 C CA . LEU B 1 60 ? -16.109 0.649 4.074 1 95.94 60 LEU B CA 1
ATOM 2903 C C . LEU B 1 60 ? -15.875 0.668 5.582 1 95.94 60 LEU B C 1
ATOM 2905 O O . LEU B 1 60 ? -14.812 1.089 6.043 1 95.94 60 LEU B O 1
ATOM 2909 N N . TYR B 1 61 ? -16.922 0.204 6.316 1 95.19 61 TYR B N 1
ATOM 2910 C CA . TYR B 1 61 ? -16.766 0.093 7.762 1 95.19 61 TYR B CA 1
ATOM 2911 C C . TYR B 1 61 ? -15.867 -1.084 8.125 1 95.19 61 TYR B C 1
ATOM 2913 O O . TYR B 1 61 ? -16.141 -2.223 7.738 1 95.19 61 TYR B O 1
ATOM 2921 N N . ASP B 1 62 ? -14.773 -0.814 8.836 1 95.12 62 ASP B N 1
ATOM 2922 C CA . ASP B 1 62 ? -13.836 -1.829 9.305 1 95.12 62 ASP B CA 1
ATOM 2923 C C . ASP B 1 62 ? -13.805 -1.887 10.828 1 95.12 62 ASP B C 1
ATOM 2925 O O . ASP B 1 62 ? -13.102 -1.104 11.469 1 95.12 62 ASP B O 1
ATOM 2929 N N . PRO B 1 63 ? -14.438 -2.838 11.406 1 91.94 63 PRO B N 1
ATOM 2930 C CA . PRO B 1 63 ? -14.492 -2.918 12.867 1 91.94 63 PRO B CA 1
ATOM 2931 C C . PRO B 1 63 ? -13.188 -3.439 13.477 1 91.94 63 PRO B C 1
ATOM 2933 O O . PRO B 1 63 ? -13.039 -3.441 14.695 1 91.94 63 PRO B O 1
ATOM 2936 N N . PHE B 1 64 ? -12.242 -3.781 12.695 1 92.81 64 PHE B N 1
ATOM 2937 C CA . PHE B 1 64 ? -11.023 -4.406 13.195 1 92.81 64 PHE B CA 1
ATOM 2938 C C . PHE B 1 64 ? -9.883 -3.396 13.258 1 92.81 64 PHE B C 1
ATOM 2940 O O . PHE B 1 64 ? -8.766 -3.736 13.656 1 92.81 64 PHE B O 1
ATOM 2947 N N . LEU B 1 65 ? -10.094 -2.152 12.891 1 95.31 65 LEU B N 1
ATOM 2948 C CA . LEU B 1 65 ? -9.078 -1.111 12.969 1 95.31 65 LEU B CA 1
ATOM 2949 C C . LEU B 1 65 ? -8.781 -0.753 14.422 1 95.31 65 LEU B C 1
ATOM 2951 O O . LEU B 1 65 ? -9.688 -0.356 15.164 1 95.31 65 LEU B O 1
ATOM 2955 N N . PRO B 1 66 ? -7.543 -0.892 14.867 1 96.19 66 PRO B N 1
ATOM 2956 C CA . PRO B 1 66 ? -7.203 -0.474 16.234 1 96.19 66 PRO B CA 1
ATOM 2957 C C . PRO B 1 66 ? -7.16 1.044 16.391 1 96.19 66 PRO B C 1
ATOM 2959 O O . PRO B 1 66 ? -7.152 1.772 15.398 1 96.19 66 PRO B O 1
ATOM 2962 N N . PRO B 1 67 ? -7.16 1.474 17.594 1 96.5 67 PRO B N 1
ATOM 2963 C CA . PRO B 1 67 ? -7.031 2.916 17.812 1 96.5 67 PRO B CA 1
ATOM 2964 C C . PRO B 1 67 ? -5.652 3.451 17.438 1 96.5 67 PRO B C 1
ATOM 2966 O O . PRO B 1 67 ? -4.684 2.688 17.391 1 96.5 67 PRO B O 1
ATOM 2969 N N . LEU B 1 68 ? -5.605 4.738 17.188 1 97.75 68 LEU B N 1
ATOM 2970 C CA . LEU B 1 68 ? -4.328 5.41 16.969 1 97.75 68 LEU B CA 1
ATOM 2971 C C . LEU B 1 68 ? -3.576 5.594 18.281 1 97.75 68 LEU B C 1
ATOM 2973 O O . LEU B 1 68 ? -4.188 5.848 19.328 1 97.75 68 LEU B O 1
ATOM 2977 N N . ARG B 1 69 ? -2.287 5.508 18.203 1 97.81 69 ARG B N 1
ATOM 2978 C CA . ARG B 1 69 ? -1.428 5.664 19.375 1 97.81 69 ARG B CA 1
ATOM 2979 C C . ARG B 1 69 ? -0.342 6.703 19.125 1 97.81 69 ARG B C 1
ATOM 2981 O O . ARG B 1 69 ? 0.239 6.754 18.031 1 97.81 69 ARG B O 1
ATOM 2988 N N . LEU B 1 70 ? -0.126 7.48 20.078 1 97.69 70 LEU B N 1
ATOM 2989 C CA . LEU B 1 70 ? 0.917 8.5 20.062 1 97.69 70 LEU B CA 1
ATOM 2990 C C . LEU B 1 70 ? 1.945 8.242 21.156 1 97.69 70 LEU B C 1
ATOM 2992 O O . LEU B 1 70 ? 1.582 8.008 22.312 1 97.69 70 LEU B O 1
ATOM 2996 N N . SER B 1 71 ? 3.191 8.234 20.734 1 96.75 71 SER B N 1
ATOM 2997 C CA . SER B 1 71 ? 4.281 8.086 21.688 1 96.75 71 SER B CA 1
ATOM 2998 C C . SER B 1 71 ? 5.203 9.297 21.672 1 96.75 71 SER B C 1
ATOM 3000 O O . SER B 1 71 ? 5.781 9.633 20.641 1 96.75 71 SER B O 1
ATOM 3002 N N . THR B 1 72 ? 5.371 9.938 22.797 1 93 72 THR B N 1
ATOM 3003 C CA . THR B 1 72 ? 6.219 11.117 22.922 1 93 72 THR B CA 1
ATOM 3004 C C . THR B 1 72 ? 7.312 10.891 23.953 1 93 72 THR B C 1
ATOM 3006 O O . THR B 1 72 ? 8.109 11.789 24.234 1 93 72 THR B O 1
ATOM 3009 N N . GLY B 1 73 ? 7.305 9.742 24.594 1 87.94 73 GLY B N 1
ATOM 3010 C CA . GLY B 1 73 ? 8.219 9.477 25.688 1 87.94 73 GLY B CA 1
ATOM 3011 C C . GLY B 1 73 ? 7.895 10.281 26.938 1 87.94 73 GLY B C 1
ATOM 3012 O O . GLY B 1 73 ? 8.766 10.5 27.781 1 87.94 73 GLY B O 1
ATOM 3013 N N . GLY B 1 74 ? 6.758 10.852 27.062 1 88.06 74 GLY B N 1
ATOM 3014 C CA . GLY B 1 74 ? 6.332 11.625 28.219 1 88.06 74 GLY B CA 1
ATOM 3015 C C . GLY B 1 74 ? 6.852 13.055 28.203 1 88.06 74 GLY B C 1
ATOM 3016 O O . GLY B 1 74 ? 6.746 13.773 29.188 1 88.06 74 GLY B O 1
ATOM 3017 N N . GLU B 1 75 ? 7.379 13.492 27.125 1 92.81 75 GLU B N 1
ATOM 3018 C CA . GLU B 1 75 ? 7.965 14.828 27 1 92.81 75 GLU B CA 1
ATOM 3019 C C . GLU B 1 75 ? 7.125 15.719 26.094 1 92.81 75 GLU B C 1
ATOM 3021 O O . GLU B 1 75 ? 6.402 15.234 25.234 1 92.81 75 GLU B O 1
ATOM 3026 N N . LYS B 1 76 ? 7.309 16.984 26.375 1 95.31 76 LYS B N 1
ATOM 3027 C CA . LYS B 1 76 ? 6.629 17.969 25.531 1 95.31 76 LYS B CA 1
ATOM 3028 C C . LYS B 1 76 ? 7.422 18.234 24.266 1 95.31 76 LYS B C 1
ATOM 3030 O O . LYS B 1 76 ? 8.656 18.203 24.266 1 95.31 76 LYS B O 1
ATOM 3035 N N . LEU B 1 77 ? 6.645 18.578 23.297 1 96.25 77 LEU B N 1
ATOM 3036 C CA . LEU B 1 77 ? 7.215 18.781 21.969 1 96.25 77 LEU B CA 1
ATOM 3037 C C . LEU B 1 77 ? 7.836 20.172 21.859 1 96.25 77 LEU B C 1
ATOM 3039 O O . LEU B 1 77 ? 7.371 21.125 22.5 1 96.25 77 LEU B O 1
ATOM 3043 N N . ARG B 1 78 ? 8.945 20.312 21.188 1 97.5 78 ARG B N 1
ATOM 3044 C CA . ARG B 1 78 ? 9.57 21.562 20.781 1 97.5 78 ARG B CA 1
ATOM 3045 C C . ARG B 1 78 ? 9.953 21.531 19.312 1 97.5 78 ARG B C 1
ATOM 3047 O O . ARG B 1 78 ? 10.109 20.453 18.734 1 97.5 78 ARG B O 1
ATOM 3054 N N . GLY B 1 79 ? 10.039 22.703 18.719 1 98.06 79 GLY B N 1
ATOM 3055 C CA . GLY B 1 79 ? 10.375 22.781 17.312 1 98.06 79 GLY B CA 1
ATOM 3056 C C . GLY B 1 79 ? 10.328 24.188 16.766 1 98.06 79 GLY B C 1
ATOM 3057 O O . GLY B 1 79 ? 10.227 25.156 17.531 1 98.06 79 GLY B O 1
ATOM 3058 N N . THR B 1 80 ? 10.5 24.297 15.5 1 98.5 80 THR B N 1
ATOM 3059 C CA . THR B 1 80 ? 10.547 25.594 14.852 1 98.5 80 THR B CA 1
ATOM 3060 C C . THR B 1 80 ? 9.383 25.766 13.867 1 98.5 80 THR B C 1
ATOM 3062 O O . THR B 1 80 ? 9.117 24.859 13.062 1 98.5 80 THR B O 1
ATOM 3065 N N . LEU B 1 81 ? 8.703 26.859 14.008 1 98.56 81 LEU B N 1
ATOM 3066 C CA . LEU B 1 81 ? 7.629 27.234 13.094 1 98.56 81 LEU B CA 1
ATOM 3067 C C . LEU B 1 81 ? 8.164 28.094 11.945 1 98.56 81 LEU B C 1
ATOM 3069 O O . LEU B 1 81 ? 8.898 29.062 12.18 1 98.56 81 LEU B O 1
ATOM 3073 N N . TYR B 1 82 ? 7.789 27.734 10.734 1 98.31 82 TYR B N 1
ATOM 3074 C CA . TYR B 1 82 ? 8.305 28.422 9.555 1 98.31 82 TYR B CA 1
ATOM 3075 C C . TYR B 1 82 ? 7.164 28.953 8.688 1 98.31 82 TYR B C 1
ATOM 3077 O O . TYR B 1 82 ? 6.148 28.266 8.516 1 98.31 82 TYR B O 1
ATOM 3085 N N . ASN B 1 83 ? 7.336 30.094 8.18 1 98.06 83 ASN B N 1
ATOM 3086 C CA . ASN B 1 83 ? 6.695 30.484 6.93 1 98.06 83 ASN B CA 1
ATOM 3087 C C . ASN B 1 83 ? 7.539 30.094 5.723 1 98.06 83 ASN B C 1
ATOM 3089 O O . ASN B 1 83 ? 8.539 30.734 5.418 1 98.06 83 ASN B O 1
ATOM 3093 N N . THR B 1 84 ? 7.094 29.094 4.977 1 96.25 84 THR B N 1
ATOM 3094 C CA . THR B 1 84 ? 7.922 28.547 3.904 1 96.25 84 THR B CA 1
ATOM 3095 C C . THR B 1 84 ? 7.688 29.312 2.605 1 96.25 84 THR B C 1
ATOM 3097 O O . THR B 1 84 ? 8.383 29.094 1.611 1 96.25 84 THR B O 1
ATOM 3100 N N . GLY B 1 85 ? 6.727 30.203 2.672 1 94.38 85 GLY B N 1
ATOM 3101 C CA . GLY B 1 85 ? 6.281 30.844 1.442 1 94.38 85 GLY B CA 1
ATOM 3102 C C . GLY B 1 85 ? 5.215 30.047 0.712 1 94.38 85 GLY B C 1
ATOM 3103 O O . GLY B 1 85 ? 4.57 30.562 -0.207 1 94.38 85 GLY B O 1
ATOM 3104 N N . ARG B 1 86 ? 4.957 28.859 1.059 1 95 86 ARG B N 1
ATOM 3105 C CA . ARG B 1 86 ? 3.943 27.984 0.46 1 95 86 ARG B CA 1
ATOM 3106 C C . ARG B 1 86 ? 2.91 27.562 1.495 1 95 86 ARG B C 1
ATOM 3108 O O . ARG B 1 86 ? 1.719 27.469 1.19 1 95 86 ARG B O 1
ATOM 3115 N N . HIS B 1 87 ? 3.434 27.25 2.664 1 96.69 87 HIS B N 1
ATOM 3116 C CA . HIS B 1 87 ? 2.605 26.875 3.803 1 96.69 87 HIS B CA 1
ATOM 3117 C C . HIS B 1 87 ? 3.316 27.156 5.121 1 96.69 87 HIS B C 1
ATOM 3119 O O . HIS B 1 87 ? 4.488 27.547 5.129 1 96.69 87 HIS B O 1
ATOM 3125 N N . VAL B 1 88 ? 2.547 27.141 6.16 1 98.06 88 VAL B N 1
ATOM 3126 C CA . VAL B 1 88 ? 3.139 27.188 7.492 1 98.06 88 VAL B CA 1
ATOM 3127 C C . VAL B 1 88 ? 3.594 25.797 7.906 1 98.06 88 VAL B C 1
ATOM 3129 O O . VAL B 1 88 ? 2.838 24.828 7.785 1 98.06 88 VAL B O 1
ATOM 3132 N N . SER B 1 89 ? 4.848 25.703 8.328 1 98.25 89 SER B N 1
ATOM 3133 C CA . SER B 1 89 ? 5.438 24.406 8.672 1 98.25 89 SER B CA 1
ATOM 3134 C C . SER B 1 89 ? 6.035 24.438 10.07 1 98.25 89 SER B C 1
ATOM 3136 O O . SER B 1 89 ? 6.766 25.359 10.43 1 98.25 89 SER B O 1
ATOM 3138 N N . PHE B 1 90 ? 5.668 23.469 10.875 1 98.69 90 PHE B N 1
ATOM 3139 C CA . PHE B 1 90 ? 6.344 23.234 12.148 1 98.69 90 PHE B CA 1
ATOM 3140 C C . PHE B 1 90 ? 7.246 22 12.062 1 98.69 90 PHE B C 1
ATOM 3142 O O . PHE B 1 90 ? 6.773 20.906 11.797 1 98.69 90 PHE B O 1
ATOM 3149 N N . LEU B 1 91 ? 8.508 22.156 12.273 1 98.44 91 LEU B N 1
ATOM 3150 C CA . LEU B 1 91 ? 9.484 21.062 12.289 1 98.44 91 LEU B CA 1
ATOM 3151 C C . LEU B 1 91 ? 9.898 20.734 13.719 1 98.44 91 LEU B C 1
ATOM 3153 O O . LEU B 1 91 ? 10.562 21.531 14.375 1 98.44 91 LEU B O 1
ATOM 3157 N N . PRO B 1 92 ? 9.469 19.578 14.172 1 98 92 PRO B N 1
ATOM 3158 C CA . PRO B 1 92 ? 9.875 19.188 15.523 1 98 92 PRO B CA 1
ATOM 3159 C C . PRO B 1 92 ? 11.391 19.062 15.672 1 98 92 PRO B C 1
ATOM 3161 O O . PRO B 1 92 ? 12.07 18.672 14.719 1 98 92 PRO B O 1
ATOM 3164 N N . ALA B 1 93 ? 11.875 19.391 16.844 1 97.06 93 ALA B N 1
ATOM 3165 C CA . ALA B 1 93 ? 13.266 19.094 17.156 1 97.06 93 ALA B CA 1
ATOM 3166 C C . ALA B 1 93 ? 13.523 17.594 17.156 1 97.06 93 ALA B C 1
ATOM 3168 O O . ALA B 1 93 ? 12.586 16.797 17.109 1 97.06 93 ALA B O 1
ATOM 3169 N N . ALA B 1 94 ? 14.789 17.234 17.203 1 94.62 94 ALA B N 1
ATOM 3170 C CA . ALA B 1 94 ? 15.188 15.836 17.141 1 94.62 94 ALA B CA 1
ATOM 3171 C C . ALA B 1 94 ? 14.672 15.062 18.344 1 94.62 94 ALA B C 1
ATOM 3173 O O . ALA B 1 94 ? 14.367 13.875 18.25 1 94.62 94 ALA B O 1
ATOM 3174 N N . ARG B 1 95 ? 14.633 15.789 19.469 1 94.06 95 ARG B N 1
ATOM 3175 C CA . ARG B 1 95 ? 14.094 15.195 20.688 1 94.06 95 ARG B CA 1
ATOM 3176 C C . ARG B 1 95 ? 13.016 16.094 21.297 1 94.06 95 ARG B C 1
ATOM 3178 O O . ARG B 1 95 ? 13.117 17.312 21.234 1 94.06 95 ARG B O 1
ATOM 3185 N N . PRO B 1 96 ? 12.07 15.5 21.891 1 95.25 96 PRO B N 1
ATOM 3186 C CA . PRO B 1 96 ? 11.844 14.055 21.922 1 95.25 96 PRO B CA 1
ATOM 3187 C C . PRO B 1 96 ? 11.375 13.492 20.578 1 95.25 96 PRO B C 1
ATOM 3189 O O . PRO B 1 96 ? 10.844 14.234 19.75 1 95.25 96 PRO B O 1
ATOM 3192 N N . VAL B 1 97 ? 11.57 12.227 20.391 1 95.44 97 VAL B N 1
ATOM 3193 C CA . VAL B 1 97 ? 11.023 11.523 19.234 1 95.44 97 VAL B CA 1
ATOM 3194 C C . VAL B 1 97 ? 9.523 11.281 19.438 1 95.44 97 VAL B C 1
ATOM 3196 O O . VAL B 1 97 ? 9.102 10.812 20.5 1 95.44 97 VAL B O 1
ATOM 3199 N N . VAL B 1 98 ? 8.75 11.68 18.5 1 97.19 98 VAL B N 1
ATOM 3200 C CA . VAL B 1 98 ? 7.305 11.492 18.531 1 97.19 98 VAL B CA 1
ATOM 3201 C C . VAL B 1 98 ? 6.891 10.492 17.453 1 97.19 98 VAL B C 1
ATOM 3203 O O . VAL B 1 98 ? 7.156 10.703 16.266 1 97.19 98 VAL B O 1
ATOM 3206 N N . ASN B 1 99 ? 6.234 9.406 17.875 1 98.06 99 ASN B N 1
ATOM 3207 C CA . ASN B 1 99 ? 5.824 8.367 16.938 1 98.06 99 ASN B CA 1
ATOM 3208 C C . ASN B 1 99 ? 4.312 8.148 16.953 1 98.06 99 ASN B C 1
ATOM 3210 O O . ASN B 1 99 ? 3.672 8.344 18 1 98.06 99 ASN B O 1
ATOM 3214 N N . VAL B 1 100 ? 3.811 7.828 15.828 1 98.56 100 VAL B N 1
ATOM 3215 C CA . VAL B 1 100 ? 2.428 7.367 15.75 1 98.56 100 VAL B CA 1
ATOM 3216 C C . VAL B 1 100 ? 2.396 5.898 15.336 1 98.56 100 VAL B C 1
ATOM 3218 O O . VAL B 1 100 ? 3.234 5.449 14.555 1 98.56 100 VAL B O 1
ATOM 3221 N N . SER B 1 101 ? 1.518 5.109 15.852 1 97.94 101 SER B N 1
ATOM 3222 C CA . SER B 1 101 ? 1.243 3.713 15.523 1 97.94 101 SER B CA 1
ATOM 3223 C C . SER B 1 101 ? -0.239 3.391 15.68 1 97.94 101 SER B C 1
ATOM 3225 O O . SER B 1 101 ? -1.043 4.27 15.992 1 97.94 101 SER B O 1
ATOM 3227 N N . GLY B 1 102 ? -0.586 2.182 15.375 1 97.06 102 GLY B N 1
ATOM 3228 C CA . GLY B 1 102 ? -1.982 1.78 15.438 1 97.06 102 GLY B CA 1
ATOM 3229 C C . GLY B 1 102 ? -2.785 2.211 14.227 1 97.06 102 GLY B C 1
ATOM 3230 O O . GLY B 1 102 ? -2.223 2.459 13.156 1 97.06 102 GLY B O 1
ATOM 3231 N N . GLY B 1 103 ? -4.152 2.197 14.391 1 97 103 GLY B N 1
ATOM 3232 C CA . GLY B 1 103 ? -4.98 2.426 13.219 1 97 103 GLY B CA 1
ATOM 3233 C C . GLY B 1 103 ? -4.656 1.494 12.07 1 97 103 GLY B C 1
ATOM 3234 O O . GLY B 1 103 ? -4.598 0.275 12.242 1 97 103 GLY B O 1
ATOM 3235 N N . PRO B 1 104 ? -4.418 2.1 10.891 1 97.75 104 PRO B N 1
ATOM 3236 C CA . PRO B 1 104 ? -4.094 1.253 9.742 1 97.75 104 PRO B CA 1
ATOM 3237 C C . PRO B 1 104 ? -2.604 0.938 9.641 1 97.75 104 PRO B C 1
ATOM 3239 O O . PRO B 1 104 ? -2.172 0.262 8.703 1 97.75 104 PRO B O 1
ATOM 3242 N N . LEU B 1 105 ? -1.789 1.432 10.562 1 98.31 105 LEU B N 1
ATOM 3243 C CA . LEU B 1 105 ? -0.337 1.328 10.461 1 98.31 105 LEU B CA 1
ATOM 3244 C C . LEU B 1 105 ? 0.163 0.046 11.117 1 98.31 105 LEU B C 1
ATOM 3246 O O . LEU B 1 105 ? -0.184 -0.247 12.266 1 98.31 105 LEU B O 1
ATOM 3250 N N . LEU B 1 106 ? 0.978 -0.65 10.375 1 97.88 106 LEU B N 1
ATOM 3251 C CA . LEU B 1 106 ? 1.608 -1.838 10.938 1 97.88 106 LEU B CA 1
ATOM 3252 C C . LEU B 1 106 ? 2.982 -1.506 11.516 1 97.88 106 LEU B C 1
ATOM 3254 O O . LEU B 1 106 ? 3.521 -2.262 12.32 1 97.88 106 LEU B O 1
ATOM 3258 N N . TYR B 1 107 ? 3.557 -0.412 11.055 1 98.38 107 TYR B N 1
ATOM 3259 C CA . TYR B 1 107 ? 4.855 0.082 11.5 1 98.38 107 TYR B CA 1
ATOM 3260 C C . TYR B 1 107 ? 4.699 1.347 12.336 1 98.38 107 TYR B C 1
ATOM 3262 O O . TYR B 1 107 ? 3.672 2.023 12.266 1 98.38 107 TYR B O 1
ATOM 3270 N N . SER B 1 108 ? 5.68 1.646 13.125 1 97.94 108 SER B N 1
ATOM 3271 C CA . SER B 1 108 ? 5.766 2.934 13.805 1 97.94 108 SER B CA 1
ATOM 3272 C C . SER B 1 108 ? 6.309 4.016 12.875 1 97.94 108 SER B C 1
ATOM 3274 O O . SER B 1 108 ? 7.223 3.764 12.086 1 97.94 108 SER B O 1
ATOM 3276 N N . HIS B 1 109 ? 5.73 5.152 12.961 1 98.81 109 HIS B N 1
ATOM 3277 C CA . HIS B 1 109 ? 6.113 6.27 12.109 1 98.81 109 HIS B CA 1
ATOM 3278 C C . HIS B 1 109 ? 6.508 7.488 12.938 1 98.81 109 HIS B C 1
ATOM 3280 O O . HIS B 1 109 ? 5.781 7.883 13.852 1 98.81 109 HIS B O 1
ATOM 3286 N N . ARG B 1 110 ? 7.547 8.102 12.586 1 98.62 110 ARG B N 1
ATOM 3287 C CA . ARG B 1 110 ? 8.094 9.234 13.32 1 98.62 110 ARG B CA 1
ATOM 3288 C C . ARG B 1 110 ? 7.609 10.555 12.727 1 98.62 110 ARG B C 1
ATOM 3290 O O . ARG B 1 110 ? 7.648 10.742 11.508 1 98.62 110 ARG B O 1
ATOM 3297 N N . LEU B 1 111 ? 7.227 11.422 13.617 1 98.69 111 LEU B N 1
ATOM 3298 C CA . LEU B 1 111 ? 6.77 12.742 13.18 1 98.69 111 LEU B CA 1
ATOM 3299 C C . LEU B 1 111 ? 7.918 13.547 12.578 1 98.69 111 LEU B C 1
ATOM 3301 O O . LEU B 1 111 ? 8.977 13.672 13.195 1 98.69 111 LEU B O 1
ATOM 3305 N N . SER B 1 112 ? 7.676 14.078 11.445 1 98.56 112 SER B N 1
ATOM 3306 C CA . SER B 1 112 ? 8.703 14.867 10.773 1 98.56 112 SER B CA 1
ATOM 3307 C C . SER B 1 112 ? 8.266 16.312 10.594 1 98.56 112 SER B C 1
ATOM 3309 O O . SER B 1 112 ? 9.102 17.219 10.578 1 98.56 112 SER B O 1
ATOM 3311 N N . GLU B 1 113 ? 6.977 16.531 10.43 1 98.5 113 GLU B N 1
ATOM 3312 C CA . GLU B 1 113 ? 6.488 17.875 10.109 1 98.5 113 GLU B CA 1
ATOM 3313 C C . GLU B 1 113 ? 5.004 18.016 10.422 1 98.5 113 GLU B C 1
ATOM 3315 O O . GLU B 1 113 ? 4.238 17.062 10.258 1 98.5 113 GLU B O 1
ATOM 3320 N N . LEU B 1 114 ? 4.633 19.109 10.969 1 98.69 114 LEU B N 1
ATOM 3321 C CA . LEU B 1 114 ? 3.248 19.562 10.977 1 98.69 114 LEU B CA 1
ATOM 3322 C C . LEU B 1 114 ? 3.039 20.688 9.961 1 98.69 114 LEU B C 1
ATOM 3324 O O . LEU B 1 114 ? 3.748 21.688 10 1 98.69 114 LEU B O 1
ATOM 3328 N N . ARG B 1 115 ? 2.1 20.5 9.078 1 98.56 115 ARG B N 1
ATOM 3329 C CA . ARG B 1 115 ? 1.819 21.453 8.008 1 98.56 115 ARG B CA 1
ATOM 3330 C C . ARG B 1 115 ? 0.414 22.031 8.148 1 98.56 115 ARG B C 1
ATOM 3332 O O . ARG B 1 115 ? -0.539 21.312 8.43 1 98.56 115 ARG B O 1
ATOM 3339 N N . LEU B 1 116 ? 0.363 23.344 7.969 1 98.44 116 LEU B N 1
ATOM 3340 C CA . LEU B 1 116 ? -0.928 24.016 8.023 1 98.44 116 LEU B CA 1
ATOM 3341 C C . LEU B 1 116 ? -1.303 24.578 6.66 1 98.44 116 LEU B C 1
ATOM 3343 O O . LEU B 1 116 ? -0.55 25.375 6.082 1 98.44 116 LEU B O 1
ATOM 3347 N N . LEU B 1 117 ? -2.4 24.172 6.172 1 98.44 117 LEU B N 1
ATOM 3348 C CA . LEU B 1 117 ? -3.006 24.672 4.941 1 98.44 117 LEU B CA 1
ATOM 3349 C C . LEU B 1 117 ? -4.301 25.422 5.234 1 98.44 117 LEU B C 1
ATOM 3351 O O . LEU B 1 117 ? -5.062 25.031 6.121 1 98.44 117 LEU B O 1
ATOM 3355 N N . PHE B 1 118 ? -4.527 26.516 4.508 1 98.56 118 PHE B N 1
ATOM 3356 C CA . PHE B 1 118 ? -5.73 27.297 4.766 1 98.56 118 PHE B CA 1
ATOM 3357 C C . PHE B 1 118 ? -6.125 28.109 3.537 1 98.56 118 PHE B C 1
ATOM 3359 O O . PHE B 1 118 ? -5.293 28.375 2.67 1 98.56 118 PHE B O 1
ATOM 3366 N N . GLY B 1 119 ? -7.402 28.406 3.486 1 97.75 119 GLY B N 1
ATOM 3367 C CA . GLY B 1 119 ? -7.934 29.109 2.326 1 97.75 119 GLY B CA 1
ATOM 3368 C C . GLY B 1 119 ? -8.148 30.594 2.57 1 97.75 119 GLY B C 1
ATOM 3369 O O . GLY B 1 119 ? -8 31.062 3.695 1 97.75 119 GLY B O 1
ATOM 3370 N N . ALA B 1 120 ? -8.43 31.281 1.509 1 96.81 120 ALA B N 1
ATOM 3371 C CA . ALA B 1 120 ? -8.734 32.719 1.582 1 96.81 120 ALA B CA 1
ATOM 3372 C C . ALA B 1 120 ? -10.133 32.938 2.146 1 96.81 120 ALA B C 1
ATOM 3374 O O . ALA B 1 120 ? -10.43 34.031 2.633 1 96.81 120 ALA B O 1
ATOM 3375 N N . ARG B 1 121 ? -10.914 31.906 2.053 1 97.25 121 ARG B N 1
ATOM 3376 C CA . ARG B 1 121 ? -12.281 31.969 2.549 1 97.25 121 ARG B CA 1
ATOM 3377 C C . ARG B 1 121 ? -12.594 30.797 3.471 1 97.25 121 ARG B C 1
ATOM 3379 O O . ARG B 1 121 ? -12.031 29.703 3.309 1 97.25 121 ARG B O 1
ATOM 3386 N N . ASP B 1 122 ? -13.508 31.062 4.414 1 97.81 122 ASP B N 1
ATOM 3387 C CA . ASP B 1 122 ? -13.938 29.984 5.289 1 97.81 122 ASP B CA 1
ATOM 3388 C C . ASP B 1 122 ? -14.586 28.844 4.484 1 97.81 122 ASP B C 1
ATOM 3390 O O . ASP B 1 122 ? -15.328 29.094 3.535 1 97.81 122 ASP B O 1
ATOM 3394 N N . GLY B 1 123 ? -14.242 27.625 4.867 1 97.44 123 GLY B N 1
ATOM 3395 C CA . GLY B 1 123 ? -14.859 26.469 4.23 1 97.44 123 GLY B CA 1
ATOM 3396 C C . GLY B 1 123 ? -14.156 26.047 2.953 1 97.44 123 GLY B C 1
ATOM 3397 O O . GLY B 1 123 ? -14.578 25.094 2.295 1 97.44 123 GLY B O 1
ATOM 3398 N N . ALA B 1 124 ? -13.078 26.734 2.594 1 97 124 ALA B N 1
ATOM 3399 C CA . ALA B 1 124 ? -12.406 26.438 1.332 1 97 124 ALA B CA 1
ATOM 3400 C C . ALA B 1 124 ? -10.891 26.422 1.505 1 97 124 ALA B C 1
ATOM 3402 O O . ALA B 1 124 ? -10.164 27.016 0.706 1 97 124 ALA B O 1
ATOM 3403 N N . GLY B 1 125 ? -10.438 25.797 2.512 1 98.12 125 GLY B N 1
ATOM 3404 C CA . GLY B 1 125 ? -9.008 25.812 2.77 1 98.12 125 GLY B CA 1
ATOM 3405 C C . GLY B 1 125 ? -8.398 24.438 2.861 1 98.12 125 GLY B C 1
ATOM 3406 O O . GLY B 1 125 ? -7.188 24.266 2.693 1 98.12 125 GLY B O 1
ATOM 3407 N N . SER B 1 126 ? -9.18 23.406 3.125 1 98.69 126 SER B N 1
ATOM 3408 C CA . SER B 1 126 ? -8.68 22.047 3.23 1 98.69 126 SER B CA 1
ATOM 3409 C C . SER B 1 126 ? -8.375 21.453 1.854 1 98.69 126 SER B C 1
ATOM 3411 O O . SER B 1 126 ? -9.008 21.828 0.864 1 98.69 126 SER B O 1
ATOM 3413 N N . GLU B 1 127 ? -7.383 20.594 1.806 1 98.44 127 GLU B N 1
ATOM 3414 C CA . GLU B 1 127 ? -7.125 19.859 0.575 1 98.44 127 GLU B CA 1
ATOM 3415 C C . GLU B 1 127 ? -8.164 18.766 0.355 1 98.44 127 GLU B C 1
ATOM 3417 O O . GLU B 1 127 ? -8.75 18.672 -0.726 1 98.44 127 GLU B O 1
ATOM 3422 N N . HIS B 1 128 ? -8.367 18.016 1.359 1 98.88 128 HIS B N 1
ATOM 3423 C CA . HIS B 1 128 ? -9.391 16.984 1.277 1 98.88 128 HIS B CA 1
ATOM 3424 C C . HIS B 1 128 ? -10.789 17.562 1.431 1 98.88 128 HIS B C 1
ATOM 3426 O O . HIS B 1 128 ? -10.961 18.625 2.033 1 98.88 128 HIS B O 1
ATOM 3432 N N . GLN B 1 129 ? -11.695 16.922 0.872 1 98.69 129 GLN B N 1
ATOM 3433 C CA . GLN B 1 129 ? -13.102 17.234 1.07 1 98.69 129 GLN B CA 1
ATOM 3434 C C . GLN B 1 129 ? -13.875 16 1.541 1 98.69 129 GLN B C 1
ATOM 3436 O O . GLN B 1 129 ? -13.43 14.867 1.342 1 98.69 129 GLN B O 1
ATOM 3441 N N . ILE B 1 130 ? -14.922 16.234 2.266 1 97.38 130 ILE B N 1
ATOM 3442 C CA . ILE B 1 130 ? -15.883 15.211 2.662 1 97.38 130 ILE B CA 1
ATOM 3443 C C . ILE B 1 130 ? -17.234 15.508 2.035 1 97.38 130 ILE B C 1
ATOM 3445 O O . ILE B 1 130 ? -17.844 16.547 2.307 1 97.38 130 ILE B O 1
ATOM 3449 N N . ASN B 1 131 ? -17.703 14.625 1.165 1 96.5 131 ASN B N 1
ATOM 3450 C CA . ASN B 1 131 ? -18.953 14.82 0.448 1 96.5 131 ASN B CA 1
ATOM 3451 C C . ASN B 1 131 ? -19 16.172 -0.255 1 96.5 131 ASN B C 1
ATOM 3453 O O . ASN B 1 131 ? -19.969 16.906 -0.117 1 96.5 131 ASN B O 1
ATOM 3457 N N . HIS B 1 132 ? -17.906 16.531 -0.877 1 97.56 132 HIS B N 1
ATOM 3458 C CA . HIS B 1 132 ? -17.797 17.719 -1.719 1 97.56 132 HIS B CA 1
ATOM 3459 C C . HIS B 1 132 ? -17.766 19 -0.877 1 97.56 132 HIS B C 1
ATOM 3461 O O . HIS B 1 132 ? -17.938 20.094 -1.404 1 97.56 132 HIS B O 1
ATOM 3467 N N . GLN B 1 133 ? -17.578 18.828 0.394 1 97.81 133 GLN B N 1
ATOM 3468 C CA . GLN B 1 133 ? -17.484 19.969 1.281 1 97.81 133 GLN B CA 1
ATOM 3469 C C . GLN B 1 133 ? -16.062 20.125 1.829 1 97.81 133 GLN B C 1
ATOM 3471 O O . GLN B 1 133 ? -15.461 19.156 2.279 1 97.81 133 GLN B O 1
ATOM 3476 N N . GLY B 1 134 ? -15.617 21.359 1.73 1 98.25 134 GLY B N 1
ATOM 3477 C CA . GLY B 1 134 ? -14.297 21.641 2.27 1 98.25 134 GLY B CA 1
ATOM 3478 C C . GLY B 1 134 ? -14.344 22.266 3.658 1 98.25 134 GLY B C 1
ATOM 3479 O O . GLY B 1 134 ? -15.422 22.422 4.23 1 98.25 134 GLY B O 1
ATOM 3480 N N . PHE B 1 135 ? -13.195 22.531 4.184 1 98.75 135 PHE B N 1
ATOM 3481 C CA . PHE B 1 135 ? -12.977 23.172 5.48 1 98.75 135 PHE B CA 1
ATOM 3482 C C . PHE B 1 135 ? -12.086 24.391 5.344 1 98.75 135 PHE B C 1
ATOM 3484 O O . PHE B 1 135 ? -11.5 24.625 4.285 1 98.75 135 PHE B O 1
ATOM 3491 N N . SER B 1 136 ? -12.031 25.156 6.398 1 98.81 136 SER B N 1
ATOM 3492 C CA . SER B 1 136 ? -11.312 26.422 6.324 1 98.81 136 SER B CA 1
ATOM 3493 C C . SER B 1 136 ? -9.805 26.203 6.328 1 98.81 136 SER B C 1
ATOM 3495 O O . SER B 1 136 ? -9.047 27.031 5.828 1 98.81 136 SER B O 1
ATOM 3497 N N . ALA B 1 137 ? -9.422 25.109 6.914 1 98.88 137 ALA B N 1
ATOM 3498 C CA . ALA B 1 137 ? -8.008 24.75 6.98 1 98.88 137 ALA B CA 1
ATOM 3499 C C . ALA B 1 137 ? -7.832 23.25 7.18 1 98.88 137 ALA B C 1
ATOM 3501 O O . ALA B 1 137 ? -8.812 22.516 7.363 1 98.88 137 ALA B O 1
ATOM 3502 N N . GLU B 1 138 ? -6.664 22.781 7.031 1 98.88 138 GLU B N 1
ATOM 3503 C CA . GLU B 1 138 ? -6.258 21.406 7.234 1 98.88 138 GLU B CA 1
ATOM 3504 C C . GLU B 1 138 ? -4.871 21.312 7.867 1 98.88 138 GLU B C 1
ATOM 3506 O O . GLU B 1 138 ? -3.934 21.969 7.402 1 98.88 138 GLU B O 1
ATOM 3511 N N . VAL B 1 139 ? -4.777 20.672 8.984 1 98.94 139 VAL B N 1
ATOM 3512 C CA . VAL B 1 139 ? -3.498 20.375 9.617 1 98.94 139 VAL B CA 1
ATOM 3513 C C . VAL B 1 139 ? -3.039 18.969 9.219 1 98.94 139 VAL B C 1
ATOM 3515 O O . VAL B 1 139 ? -3.797 18 9.336 1 98.94 139 VAL B O 1
ATOM 3518 N N . GLN B 1 140 ? -1.859 18.859 8.727 1 98.94 140 GLN B N 1
ATOM 3519 C CA . GLN B 1 140 ? -1.306 17.562 8.344 1 98.94 140 GLN B CA 1
ATOM 3520 C C . GLN B 1 140 ? -0.082 17.219 9.188 1 98.94 140 GLN B C 1
ATOM 3522 O O . GLN B 1 140 ? 0.857 18 9.281 1 98.94 140 GLN B O 1
ATOM 3527 N N . LEU B 1 141 ? -0.134 16.109 9.836 1 98.88 141 LEU B N 1
ATOM 3528 C CA . LEU B 1 141 ? 1.025 15.547 10.523 1 98.88 141 LEU B CA 1
ATOM 3529 C C . LEU B 1 141 ? 1.733 14.523 9.641 1 98.88 141 LEU B C 1
ATOM 3531 O O . LEU B 1 141 ? 1.21 13.43 9.398 1 98.88 141 LEU B O 1
ATOM 3535 N N . ILE B 1 142 ? 2.896 14.867 9.18 1 98.88 142 ILE B N 1
ATOM 3536 C CA . ILE B 1 142 ? 3.66 14.023 8.266 1 98.88 142 ILE B CA 1
ATOM 3537 C C . ILE B 1 142 ? 4.641 13.156 9.055 1 98.88 142 ILE B C 1
ATOM 3539 O O . ILE B 1 142 ? 5.5 13.68 9.773 1 98.88 142 ILE B O 1
ATOM 3543 N N . HIS B 1 143 ? 4.457 11.867 8.961 1 98.88 143 HIS B N 1
ATOM 3544 C CA . HIS B 1 143 ? 5.312 10.898 9.633 1 98.88 143 HIS B CA 1
ATOM 3545 C C . HIS B 1 143 ? 6.02 10 8.625 1 98.88 143 HIS B C 1
ATOM 3547 O O . HIS B 1 143 ? 5.5 9.75 7.539 1 98.88 143 HIS B O 1
ATOM 3553 N N . PHE B 1 144 ? 7.211 9.539 8.969 1 98.81 144 PHE B N 1
ATOM 3554 C CA . PHE B 1 144 ? 7.883 8.57 8.109 1 98.81 144 PHE B CA 1
ATOM 3555 C C . PHE B 1 144 ? 8.156 7.277 8.875 1 98.81 144 PHE B C 1
ATOM 3557 O O . PHE B 1 144 ? 8.32 7.293 10.094 1 98.81 144 PHE B O 1
ATOM 3564 N N . ASN B 1 145 ? 8.094 6.164 8.172 1 98.75 145 ASN B N 1
ATOM 3565 C CA . ASN B 1 145 ? 8.359 4.84 8.719 1 98.75 145 ASN B CA 1
ATOM 3566 C C . ASN B 1 145 ? 9.805 4.703 9.188 1 98.75 145 ASN B C 1
ATOM 3568 O O . ASN B 1 145 ? 10.688 4.383 8.391 1 98.75 145 ASN B O 1
ATOM 3572 N N . GLN B 1 146 ? 9.977 4.859 10.477 1 97.56 146 GLN B N 1
ATOM 3573 C CA . GLN B 1 146 ? 11.336 4.883 10.992 1 97.56 146 GLN B CA 1
ATOM 3574 C C . GLN B 1 146 ? 11.867 3.469 11.211 1 97.56 146 GLN B C 1
ATOM 3576 O O . GLN B 1 146 ? 13.055 3.281 11.492 1 97.56 146 GLN B O 1
ATOM 3581 N N . GLU B 1 147 ? 11.031 2.496 11.156 1 97.75 147 GLU B N 1
ATOM 3582 C CA . GLU B 1 147 ? 11.469 1.112 11.297 1 97.75 147 GLU B CA 1
ATOM 3583 C C . GLU B 1 147 ? 12.141 0.617 10.016 1 97.75 147 GLU B C 1
ATOM 3585 O O . GLU B 1 147 ? 13.016 -0.248 10.062 1 97.75 147 GLU B O 1
ATOM 3590 N N . LEU B 1 148 ? 11.734 1.166 8.891 1 97.38 148 LEU B N 1
ATOM 3591 C CA . LEU B 1 148 ? 12.234 0.664 7.617 1 97.38 148 LEU B CA 1
ATOM 3592 C C . LEU B 1 148 ? 13.219 1.648 6.996 1 97.38 148 LEU B C 1
ATOM 3594 O O . LEU B 1 148 ? 14.07 1.258 6.195 1 97.38 148 LEU B O 1
ATOM 3598 N N . TYR B 1 149 ? 13.102 2.9 7.332 1 97.62 149 TYR B N 1
ATOM 3599 C CA . TYR B 1 149 ? 13.898 3.91 6.645 1 97.62 149 TYR B CA 1
ATOM 3600 C C . TYR B 1 149 ? 14.609 4.816 7.645 1 97.62 149 TYR B C 1
ATOM 3602 O O . TYR B 1 149 ? 14.086 5.09 8.727 1 97.62 149 TYR B O 1
ATOM 3610 N N . GLY B 1 150 ? 15.695 5.438 7.199 1 96.69 150 GLY B N 1
ATOM 3611 C CA . GLY B 1 150 ? 16.516 6.262 8.07 1 96.69 150 GLY B CA 1
ATOM 3612 C C . GLY B 1 150 ? 16.047 7.699 8.148 1 96.69 150 GLY B C 1
ATOM 3613 O O . GLY B 1 150 ? 16.391 8.422 9.086 1 96.69 150 GLY B O 1
ATOM 3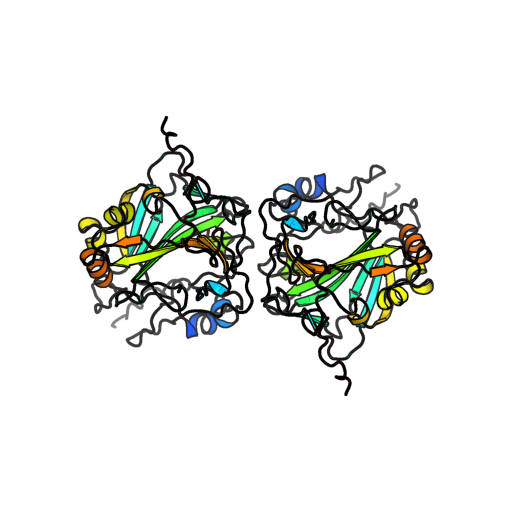614 N N . ASN B 1 151 ? 15.359 8.086 7.121 1 96.88 151 ASN B N 1
ATOM 3615 C CA . ASN B 1 151 ? 14.898 9.469 7.098 1 96.88 151 ASN B CA 1
ATOM 3616 C C . ASN B 1 151 ? 13.68 9.641 6.191 1 96.88 151 ASN B C 1
ATOM 3618 O O . ASN B 1 151 ? 13.273 8.695 5.516 1 96.88 151 ASN B O 1
ATOM 3622 N N . LEU B 1 152 ? 13.133 10.812 6.262 1 97.31 152 LEU B N 1
ATOM 3623 C CA . LEU B 1 152 ? 11.914 11.141 5.523 1 97.31 152 LEU B CA 1
ATOM 3624 C C . LEU B 1 152 ? 12.133 10.992 4.02 1 97.31 152 LEU B C 1
ATOM 3626 O O . LEU B 1 152 ? 11.266 10.477 3.312 1 97.31 152 LEU B O 1
ATOM 3630 N N . SER B 1 153 ? 13.266 11.438 3.539 1 96.25 153 SER B N 1
ATOM 3631 C CA . SER B 1 153 ? 13.555 11.398 2.109 1 96.25 153 SER B CA 1
ATOM 3632 C C . SER B 1 153 ? 13.555 9.969 1.58 1 96.25 153 SER B C 1
ATOM 3634 O O . SER B 1 153 ? 12.93 9.68 0.555 1 96.25 153 SER B O 1
ATOM 3636 N N . ALA B 1 154 ? 14.188 9.086 2.254 1 97.06 154 ALA B N 1
ATOM 3637 C CA . ALA B 1 154 ? 14.211 7.676 1.871 1 97.06 154 ALA B CA 1
ATOM 3638 C C . ALA B 1 154 ? 12.812 7.059 1.964 1 97.06 154 ALA B C 1
ATOM 3640 O O . ALA B 1 154 ? 12.391 6.328 1.063 1 97.06 154 ALA B O 1
ATOM 3641 N N . ALA B 1 155 ? 12.117 7.402 2.99 1 98.38 155 ALA B N 1
ATOM 3642 C CA . ALA B 1 155 ? 10.781 6.848 3.217 1 98.38 155 ALA B CA 1
ATOM 3643 C C . ALA B 1 155 ? 9.805 7.32 2.143 1 98.38 155 ALA B C 1
ATOM 3645 O O . ALA B 1 155 ? 8.922 6.566 1.727 1 98.38 155 ALA B O 1
ATOM 3646 N N . SER B 1 156 ? 9.984 8.523 1.688 1 97.62 156 SER B N 1
ATOM 3647 C CA . SER B 1 156 ? 9.062 9.109 0.722 1 97.62 156 SER B CA 1
ATOM 3648 C C . SER B 1 156 ? 9.094 8.352 -0.604 1 97.62 156 SER B C 1
ATOM 3650 O O . SER B 1 156 ? 8.156 8.445 -1.4 1 97.62 156 SER B O 1
ATOM 3652 N N . ARG B 1 157 ? 10.125 7.582 -0.842 1 95.31 157 ARG B N 1
ATOM 3653 C CA . ARG B 1 157 ? 10.289 6.895 -2.119 1 95.31 157 ARG B CA 1
ATOM 3654 C C . ARG B 1 157 ? 10.031 5.398 -1.97 1 95.31 157 ARG B C 1
ATOM 3656 O O . ARG B 1 157 ? 9.984 4.672 -2.963 1 95.31 157 ARG B O 1
ATOM 3663 N N . GLY B 1 158 ? 9.898 4.961 -0.813 1 97.12 158 GLY B N 1
ATOM 3664 C CA . GLY B 1 158 ? 9.836 3.527 -0.568 1 97.12 158 GLY B CA 1
ATOM 3665 C C . GLY B 1 158 ? 8.461 3.049 -0.144 1 97.12 158 GLY B C 1
ATOM 3666 O O . GLY B 1 158 ? 7.637 3.842 0.312 1 9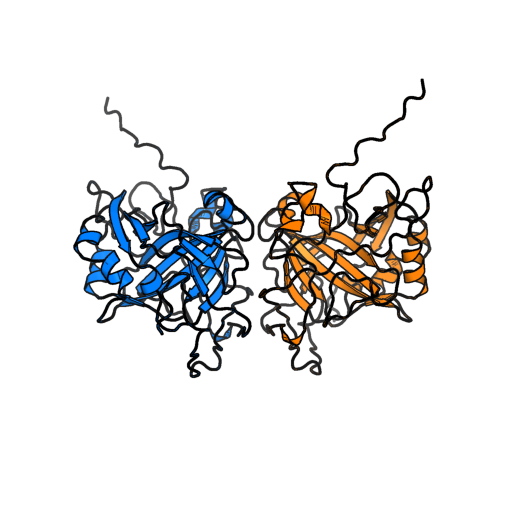7.12 158 GLY B O 1
ATOM 3667 N N . PRO B 1 159 ? 8.281 1.722 -0.278 1 96.94 159 PRO B N 1
ATOM 3668 C CA . PRO B 1 159 ? 7.004 1.151 0.15 1 96.94 159 PRO B CA 1
ATOM 3669 C C . PRO B 1 159 ? 6.746 1.331 1.645 1 96.94 159 PRO B C 1
ATOM 3671 O O . PRO B 1 159 ? 7.684 1.263 2.447 1 96.94 159 PRO B O 1
ATOM 3674 N N . ASN B 1 160 ? 5.52 1.585 2.016 1 97.19 160 ASN B N 1
ATOM 3675 C CA . ASN B 1 160 ? 5.117 1.762 3.408 1 97.19 160 ASN B CA 1
ATOM 3676 C C . ASN B 1 160 ? 5.883 2.902 4.07 1 97.19 160 ASN B C 1
ATOM 3678 O O . ASN B 1 160 ? 6.266 2.803 5.238 1 97.19 160 ASN B O 1
ATOM 3682 N N . GLY B 1 161 ? 6.094 3.975 3.35 1 98.56 161 GLY B N 1
ATOM 3683 C CA . GLY B 1 161 ? 7.074 4.957 3.785 1 98.56 161 GLY B CA 1
ATOM 3684 C C . GLY B 1 161 ? 6.484 6.047 4.66 1 98.56 161 GLY B C 1
ATOM 3685 O O . GLY B 1 161 ? 7.137 6.527 5.586 1 98.56 161 GLY B O 1
ATOM 3686 N N . LEU B 1 162 ? 5.262 6.41 4.336 1 98.88 162 LEU B N 1
ATOM 3687 C CA . LEU B 1 162 ? 4.758 7.605 5.008 1 98.88 162 LEU B CA 1
ATOM 3688 C C . LEU B 1 162 ? 3.363 7.359 5.574 1 98.88 162 LEU B C 1
ATOM 3690 O O . LEU B 1 162 ? 2.621 6.516 5.066 1 98.88 162 LEU B O 1
ATOM 3694 N N . ALA B 1 163 ? 3.061 8.039 6.617 1 98.94 163 ALA B N 1
ATOM 3695 C CA . ALA B 1 163 ? 1.721 8.195 7.176 1 98.94 163 ALA B CA 1
ATOM 3696 C C . ALA B 1 163 ? 1.402 9.672 7.426 1 98.94 163 ALA B C 1
ATOM 3698 O O . ALA B 1 163 ? 2.18 10.375 8.07 1 98.94 163 ALA B O 1
ATOM 3699 N N . ILE B 1 164 ? 0.334 10.133 6.918 1 98.94 164 ILE B N 1
ATOM 3700 C CA . ILE B 1 164 ? -0.058 11.516 7.148 1 98.94 164 ILE B CA 1
ATOM 3701 C C . ILE B 1 164 ? -1.433 11.562 7.812 1 98.94 164 ILE B C 1
ATOM 3703 O O . ILE B 1 164 ? -2.414 11.062 7.254 1 98.94 164 ILE B O 1
ATOM 3707 N N . LEU B 1 165 ? -1.497 12.086 8.984 1 98.94 165 LEU B N 1
ATOM 3708 C CA . LEU B 1 165 ? -2.766 12.375 9.641 1 98.94 165 LEU B CA 1
ATOM 3709 C C . LEU B 1 165 ? -3.291 13.75 9.234 1 98.94 165 LEU B C 1
ATOM 3711 O O . LEU B 1 165 ? -2.561 14.734 9.297 1 98.94 165 LEU B O 1
ATOM 3715 N N . SER B 1 166 ? -4.426 13.758 8.797 1 98.88 166 SER B N 1
ATOM 3716 C CA . SER B 1 166 ? -5.062 15 8.367 1 98.88 166 SER B CA 1
ATOM 3717 C C . SER B 1 166 ? -6.199 15.383 9.305 1 98.88 166 SER B C 1
ATOM 3719 O O . SER B 1 166 ? -7.102 14.586 9.57 1 98.88 166 SER B O 1
ATOM 3721 N N . LEU B 1 167 ? -6.137 16.562 9.852 1 98.88 167 LEU B N 1
ATOM 3722 C CA . LEU B 1 167 ? -7.176 17.125 10.711 1 98.88 167 LEU B CA 1
ATOM 3723 C C . LEU B 1 167 ? -7.777 18.375 10.094 1 98.88 167 LEU B C 1
ATOM 3725 O O . LEU B 1 167 ? -7.055 19.328 9.766 1 98.88 167 LEU B O 1
ATOM 3729 N N . PHE B 1 168 ? -9.047 18.391 9.992 1 98.88 168 PHE B N 1
ATOM 3730 C CA . PHE B 1 168 ? -9.75 19.516 9.398 1 98.88 168 PHE B CA 1
ATOM 3731 C C . PHE B 1 168 ? -10.031 20.594 10.438 1 98.88 168 PHE B C 1
ATOM 3733 O O . PHE B 1 168 ? -10.148 20.297 11.633 1 98.88 168 PHE B O 1
ATOM 3740 N N . VAL B 1 169 ? -10.094 21.828 9.93 1 98.81 169 VAL B N 1
ATOM 3741 C CA . VAL B 1 169 ? -10.266 22.953 10.844 1 98.81 169 VAL B CA 1
ATOM 3742 C C . VAL B 1 169 ? -11.359 23.891 10.328 1 98.81 169 VAL B C 1
ATOM 3744 O O . VAL B 1 169 ? -11.391 24.219 9.148 1 98.81 169 VAL B O 1
ATOM 3747 N N . ASN B 1 170 ? -12.195 24.281 11.172 1 98.44 170 ASN B N 1
ATOM 3748 C CA . ASN B 1 170 ? -13.203 25.297 10.875 1 98.44 170 ASN B CA 1
ATOM 3749 C C . ASN B 1 170 ? -13.039 26.516 11.766 1 98.44 170 ASN B C 1
ATOM 3751 O O . ASN B 1 170 ? -12.352 26.469 12.789 1 98.44 170 ASN B O 1
ATOM 3755 N N . VAL B 1 171 ? -13.648 27.594 11.336 1 98.62 171 VAL B N 1
ATOM 3756 C CA . VAL B 1 171 ? -13.68 28.812 12.148 1 98.62 171 VAL B CA 1
ATOM 3757 C C . VAL B 1 171 ? -14.859 28.75 13.117 1 98.62 171 VAL B C 1
ATOM 3759 O O . VAL B 1 171 ? -15.984 28.438 12.719 1 98.62 171 VAL B O 1
ATOM 3762 N N . ALA B 1 172 ? -14.539 28.953 14.328 1 98.06 172 ALA B N 1
ATOM 3763 C CA . ALA B 1 172 ? -15.555 28.922 15.383 1 98.06 172 ALA B CA 1
ATOM 3764 C C . ALA B 1 172 ? -15.203 29.891 16.516 1 98.06 172 ALA B C 1
ATOM 3766 O O . ALA B 1 172 ? -14.289 30.719 16.375 1 98.06 172 ALA B O 1
ATOM 3767 N N . GLY B 1 173 ? -15.977 29.844 17.625 1 96.69 173 GLY B N 1
ATOM 3768 C CA . GLY B 1 173 ? -15.82 30.781 18.719 1 96.69 173 GLY B CA 1
ATOM 3769 C C . GLY B 1 173 ? -14.641 30.453 19.625 1 96.69 173 GLY B C 1
ATOM 3770 O O . GLY B 1 173 ? -14.172 31.328 20.359 1 96.69 173 GLY B O 1
ATOM 3771 N N . SER B 1 174 ? -14.289 29.203 19.609 1 96.94 174 SER B N 1
ATOM 3772 C CA . SER B 1 174 ? -13.156 28.781 20.422 1 96.94 174 SER B CA 1
ATOM 3773 C C . SER B 1 174 ? -12.148 27.984 19.594 1 96.94 174 SER B C 1
ATOM 3775 O O . SER B 1 174 ? -12.477 27.453 18.531 1 96.94 174 SER B O 1
ATOM 3777 N N . SER B 1 175 ? -10.938 27.938 20.188 1 97.81 175 SER B N 1
ATOM 3778 C CA . SER B 1 175 ? -9.844 27.312 19.438 1 97.81 175 SER B CA 1
ATOM 3779 C C . SER B 1 175 ? -9.398 26.016 20.109 1 97.81 175 SER B C 1
ATOM 3781 O O . SER B 1 175 ? -9.414 25.906 21.344 1 97.81 175 SER B O 1
ATOM 3783 N N . ASN B 1 176 ? -9.039 25.047 19.266 1 98.19 176 ASN B N 1
ATOM 3784 C CA . ASN B 1 176 ? -8.312 23.891 19.75 1 98.19 176 ASN B CA 1
ATOM 3785 C C . ASN B 1 176 ? -7.117 24.297 20.609 1 98.19 176 ASN B C 1
ATOM 3787 O O . ASN B 1 176 ? -6.375 25.203 20.25 1 98.19 176 ASN B O 1
ATOM 3791 N N . PRO B 1 177 ? -6.93 23.672 21.766 1 97.5 177 PRO B N 1
ATOM 3792 C CA . PRO B 1 177 ? -5.891 24.125 22.703 1 97.5 177 PRO B CA 1
ATOM 3793 C C . PRO B 1 177 ? -4.496 24.125 22.078 1 97.5 177 PRO B C 1
ATOM 3795 O O . PRO B 1 177 ? -3.705 25.031 22.312 1 97.5 177 PRO B O 1
ATOM 3798 N N . PHE B 1 178 ? -4.141 23.094 21.406 1 98.06 178 PHE B N 1
ATOM 3799 C CA . PHE B 1 178 ? -2.836 23.031 20.75 1 98.06 178 PHE B CA 1
ATOM 3800 C C . PHE B 1 178 ? -2.686 24.156 19.734 1 98.06 178 PHE B C 1
ATOM 3802 O O . PHE B 1 178 ? -1.656 24.844 19.703 1 98.06 178 PHE B O 1
ATOM 3809 N N . LEU B 1 179 ? -3.686 24.359 18.891 1 98.31 179 LEU B N 1
ATOM 3810 C CA . LEU B 1 179 ? -3.645 25.391 17.844 1 98.31 179 LEU B CA 1
ATOM 3811 C C . LEU B 1 179 ? -3.65 26.781 18.469 1 98.31 179 LEU B C 1
ATOM 3813 O O . LEU B 1 179 ? -3.059 27.719 17.922 1 98.31 179 LEU B O 1
ATOM 3817 N N . SER B 1 180 ? -4.348 26.906 19.594 1 97.62 180 SER B N 1
ATOM 3818 C CA . SER B 1 180 ? -4.32 28.188 20.312 1 97.62 180 SER B CA 1
ATOM 3819 C C . SER B 1 180 ? -2.898 28.578 20.688 1 97.62 180 SER B C 1
ATOM 3821 O O . SER B 1 180 ? -2.52 29.75 20.562 1 97.62 180 SER B O 1
ATOM 3823 N N . ARG B 1 181 ? -2.176 27.641 21.141 1 96 181 ARG B N 1
ATOM 3824 C CA . ARG B 1 181 ? -0.781 27.875 21.5 1 96 181 ARG B CA 1
ATOM 3825 C C . ARG B 1 181 ? 0.07 28.125 20.25 1 96 181 ARG B C 1
ATOM 3827 O O . ARG B 1 181 ? 0.896 29.047 20.234 1 96 181 ARG B O 1
ATOM 3834 N N . LEU B 1 182 ? -0.101 27.391 19.234 1 96.62 182 LEU B N 1
ATOM 3835 C CA . LEU B 1 182 ? 0.709 27.438 18.016 1 96.62 182 LEU B CA 1
ATOM 3836 C C . LEU B 1 182 ? 0.469 28.75 17.266 1 96.62 182 LEU B C 1
ATOM 3838 O O . LEU B 1 182 ? 1.396 29.312 16.672 1 96.62 182 LEU B O 1
ATOM 3842 N N . LEU B 1 183 ? -0.787 29.219 17.328 1 96.25 183 LEU B N 1
ATOM 3843 C CA . LEU B 1 183 ? -1.189 30.344 16.484 1 96.25 183 LEU B CA 1
ATOM 3844 C C . LEU B 1 183 ? -1.479 31.578 17.344 1 96.25 183 LEU B C 1
ATOM 3846 O O . LEU B 1 183 ? -2.293 32.406 16.953 1 96.25 183 LEU B O 1
ATOM 3850 N N . ASN B 1 184 ? -0.942 31.609 18.469 1 95.38 184 ASN B N 1
ATOM 3851 C CA . ASN B 1 184 ? -1.156 32.812 19.25 1 95.38 184 ASN B CA 1
ATOM 3852 C C . ASN B 1 184 ? -0.514 34.031 18.594 1 95.38 184 ASN B C 1
ATOM 3854 O O . ASN B 1 184 ? 0.292 33.906 17.672 1 95.38 184 ASN B O 1
ATOM 3858 N N . ARG B 1 185 ? -0.844 35.188 19.031 1 94.25 185 ARG B N 1
ATOM 3859 C CA . ARG B 1 185 ? -0.458 36.438 18.406 1 94.25 185 ARG B CA 1
ATOM 3860 C C . ARG B 1 185 ? 1.06 36.562 18.344 1 94.25 185 ARG B C 1
ATOM 3862 O O . ARG B 1 185 ? 1.619 36.938 17.312 1 94.25 185 ARG B O 1
ATOM 3869 N N . ASP B 1 186 ? 1.748 36.312 19.391 1 94.56 186 ASP B N 1
ATOM 3870 C CA . ASP B 1 186 ? 3.199 36.438 19.469 1 94.56 186 ASP B CA 1
ATOM 3871 C C . ASP B 1 186 ? 3.891 35.531 18.453 1 94.56 186 ASP B C 1
ATOM 3873 O O . ASP B 1 186 ? 4.883 35.906 17.828 1 94.56 186 ASP B O 1
ATOM 3877 N N . THR B 1 187 ? 3.404 34.312 18.281 1 95.88 187 THR B N 1
ATOM 3878 C CA . THR B 1 187 ? 4.012 33.344 17.375 1 95.88 187 THR B CA 1
ATOM 3879 C C . THR B 1 187 ? 3.775 33.719 15.922 1 95.88 187 THR B C 1
ATOM 3881 O O . THR B 1 187 ? 4.719 33.781 15.133 1 95.88 187 THR B O 1
ATOM 3884 N N . ILE B 1 188 ? 2.547 34 15.531 1 96.38 188 ILE B N 1
ATOM 3885 C CA . ILE B 1 188 ? 2.178 34.219 14.141 1 96.38 188 ILE B CA 1
ATOM 3886 C C . ILE B 1 188 ? 2.861 35.5 13.609 1 96.38 188 ILE B C 1
ATOM 3888 O O . ILE B 1 188 ? 3.273 35.531 12.453 1 96.38 188 ILE B O 1
ATOM 3892 N N . THR B 1 189 ? 2.975 36.562 14.469 1 96.19 189 THR B N 1
ATOM 3893 C CA . THR B 1 189 ? 3.588 37.781 14.023 1 96.19 189 THR B CA 1
ATOM 3894 C C . THR B 1 189 ? 5.078 37.594 13.758 1 96.19 189 THR B C 1
ATOM 3896 O O . THR B 1 189 ? 5.703 38.406 13.062 1 96.19 189 THR B O 1
ATOM 3899 N N . ARG B 1 190 ? 5.66 36.562 14.312 1 97.69 190 ARG B N 1
ATOM 3900 C CA . ARG B 1 190 ? 7.09 36.312 14.164 1 97.69 190 ARG B CA 1
ATOM 3901 C C . ARG B 1 190 ? 7.383 35.562 12.859 1 97.69 190 ARG B C 1
ATOM 3903 O O . ARG B 1 190 ? 8.539 35.438 12.461 1 97.69 190 ARG B O 1
ATOM 3910 N N . ILE B 1 191 ? 6.367 35.094 12.148 1 98.38 191 ILE B N 1
ATOM 3911 C CA . ILE B 1 191 ? 6.59 34.375 10.898 1 98.38 191 ILE B CA 1
ATOM 3912 C C . ILE B 1 191 ? 5.809 35.062 9.773 1 98.38 191 ILE B C 1
ATOM 3914 O O . ILE B 1 191 ? 5.219 34.375 8.922 1 98.38 191 ILE B O 1
ATOM 3918 N N . SER B 1 192 ? 5.77 36.312 9.703 1 98.12 192 SER B N 1
ATOM 3919 C CA . SER B 1 192 ? 4.938 37.094 8.812 1 98.12 192 SER B CA 1
ATOM 3920 C C . SER B 1 192 ? 5.363 36.938 7.355 1 98.12 192 SER B C 1
ATOM 3922 O O . SER B 1 192 ? 4.539 37.031 6.445 1 98.12 192 SER B O 1
ATOM 3924 N N . TYR B 1 193 ? 6.652 36.75 7.156 1 97.62 193 TYR B N 1
ATOM 3925 C CA . TYR B 1 193 ? 7.164 36.719 5.789 1 97.62 193 TYR B CA 1
ATOM 3926 C C . TYR B 1 193 ? 7.848 35.406 5.477 1 97.62 193 TYR B C 1
ATOM 3928 O O . TYR B 1 193 ? 8.289 34.688 6.383 1 97.62 193 TYR B O 1
ATOM 3936 N N . LYS B 1 194 ? 7.945 35.125 4.168 1 95.81 194 LYS B N 1
ATOM 3937 C CA . LYS B 1 194 ? 8.633 33.938 3.682 1 95.81 194 LYS B CA 1
ATOM 3938 C C . LYS B 1 194 ? 10 33.781 4.344 1 95.81 194 LYS B C 1
ATOM 3940 O O . LYS B 1 194 ? 10.766 34.75 4.434 1 95.81 194 LYS B O 1
ATOM 3945 N N . ASN B 1 195 ? 10.25 32.625 4.855 1 96 195 ASN B N 1
ATOM 3946 C CA . ASN B 1 195 ? 11.516 32.188 5.434 1 96 195 ASN B CA 1
ATOM 3947 C C . ASN B 1 195 ? 11.648 32.656 6.883 1 96 195 ASN B C 1
ATOM 3949 O O . ASN B 1 195 ? 12.664 32.375 7.535 1 96 195 ASN B O 1
ATOM 3953 N N . ASP B 1 196 ? 10.664 33.438 7.375 1 98 196 ASP B N 1
ATOM 3954 C CA . ASP B 1 196 ? 10.672 33.688 8.812 1 98 196 ASP B CA 1
ATOM 3955 C C . ASP B 1 196 ? 10.57 32.375 9.602 1 98 196 ASP B C 1
ATOM 3957 O O . ASP B 1 196 ? 9.992 31.406 9.133 1 98 196 ASP B O 1
ATOM 3961 N N . ALA B 1 197 ? 11.188 32.344 10.805 1 98.12 197 ALA B N 1
ATOM 3962 C CA . ALA B 1 197 ? 11.188 31.188 11.672 1 98.12 197 ALA B CA 1
ATOM 3963 C C . ALA B 1 197 ? 11.109 31.594 13.141 1 98.12 197 ALA B C 1
ATOM 3965 O O . ALA B 1 197 ? 11.633 32.625 13.531 1 98.12 197 ALA B O 1
ATOM 3966 N N . TYR B 1 198 ? 10.445 30.797 13.875 1 98.31 198 TYR B N 1
ATOM 3967 C CA . TYR B 1 198 ? 10.297 31.047 15.305 1 98.31 198 TYR B CA 1
ATOM 3968 C C . TYR B 1 198 ? 10.281 29.75 16.094 1 98.31 198 TYR B C 1
ATOM 3970 O O . TYR B 1 198 ? 9.492 28.844 15.797 1 98.31 198 TYR B O 1
ATOM 3978 N N . PHE B 1 199 ? 11.141 29.609 17.094 1 97.94 199 PHE B N 1
ATOM 3979 C CA . PHE B 1 199 ? 11.273 28.406 17.891 1 97.94 199 PHE B CA 1
ATOM 3980 C C . PHE B 1 199 ? 10.227 28.375 19 1 97.94 199 PHE B C 1
ATOM 3982 O O . PHE B 1 199 ? 10.016 29.359 19.703 1 97.94 199 PHE B O 1
ATOM 3989 N N . LEU B 1 200 ? 9.5 27.25 19.156 1 97.25 200 LEU B N 1
ATOM 3990 C CA . LEU B 1 200 ? 8.477 27.016 20.172 1 97.25 200 LEU B CA 1
ATOM 3991 C C . LEU B 1 200 ? 8.836 25.828 21.047 1 97.25 200 LEU B C 1
ATOM 3993 O O . LEU B 1 200 ? 9.508 24.891 20.594 1 97.25 200 LEU B O 1
ATOM 3997 N N . GLN B 1 201 ? 8.375 25.844 22.266 1 96.44 201 GLN B N 1
ATOM 3998 C CA . GLN B 1 201 ? 8.562 24.734 23.188 1 96.44 201 GLN B CA 1
ATOM 3999 C C . GLN B 1 201 ? 7.305 24.484 24.016 1 96.44 201 GLN B C 1
ATOM 4001 O O . GLN B 1 201 ? 6.32 25.219 23.891 1 96.44 201 GLN B O 1
ATOM 4006 N N . ASP B 1 202 ? 7.277 23.406 24.75 1 95.81 202 ASP B N 1
ATOM 4007 C CA . ASP B 1 202 ? 6.223 23.062 25.688 1 95.81 202 ASP B CA 1
ATOM 4008 C C . ASP B 1 202 ? 4.895 22.828 24.969 1 95.81 202 ASP B C 1
ATOM 4010 O O . ASP B 1 202 ? 3.857 23.344 25.391 1 95.81 202 ASP B O 1
ATOM 4014 N N . LEU B 1 203 ? 4.98 22.141 23.891 1 96.56 203 LEU B N 1
ATOM 4015 C CA . LEU B 1 203 ? 3.781 21.828 23.125 1 96.56 203 LEU B CA 1
ATOM 4016 C C . LEU B 1 203 ? 3.303 20.406 23.438 1 96.56 203 LEU B C 1
ATOM 4018 O O . LEU B 1 203 ? 4.105 19.484 23.5 1 96.56 203 LEU B O 1
ATOM 4022 N N . SER B 1 204 ? 2.02 20.266 23.703 1 96.25 204 SER B N 1
ATOM 4023 C CA . SER B 1 204 ? 1.394 18.969 23.906 1 96.25 204 SER B CA 1
ATOM 4024 C C . SER B 1 204 ? 0.607 18.531 22.672 1 96.25 204 SER B C 1
ATOM 4026 O O . SER B 1 204 ? -0.575 18.844 22.547 1 96.25 204 SER B O 1
ATOM 4028 N N . LEU B 1 205 ? 1.247 17.734 21.875 1 96.94 205 LEU B N 1
ATOM 4029 C CA . LEU B 1 205 ? 0.669 17.359 20.578 1 96.94 205 LEU B CA 1
ATOM 4030 C C . LEU B 1 205 ? -0.657 16.641 20.766 1 96.94 205 LEU B C 1
ATOM 4032 O O . LEU B 1 205 ? -1.55 16.734 19.922 1 96.94 205 LEU B O 1
ATOM 4036 N N . GLU B 1 206 ? -0.83 15.844 21.875 1 96.62 206 GLU B N 1
ATOM 4037 C CA . GLU B 1 206 ? -2.047 15.07 22.109 1 96.62 206 GLU B CA 1
ATOM 4038 C C . GLU B 1 206 ? -3.271 15.977 22.172 1 96.62 206 GLU B C 1
ATOM 4040 O O . GLU B 1 206 ? -4.387 15.547 21.891 1 96.62 206 GLU B O 1
ATOM 4045 N N . LEU B 1 207 ? -3.062 17.266 22.531 1 97.12 207 LEU B N 1
ATOM 4046 C CA . LEU B 1 207 ? -4.164 18.219 22.672 1 97.12 207 LEU B CA 1
ATOM 4047 C C . LEU B 1 207 ? -4.703 18.641 21.312 1 97.12 207 LEU B C 1
ATOM 4049 O O . LEU B 1 207 ? -5.766 19.25 21.219 1 97.12 207 LEU B O 1
ATOM 4053 N N . LEU B 1 208 ? -3.941 18.359 20.219 1 98.19 208 LEU B N 1
ATOM 4054 C CA . LEU B 1 208 ? -4.426 18.641 18.875 1 98.19 208 LEU B CA 1
ATOM 4055 C C . LEU B 1 208 ? -5.629 17.766 18.531 1 98.19 208 LEU B C 1
ATOM 4057 O O . LEU B 1 208 ? -6.5 18.172 17.766 1 98.19 208 LEU B O 1
ATOM 4061 N N . PHE B 1 209 ? -5.715 16.594 19.109 1 98.06 209 PHE B N 1
ATOM 4062 C CA . PHE B 1 209 ? -6.738 15.617 18.766 1 98.06 209 PHE B CA 1
ATOM 4063 C C . PHE B 1 209 ? -8.008 15.844 19.578 1 98.06 209 PHE B C 1
ATOM 4065 O O . PHE B 1 209 ? -7.934 16.156 20.766 1 98.06 209 PHE B O 1
ATOM 4072 N N . PRO B 1 210 ? -9.172 15.633 18.906 1 96.19 210 PRO B N 1
ATOM 4073 C CA . PRO B 1 210 ? -10.414 15.656 19.688 1 96.19 210 PRO B CA 1
ATOM 4074 C C . PRO B 1 210 ? -10.469 14.562 20.75 1 96.19 210 PRO B C 1
ATOM 4076 O O . PRO B 1 210 ? -9.75 13.57 20.656 1 96.19 210 PRO B O 1
ATOM 4079 N N . GLU B 1 211 ? -11.305 14.758 21.703 1 93.62 211 GLU B N 1
ATOM 4080 C CA . GLU B 1 211 ? -11.469 13.789 22.781 1 93.62 211 GLU B CA 1
ATOM 4081 C C . GLU B 1 211 ? -11.922 12.43 22.234 1 93.62 211 GLU B C 1
ATOM 4083 O O . GLU B 1 211 ? -11.469 11.391 22.719 1 93.62 211 GLU B O 1
ATOM 4088 N N . SER B 1 212 ? -12.898 12.453 21.344 1 94 212 SER B N 1
ATOM 4089 C CA . SER B 1 212 ? -13.398 11.273 20.656 1 94 212 SER B CA 1
ATOM 4090 C C . SER B 1 212 ? -13.477 11.508 19.156 1 94 212 SER B C 1
ATOM 4092 O O . SER B 1 212 ? -13.922 12.562 18.703 1 94 212 SER B O 1
ATOM 4094 N N . PHE B 1 213 ? -12.961 10.5 18.484 1 95.12 213 PHE B N 1
ATOM 4095 C CA . PHE B 1 213 ? -12.977 10.656 17.031 1 95.12 213 PHE B CA 1
ATOM 4096 C C . PHE B 1 213 ? -12.875 9.305 16.328 1 95.12 213 PHE B C 1
ATOM 4098 O O . PHE B 1 213 ? -12.375 8.336 16.922 1 95.12 213 PHE B O 1
ATOM 4105 N N . GLY B 1 214 ? -13.438 9.227 15.133 1 95.38 214 GLY B N 1
ATOM 4106 C CA . GLY B 1 214 ? -13.117 8.18 14.164 1 95.38 214 GLY B CA 1
ATOM 4107 C C . GLY B 1 214 ? -12.156 8.641 13.086 1 95.38 214 GLY B C 1
ATOM 4108 O O . GLY B 1 214 ? -11.656 9.766 13.141 1 95.38 214 GLY B O 1
ATOM 4109 N N . PHE B 1 215 ? -11.836 7.754 12.258 1 96.81 215 PHE B N 1
ATOM 4110 C CA . PHE B 1 215 ? -10.977 8.156 11.148 1 96.81 215 PHE B CA 1
ATOM 4111 C C . PHE B 1 215 ? -11.273 7.34 9.898 1 96.81 215 PHE B C 1
ATOM 4113 O O . PHE B 1 215 ? -11.875 6.27 9.984 1 96.81 215 PHE B O 1
ATOM 4120 N N . ILE B 1 216 ? -10.984 7.863 8.766 1 97.81 216 ILE B N 1
ATOM 4121 C CA . ILE B 1 216 ? -11.016 7.234 7.453 1 97.81 216 ILE B CA 1
ATOM 4122 C C . ILE B 1 216 ? -9.602 7.137 6.895 1 97.81 216 ILE B C 1
ATOM 4124 O O . ILE B 1 216 ? -8.812 8.078 7.008 1 97.81 216 ILE B O 1
ATOM 4128 N N . THR B 1 217 ? -9.266 5.973 6.371 1 98.5 217 THR B N 1
ATOM 4129 C CA . THR B 1 217 ? -7.906 5.773 5.871 1 98.5 217 THR B CA 1
ATOM 4130 C C . THR B 1 217 ? -7.93 5.25 4.438 1 98.5 217 THR B C 1
ATOM 4132 O O . THR B 1 217 ? -8.867 4.562 4.035 1 98.5 217 THR B O 1
ATOM 4135 N N . TYR B 1 218 ? -6.957 5.629 3.676 1 98.06 218 TYR B N 1
ATOM 4136 C CA . TYR B 1 218 ? -6.746 5.148 2.312 1 98.06 218 TYR B CA 1
ATOM 4137 C C . TYR B 1 218 ? -5.289 5.297 1.901 1 98.06 218 TYR B C 1
ATOM 4139 O O . TYR B 1 218 ? -4.535 6.051 2.52 1 98.06 218 TYR B O 1
ATOM 4147 N N . GLN B 1 219 ? -4.887 4.5 0.91 1 97.88 219 GLN B N 1
ATOM 4148 C CA . GLN B 1 219 ? -3.547 4.617 0.342 1 97.88 219 GLN B CA 1
ATOM 4149 C C . GLN B 1 219 ? -3.5 5.703 -0.732 1 97.88 219 GLN B C 1
ATOM 4151 O O . GLN B 1 219 ? -4.316 5.703 -1.656 1 97.88 219 GLN B O 1
ATOM 4156 N N . GLY B 1 220 ? -2.6 6.633 -0.604 1 98.56 220 GLY B N 1
ATOM 4157 C CA . GLY B 1 220 ? -2.494 7.727 -1.556 1 98.56 220 GLY B CA 1
ATOM 4158 C C . GLY B 1 220 ? -1.072 8.219 -1.744 1 98.56 220 GLY B C 1
ATOM 4159 O O . GLY B 1 220 ? -0.117 7.465 -1.548 1 98.56 220 GLY B O 1
ATOM 4160 N N . SER B 1 221 ? -0.927 9.438 -2.238 1 98.75 221 SER B N 1
ATOM 4161 C CA . SER B 1 221 ? 0.355 10.07 -2.523 1 98.75 221 SER B CA 1
ATOM 4162 C C . SER B 1 221 ? 0.571 11.297 -1.643 1 98.75 221 SER B C 1
ATOM 4164 O O . SER B 1 221 ? -0.341 11.727 -0.933 1 98.75 221 SER B O 1
ATOM 4166 N N . LEU B 1 222 ? 1.773 11.75 -1.729 1 98.44 222 LEU B N 1
ATOM 4167 C CA . LEU B 1 222 ? 2.006 13.117 -1.283 1 98.44 222 LEU B CA 1
ATOM 4168 C C . LEU B 1 222 ? 1.149 14.102 -2.074 1 98.44 222 LEU B C 1
ATOM 4170 O O . LEU B 1 222 ? 0.871 13.875 -3.254 1 98.44 222 LEU B O 1
ATOM 4174 N N . SER B 1 223 ? 0.76 15.156 -1.419 1 98.31 223 SER B N 1
ATOM 4175 C CA . SER B 1 223 ? -0.008 16.188 -2.1 1 98.31 223 SER B CA 1
ATOM 4176 C C . SER B 1 223 ? 0.894 17.328 -2.566 1 98.31 223 SER B C 1
ATOM 4178 O O . SER B 1 223 ? 0.408 18.406 -2.939 1 98.31 223 SER B O 1
ATOM 4180 N N . THR B 1 224 ? 2.166 17.188 -2.453 1 97 224 THR B N 1
ATOM 4181 C CA . THR B 1 224 ? 3.205 18.078 -2.967 1 97 224 THR B CA 1
ATOM 4182 C C . THR B 1 224 ? 4.238 17.297 -3.768 1 97 224 THR B C 1
ATOM 4184 O O . THR B 1 224 ? 4.332 16.062 -3.637 1 97 224 THR B O 1
ATOM 4187 N N . PRO B 1 225 ? 4.957 18 -4.59 1 96 225 PRO B N 1
ATOM 4188 C CA . PRO B 1 225 ? 5.992 17.266 -5.32 1 96 225 PRO B CA 1
ATOM 4189 C C . PRO B 1 225 ? 6.941 16.5 -4.398 1 96 225 PRO B C 1
ATOM 4191 O O . PRO B 1 225 ? 7.266 16.984 -3.311 1 96 225 PRO B O 1
ATOM 4194 N N . PRO B 1 226 ? 7.324 15.281 -4.852 1 96.25 226 PRO B N 1
ATOM 4195 C CA . PRO B 1 226 ? 7.191 14.688 -6.184 1 96.25 226 PRO B CA 1
ATOM 4196 C C . PRO B 1 226 ? 5.93 13.836 -6.332 1 96.25 226 PRO B C 1
ATOM 4198 O O . PRO B 1 226 ? 5.828 13.031 -7.258 1 96.25 226 PRO B O 1
ATOM 4201 N N . CYS B 1 227 ? 4.98 13.867 -5.398 1 98 227 CYS B N 1
ATOM 4202 C CA . CYS B 1 227 ? 3.68 13.211 -5.488 1 98 227 CYS B CA 1
ATOM 4203 C C . CYS B 1 227 ? 3.83 11.695 -5.402 1 98 227 CYS B C 1
ATOM 4205 O O . CYS B 1 227 ? 3.09 10.953 -6.055 1 98 227 CYS B O 1
ATOM 4207 N N . SER B 1 228 ? 4.816 11.25 -4.609 1 98.12 228 SER B N 1
ATOM 4208 C CA . SER B 1 228 ? 5.078 9.82 -4.457 1 98.12 228 SER B CA 1
ATOM 4209 C C . SER B 1 228 ? 3.881 9.102 -3.844 1 98.12 228 SER B C 1
ATOM 4211 O O . SER B 1 228 ? 3.271 9.602 -2.895 1 98.12 228 SER B O 1
ATOM 4213 N N . GLU B 1 229 ? 3.543 7.992 -4.395 1 98.44 229 GLU B N 1
ATOM 4214 C CA . GLU B 1 229 ? 2.385 7.215 -3.961 1 98.44 229 GLU B CA 1
ATOM 4215 C C . GLU B 1 229 ? 2.758 6.234 -2.855 1 98.44 229 GLU B C 1
ATOM 4217 O O . GLU B 1 229 ? 2.596 5.023 -3.012 1 98.44 229 GLU B O 1
ATOM 4222 N N . THR B 1 230 ? 3.207 6.789 -1.722 1 98.69 230 THR B N 1
ATOM 4223 C CA . THR B 1 230 ? 3.771 6.012 -0.624 1 98.69 230 THR B CA 1
ATOM 4224 C C . THR B 1 230 ? 3.09 6.363 0.695 1 98.69 230 THR B C 1
ATOM 4226 O O . THR B 1 230 ? 3.602 6.047 1.77 1 98.69 230 THR B O 1
ATOM 4229 N N . VAL B 1 231 ? 1.914 7.02 0.614 1 98.88 231 VAL B N 1
ATOM 4230 C CA . VAL B 1 231 ? 1.341 7.598 1.826 1 98.88 231 VAL B CA 1
ATOM 4231 C C . VAL B 1 231 ? 0.122 6.789 2.26 1 98.88 231 VAL B C 1
ATOM 4233 O O . VAL B 1 231 ? -0.743 6.469 1.439 1 98.88 231 VAL B O 1
ATOM 4236 N N . THR B 1 232 ? 0.112 6.422 3.488 1 98.81 232 THR B N 1
ATOM 4237 C CA . THR B 1 232 ? -1.134 6.059 4.156 1 98.81 232 THR B CA 1
ATOM 4238 C C . THR B 1 232 ? -1.791 7.285 4.781 1 98.81 232 THR B C 1
ATOM 4240 O O . THR B 1 232 ? -1.274 7.848 5.75 1 98.81 232 THR B O 1
ATOM 4243 N N . TRP B 1 233 ? -2.891 7.695 4.246 1 98.88 233 TRP B N 1
ATOM 4244 C CA . TRP B 1 233 ? -3.629 8.836 4.777 1 98.88 233 TRP B CA 1
ATOM 4245 C C . TRP B 1 233 ? -4.59 8.398 5.879 1 98.88 233 TRP B C 1
ATOM 4247 O O . TRP B 1 233 ? -5.258 7.371 5.754 1 98.88 233 TRP B O 1
ATOM 4257 N N . ILE B 1 234 ? -4.617 9.117 6.91 1 98.88 234 ILE B N 1
ATOM 4258 C CA . ILE B 1 234 ? -5.562 8.938 8 1 98.88 234 ILE B CA 1
ATOM 4259 C C . ILE B 1 234 ? -6.301 10.25 8.266 1 98.88 234 ILE B C 1
ATOM 4261 O O . ILE B 1 234 ? -5.723 11.195 8.805 1 98.88 234 ILE B O 1
ATOM 4265 N N . LEU B 1 235 ? -7.527 10.328 7.887 1 98.75 235 LEU B N 1
ATOM 4266 C CA . LEU B 1 235 ? -8.344 11.531 8.031 1 98.75 235 LEU B CA 1
ATOM 4267 C C . LEU B 1 235 ? -9.203 11.453 9.297 1 98.75 235 LEU B C 1
ATOM 4269 O O . LEU B 1 235 ? -10.094 10.617 9.398 1 98.75 235 LEU B O 1
ATOM 4273 N N . ILE B 1 236 ? -8.906 12.328 10.242 1 98.12 236 ILE B N 1
ATOM 4274 C CA . ILE B 1 236 ? -9.711 12.398 11.461 1 98.12 236 ILE B CA 1
ATOM 4275 C C . ILE B 1 236 ? -11.094 12.961 11.133 1 98.12 236 ILE B C 1
ATOM 4277 O O . ILE B 1 236 ? -11.211 13.969 10.438 1 98.12 236 ILE B O 1
ATOM 4281 N N . ASP B 1 237 ? -12.109 12.32 11.539 1 94.19 237 ASP B N 1
ATOM 4282 C CA . ASP B 1 237 ? -13.453 12.625 11.039 1 94.19 237 ASP B CA 1
ATOM 4283 C C . ASP B 1 237 ? -14.133 13.688 11.898 1 94.19 237 ASP B C 1
ATOM 4285 O O . ASP B 1 237 ? -15.336 13.906 11.781 1 94.19 237 ASP B O 1
ATOM 4289 N N . ARG B 1 238 ? -13.438 14.312 12.859 1 95 238 ARG B N 1
ATOM 4290 C CA . ARG B 1 238 ? -13.93 15.438 13.648 1 95 238 ARG B CA 1
ATOM 4291 C C . ARG B 1 238 ? -13.086 16.688 13.406 1 95 238 ARG B C 1
ATOM 4293 O O . ARG B 1 238 ? -11.883 16.672 13.648 1 95 238 ARG B O 1
ATOM 4300 N N . ALA B 1 239 ? -13.688 17.703 13.047 1 97.56 239 ALA B N 1
ATOM 4301 C CA . ALA B 1 239 ? -12.969 18.922 12.719 1 97.56 239 ALA B CA 1
ATOM 4302 C C . ALA B 1 239 ? -12.562 19.672 13.984 1 97.56 239 ALA B C 1
ATOM 4304 O O . ALA B 1 239 ? -13.273 19.641 14.992 1 97.56 239 ALA B O 1
ATOM 4305 N N . LEU B 1 240 ? -11.492 20.297 13.883 1 98.62 240 LEU B N 1
ATOM 4306 C CA . LEU B 1 240 ? -11.016 21.203 14.922 1 98.62 240 LEU B CA 1
ATOM 4307 C C . LEU B 1 240 ? -11.531 22.625 14.68 1 98.62 240 LEU B C 1
ATOM 4309 O O . LEU B 1 240 ? -12.117 22.906 13.633 1 98.62 240 LEU B O 1
ATOM 4313 N N . ASN B 1 241 ? -11.266 23.422 15.734 1 98.5 241 ASN B N 1
ATOM 4314 C CA . ASN B 1 241 ? -11.703 24.812 15.609 1 98.5 241 ASN B CA 1
ATOM 4315 C C . ASN B 1 241 ? -10.555 25.781 15.828 1 98.5 241 ASN B C 1
ATOM 4317 O O . ASN B 1 241 ? -9.664 25.531 16.641 1 98.5 241 ASN B O 1
ATOM 4321 N N . ILE B 1 242 ? -10.609 26.891 15.133 1 98.56 242 ILE B N 1
ATOM 4322 C CA . ILE B 1 242 ? -9.82 28.078 15.438 1 98.56 242 ILE B CA 1
ATOM 4323 C C . ILE B 1 242 ? -10.719 29.312 15.398 1 98.56 242 ILE B C 1
ATOM 4325 O O . ILE B 1 242 ? -11.812 29.281 14.82 1 98.56 242 ILE B O 1
ATOM 4329 N N . THR B 1 243 ? -10.266 30.344 16 1 98.31 243 THR B N 1
ATOM 4330 C CA . THR B 1 243 ? -11.062 31.578 16.016 1 98.31 243 THR B CA 1
ATOM 4331 C C . THR B 1 243 ? -10.914 32.344 14.703 1 98.31 243 THR B C 1
ATOM 4333 O O . THR B 1 243 ? -9.961 32.094 13.953 1 98.31 243 THR B O 1
ATOM 4336 N N . SER B 1 244 ? -11.883 33.25 14.531 1 98.06 244 SER B N 1
ATOM 4337 C CA . SER B 1 244 ? -11.812 34.125 13.359 1 98.06 244 SER B CA 1
ATOM 4338 C C . SER B 1 244 ? -10.531 34.969 13.359 1 98.06 244 SER B C 1
ATOM 4340 O O . SER B 1 244 ? -9.938 35.188 12.305 1 98.06 244 SER B O 1
ATOM 4342 N N . LEU B 1 245 ? -10.117 35.438 14.516 1 97.5 245 LEU B N 1
ATOM 4343 C CA . LEU B 1 245 ? -8.898 36.219 14.641 1 97.5 245 LEU B CA 1
ATOM 4344 C C . LEU B 1 245 ? -7.68 35.406 14.188 1 97.5 245 LEU B C 1
ATOM 4346 O O . LEU B 1 245 ? -6.832 35.938 13.453 1 97.5 245 LEU B O 1
ATOM 4350 N N . GLN B 1 246 ? -7.551 34.188 14.633 1 98.06 246 GLN B N 1
ATOM 4351 C CA . GLN B 1 246 ? -6.441 33.312 14.25 1 98.06 246 GLN B CA 1
ATOM 4352 C C . GLN B 1 246 ? -6.434 33.062 12.742 1 98.06 246 GLN B C 1
ATOM 4354 O O . GLN B 1 246 ? -5.379 33.125 12.102 1 98.06 246 GLN B O 1
ATOM 4359 N N . MET B 1 247 ? -7.605 32.781 12.148 1 98.38 247 MET B N 1
ATOM 4360 C CA . MET B 1 247 ? -7.703 32.562 10.703 1 98.38 247 MET B CA 1
ATOM 4361 C C . MET B 1 247 ? -7.285 33.812 9.93 1 98.38 247 MET B C 1
ATOM 4363 O O . MET B 1 247 ? -6.551 33.719 8.945 1 98.38 247 MET B O 1
ATOM 4367 N N . HIS B 1 248 ? -7.742 34.938 10.398 1 97.75 248 HIS B N 1
ATOM 4368 C CA . HIS B 1 248 ? -7.375 36.188 9.758 1 97.75 248 HIS B CA 1
ATOM 4369 C C . HIS B 1 248 ? -5.867 36.438 9.805 1 97.75 248 HIS B C 1
ATOM 4371 O O . HIS B 1 248 ? -5.266 36.875 8.82 1 97.75 248 HIS B O 1
ATOM 4377 N N . SER B 1 249 ? -5.277 36.156 10.945 1 97.88 249 SER B N 1
ATOM 4378 C CA . SER B 1 249 ? -3.832 36.312 11.094 1 97.88 249 SER B CA 1
ATOM 4379 C C . SER B 1 249 ? -3.084 35.406 10.125 1 97.88 249 SER B C 1
ATOM 4381 O O . SER B 1 249 ? -2.068 35.781 9.547 1 97.88 249 SER B O 1
ATOM 4383 N N . LEU B 1 250 ? -3.555 34.188 9.945 1 98.31 250 LEU B N 1
ATOM 4384 C CA . LEU B 1 250 ? -2.953 33.25 8.984 1 98.31 250 LEU B CA 1
ATOM 4385 C C . LEU B 1 250 ? -3.014 33.812 7.57 1 98.31 250 LEU B C 1
ATOM 4387 O O . LEU B 1 250 ? -2.021 33.781 6.84 1 98.31 250 LEU B O 1
ATOM 4391 N N . ARG B 1 251 ? -4.121 34.344 7.23 1 98 251 ARG B N 1
ATOM 4392 C CA . ARG B 1 251 ? -4.355 34.875 5.887 1 98 251 ARG B CA 1
ATOM 4393 C C . ARG B 1 251 ? -3.51 36.094 5.609 1 98 251 ARG B C 1
ATOM 4395 O O . ARG B 1 251 ? -3.357 36.5 4.457 1 98 251 ARG B O 1
ATOM 4402 N N . LEU B 1 252 ? -2.934 36.719 6.621 1 97.56 252 LEU B N 1
ATOM 4403 C CA . LEU B 1 252 ? -2.105 37.906 6.484 1 97.56 252 LEU B CA 1
ATOM 4404 C C . LEU B 1 252 ? -0.632 37.531 6.352 1 97.56 252 LEU B C 1
ATOM 4406 O O . LEU B 1 252 ? 0.223 38.406 6.203 1 97.56 252 LEU B O 1
ATOM 4410 N N . LEU B 1 253 ? -0.307 36.312 6.469 1 98 253 LEU B N 1
ATOM 4411 C CA . LEU B 1 253 ? 1.062 35.875 6.219 1 98 253 LEU B CA 1
ATOM 4412 C C . LEU B 1 253 ? 1.416 36 4.742 1 98 253 LEU B C 1
ATOM 4414 O O . LEU B 1 253 ? 0.591 35.719 3.871 1 98 253 LEU B O 1
ATOM 4418 N N . SER B 1 254 ? 2.666 36.375 4.52 1 96.19 254 SER B N 1
ATOM 4419 C CA . SER B 1 254 ? 3.08 36.656 3.152 1 96.19 254 SER B CA 1
ATOM 4420 C C . SER B 1 254 ? 3.807 35.469 2.529 1 96.19 254 SER B C 1
ATOM 4422 O O . SER B 1 254 ? 4.637 34.844 3.182 1 96.19 254 SER B O 1
ATOM 4424 N N . GLN B 1 255 ? 3.482 35.188 1.304 1 93.44 255 GLN B N 1
ATOM 4425 C CA . GLN B 1 255 ? 4.199 34.188 0.549 1 93.44 255 GLN B CA 1
ATOM 4426 C C . GLN B 1 255 ? 5.566 34.688 0.096 1 93.44 255 GLN B C 1
ATOM 4428 O O . GLN B 1 255 ? 6.41 33.906 -0.344 1 93.44 255 GLN B O 1
ATOM 4433 N N . ASN B 1 256 ? 5.754 36 0.151 1 91.56 256 ASN B N 1
ATOM 4434 C CA . ASN B 1 256 ? 6.984 36.625 -0.308 1 91.56 256 ASN B CA 1
ATOM 4435 C C . ASN B 1 256 ? 7.777 37.219 0.854 1 91.56 256 ASN B C 1
ATOM 4437 O O . ASN B 1 256 ? 7.219 37.5 1.916 1 91.56 256 ASN B O 1
ATOM 4441 N N . PRO B 1 257 ? 9.094 37.438 0.573 1 93.69 257 PRO B N 1
ATOM 4442 C CA . PRO B 1 257 ? 9.883 38.188 1.562 1 93.69 257 PRO B CA 1
ATOM 4443 C C . PRO B 1 257 ? 9.469 39.656 1.66 1 93.69 257 PRO B C 1
ATOM 4445 O O . PRO B 1 257 ? 8.742 40.156 0.797 1 93.69 257 PRO B O 1
ATOM 4448 N N . PRO B 1 258 ? 9.984 40.375 2.68 1 93.12 258 PRO B N 1
ATOM 4449 C CA . PRO B 1 258 ? 9.57 41.75 2.904 1 93.12 258 PRO B CA 1
ATOM 4450 C C . PRO B 1 258 ? 9.891 42.656 1.722 1 93.12 258 PRO B C 1
ATOM 4452 O O . PRO B 1 258 ? 9.203 43.656 1.504 1 93.12 258 PRO B O 1
ATOM 4455 N N . SER B 1 259 ? 10.875 42.312 0.982 1 91.62 259 SER B N 1
ATOM 4456 C CA . SER B 1 259 ? 11.336 43.188 -0.112 1 91.62 259 SER B CA 1
ATOM 4457 C C . SER B 1 259 ? 10.422 43.062 -1.325 1 91.62 259 SER B C 1
ATOM 4459 O O . SER B 1 259 ? 10.547 43.812 -2.279 1 91.62 259 SER B O 1
ATOM 4461 N N . GLN B 1 260 ? 9.477 42.156 -1.288 1 89.38 260 GLN B N 1
ATOM 4462 C CA . GLN B 1 260 ? 8.602 41.906 -2.428 1 89.38 260 GLN B CA 1
ATOM 4463 C C . GLN B 1 260 ? 7.152 42.25 -2.082 1 89.38 260 GLN B C 1
ATOM 4465 O O . GLN B 1 260 ? 6.82 42.469 -0.917 1 89.38 260 GLN B O 1
ATOM 4470 N N . ILE B 1 261 ? 6.355 42.219 -3.16 1 89.75 261 ILE B N 1
ATOM 4471 C CA . ILE B 1 261 ? 4.945 42.562 -3.002 1 89.75 261 ILE B CA 1
ATOM 4472 C C . ILE B 1 261 ? 4.258 41.5 -2.141 1 89.75 261 ILE B C 1
ATOM 4474 O O . ILE B 1 261 ? 4.484 40.312 -2.314 1 89.75 261 ILE B O 1
ATOM 4478 N N . PHE B 1 262 ? 3.443 42.031 -1.362 1 91.56 262 PHE B N 1
ATOM 4479 C CA . PHE B 1 262 ? 2.691 41.156 -0.483 1 91.56 262 PHE B CA 1
ATOM 4480 C C . PHE B 1 262 ? 1.743 40.281 -1.287 1 91.56 262 PHE B C 1
ATOM 4482 O O . PHE B 1 262 ? 1.009 40.75 -2.146 1 91.56 262 PHE B O 1
ATOM 4489 N N . GLN B 1 263 ? 1.833 39 -1.001 1 91.81 263 GLN B N 1
ATOM 4490 C CA . GLN B 1 263 ? 0.851 38 -1.428 1 91.81 263 GLN B CA 1
ATOM 4491 C C . GLN B 1 263 ? 0.525 37.031 -0.299 1 91.81 263 GLN B C 1
ATOM 4493 O O . GLN B 1 263 ? 1.43 36.469 0.321 1 91.81 263 GLN B O 1
ATOM 4498 N N . SER B 1 264 ? -0.739 36.844 -0.07 1 95.19 264 SER B N 1
ATOM 4499 C CA . SER B 1 264 ? -1.171 36 1.034 1 95.19 264 SER B CA 1
ATOM 4500 C C . SER B 1 264 ? -0.736 34.531 0.82 1 95.19 264 SER B C 1
ATOM 4502 O O . SER B 1 264 ? -0.788 34.031 -0.302 1 95.19 264 SER B O 1
ATOM 4504 N N . LEU B 1 265 ? -0.437 33.938 1.883 1 95.31 265 LEU B N 1
ATOM 4505 C CA . LEU B 1 265 ? -0.088 32.531 1.887 1 95.31 265 LEU B CA 1
ATOM 4506 C C . LEU B 1 265 ? -1.322 31.656 1.655 1 95.31 265 LEU B C 1
ATOM 4508 O O . LEU B 1 265 ? -1.205 30.469 1.365 1 95.31 265 LEU B O 1
ATOM 4512 N N . SER B 1 266 ? -2.521 32.188 1.793 1 96.62 266 SER B N 1
ATOM 4513 C CA . SER B 1 266 ? -3.756 31.438 1.67 1 96.62 266 SER B CA 1
ATOM 4514 C C . SER B 1 266 ? -3.895 30.828 0.278 1 96.62 266 SER B C 1
ATOM 4516 O O . SER B 1 266 ? -3.225 31.25 -0.663 1 96.62 266 SER B O 1
ATOM 4518 N N . GLY B 1 267 ? -4.742 29.781 0.173 1 95.06 267 GLY B N 1
ATOM 4519 C CA . GLY B 1 267 ? -4.922 29.094 -1.09 1 95.06 267 GLY B CA 1
ATOM 4520 C C . GLY B 1 267 ? -3.793 28.125 -1.406 1 95.06 267 GLY B C 1
ATOM 4521 O O . GLY B 1 267 ? -3.361 28.016 -2.557 1 95.06 267 GLY B O 1
ATOM 4522 N N . ASN B 1 268 ? -3.248 27.547 -0.396 1 95.62 268 ASN B N 1
ATOM 4523 C CA . ASN B 1 268 ? -2.09 26.656 -0.51 1 95.62 268 ASN B CA 1
ATOM 4524 C C . ASN B 1 268 ? -2.5 25.188 -0.482 1 95.62 268 ASN B C 1
ATOM 4526 O O . ASN B 1 268 ? -2.043 24.438 0.375 1 95.62 268 ASN B O 1
ATOM 4530 N N . ALA B 1 269 ? -3.254 24.797 -1.432 1 96.38 269 ALA B N 1
ATOM 4531 C CA . ALA B 1 269 ? -3.775 23.422 -1.493 1 96.38 269 ALA B CA 1
ATOM 4532 C C . ALA B 1 269 ? -3.668 22.859 -2.906 1 96.38 269 ALA B C 1
ATOM 4534 O O . ALA B 1 269 ? -3.85 23.594 -3.887 1 96.38 269 ALA B O 1
ATOM 4535 N N . ARG B 1 270 ? -3.342 21.609 -2.973 1 97.56 270 ARG B N 1
ATOM 4536 C CA . ARG B 1 270 ? -3.422 20.906 -4.25 1 97.56 270 ARG B CA 1
ATOM 4537 C C . ARG B 1 270 ? -4.871 20.609 -4.621 1 97.56 270 ARG B C 1
ATOM 4539 O O . ARG B 1 270 ? -5.668 20.219 -3.768 1 97.56 270 ARG B O 1
ATOM 4546 N N . PRO B 1 271 ? -5.277 20.828 -5.891 1 97.06 271 PRO B N 1
ATOM 4547 C CA . PRO B 1 271 ? -6.633 20.453 -6.297 1 97.06 271 PRO B CA 1
ATOM 4548 C C . PRO B 1 271 ? -6.926 18.969 -6.086 1 97.06 271 PRO B C 1
ATOM 4550 O O . PRO B 1 271 ? -6.008 18.141 -6.125 1 97.06 271 PRO B O 1
ATOM 4553 N N . LEU B 1 272 ? -8.18 18.656 -5.906 1 98.38 272 LEU B N 1
ATOM 4554 C CA . LEU B 1 272 ? -8.633 17.281 -5.684 1 98.38 272 LEU B CA 1
ATOM 4555 C C . LEU B 1 272 ? -8.164 16.359 -6.805 1 98.38 272 LEU B C 1
ATOM 4557 O O . LEU B 1 272 ? -8.172 16.75 -7.973 1 98.38 272 LEU B O 1
ATOM 4561 N N . GLN B 1 273 ? -7.746 15.219 -6.445 1 98.38 273 GLN B N 1
ATOM 4562 C CA . GLN B 1 273 ? -7.387 14.141 -7.367 1 98.38 273 GLN B CA 1
ATOM 4563 C C . GLN B 1 273 ? -8.477 13.078 -7.418 1 98.38 273 GLN B C 1
ATOM 4565 O O . GLN B 1 273 ? -9.25 12.922 -6.469 1 98.38 273 GLN B O 1
ATOM 4570 N N . PRO B 1 274 ? -8.531 12.305 -8.508 1 97.31 274 PRO B N 1
ATOM 4571 C CA . PRO B 1 274 ? -9.547 11.258 -8.625 1 97.31 274 PRO B CA 1
ATOM 4572 C C . PRO B 1 274 ? -9.359 10.133 -7.613 1 97.31 274 PRO B C 1
ATOM 4574 O O . PRO B 1 274 ? -8.242 9.633 -7.445 1 97.31 274 PRO B O 1
ATOM 4577 N N . LEU B 1 275 ? -10.422 9.781 -6.953 1 96.44 275 LEU B N 1
ATOM 4578 C CA . LEU B 1 275 ? -10.383 8.633 -6.047 1 96.44 275 LEU B CA 1
ATOM 4579 C C . LEU B 1 275 ? -10.258 7.328 -6.824 1 96.44 275 LEU B C 1
ATOM 4581 O O . LEU B 1 275 ? -9.562 6.406 -6.387 1 96.44 275 LEU B O 1
ATOM 4585 N N . ALA B 1 276 ? -10.906 7.25 -8.023 1 93.75 276 ALA B N 1
ATOM 4586 C CA . ALA B 1 276 ? -11.008 6.016 -8.805 1 93.75 276 ALA B CA 1
ATOM 4587 C C . ALA B 1 276 ? -11.68 4.91 -7.992 1 93.75 276 ALA B C 1
ATOM 4589 O O . ALA B 1 276 ? -12.758 5.105 -7.43 1 93.75 276 ALA B O 1
ATOM 4590 N N . HIS B 1 277 ? -11.156 3.713 -7.996 1 91.75 277 HIS B N 1
ATOM 4591 C CA . HIS B 1 277 ? -11.812 2.641 -7.258 1 91.75 277 HIS B CA 1
ATOM 4592 C C . HIS B 1 277 ? -11.016 2.252 -6.02 1 91.75 277 HIS B C 1
ATOM 4594 O O . HIS B 1 277 ? -11.133 1.13 -5.523 1 91.75 277 HIS B O 1
ATOM 4600 N N . ARG B 1 278 ? -10.18 3.199 -5.57 1 94.81 278 ARG B N 1
ATOM 4601 C CA . ARG B 1 278 ? -9.461 2.949 -4.328 1 94.81 278 ARG B CA 1
ATOM 4602 C C . ARG B 1 278 ? -10.422 2.744 -3.166 1 94.81 278 ARG B C 1
ATOM 4604 O O . ARG B 1 278 ? -11.5 3.346 -3.131 1 94.81 278 ARG B O 1
ATOM 4611 N N . ALA B 1 279 ? -9.945 1.974 -2.236 1 94.44 279 ALA B N 1
ATOM 4612 C CA . ALA B 1 279 ? -10.742 1.692 -1.042 1 94.44 279 ALA B CA 1
ATOM 4613 C C . ALA B 1 279 ? -10.609 2.818 -0.021 1 94.44 279 ALA B C 1
ATOM 4615 O O . ALA B 1 279 ? -9.516 3.322 0.224 1 94.44 279 ALA B O 1
ATOM 4616 N N . LEU B 1 280 ? -11.742 3.242 0.477 1 97.06 280 LEU B N 1
ATOM 4617 C CA . LEU B 1 280 ? -11.844 4.035 1.697 1 97.06 280 LEU B CA 1
ATOM 4618 C C . LEU B 1 280 ? -12.344 3.186 2.859 1 97.06 280 LEU B C 1
ATOM 4620 O O . LEU B 1 280 ? -13.367 2.508 2.742 1 97.06 280 LEU B O 1
ATOM 4624 N N . ARG B 1 281 ? -11.578 3.209 3.9 1 96.94 281 ARG B N 1
ATOM 4625 C CA . ARG B 1 281 ? -11.906 2.4 5.07 1 96.94 281 ARG B CA 1
ATOM 4626 C C . ARG B 1 281 ? -11.977 3.258 6.328 1 96.94 281 ARG B C 1
ATOM 4628 O O . ARG B 1 281 ? -11.18 4.188 6.492 1 96.94 281 ARG B O 1
ATOM 4635 N N . GLY B 1 282 ? -12.93 2.982 7.168 1 96.12 282 GLY B N 1
ATOM 4636 C CA . GLY B 1 282 ? -13.07 3.73 8.406 1 96.12 282 GLY B CA 1
ATOM 4637 C C . GLY B 1 282 ? -13.461 2.863 9.586 1 96.12 282 GLY B C 1
ATOM 4638 O O . GLY B 1 282 ? -13.953 1.745 9.406 1 96.12 282 GLY B O 1
ATOM 4639 N N . ASN B 1 283 ? -13.258 3.363 10.812 1 95.25 283 ASN B N 1
ATOM 4640 C CA . ASN B 1 283 ? -13.586 2.611 12.016 1 95.25 283 ASN B CA 1
ATOM 4641 C C . ASN B 1 283 ? -14.961 3 12.555 1 95.25 283 ASN B C 1
ATOM 4643 O O . ASN B 1 283 ? -15.375 2.529 13.617 1 95.25 283 ASN B O 1
ATOM 4647 N N . ARG B 1 284 ? -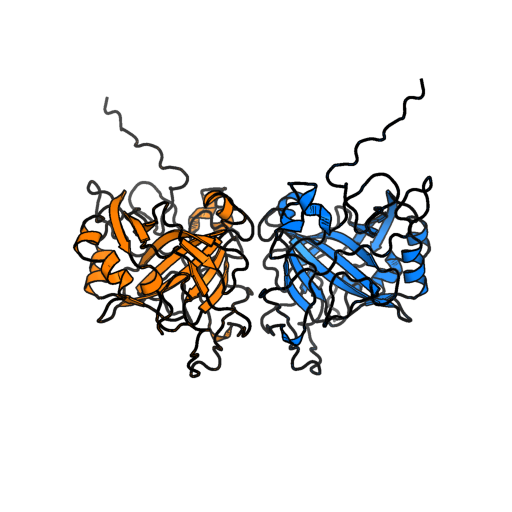15.609 3.869 11.852 1 92.75 284 ARG B N 1
ATOM 4648 C CA . ARG B 1 284 ? -17 4.199 12.141 1 92.75 284 ARG B CA 1
ATOM 4649 C C . ARG B 1 284 ? -17.906 3.857 10.953 1 92.75 284 ARG B C 1
ATOM 4651 O O . ARG B 1 284 ? -17.531 4.059 9.797 1 92.75 284 ARG B O 1
ATOM 4658 N N . ASP B 1 285 ? -19.047 3.398 11.289 1 86.12 285 ASP B N 1
ATOM 4659 C CA . ASP B 1 285 ? -20 3.033 10.234 1 86.12 285 ASP B CA 1
ATOM 4660 C C . ASP B 1 285 ? -20.719 4.266 9.695 1 86.12 285 ASP B C 1
ATOM 4662 O O . ASP B 1 285 ? -21.547 4.859 10.383 1 86.12 285 ASP B O 1
ATOM 4666 N N . PRO B 1 286 ? -20.422 4.605 8.5 1 79.88 286 PRO B N 1
ATOM 4667 C CA . PRO B 1 286 ? -21.062 5.809 7.957 1 79.88 286 PRO B CA 1
ATOM 4668 C C . PRO B 1 286 ? -22.578 5.652 7.797 1 79.88 286 PRO B C 1
ATOM 4670 O O . PRO B 1 286 ? -23.281 6.648 7.656 1 79.88 286 PRO B O 1
ATOM 4673 N N . ARG B 1 287 ? -23.062 4.41 7.723 1 80.5 287 ARG B N 1
ATOM 4674 C CA . ARG B 1 287 ? -24.484 4.156 7.562 1 80.5 287 ARG B CA 1
ATOM 4675 C C . ARG B 1 287 ? -25.234 4.414 8.867 1 80.5 287 ARG B C 1
ATOM 4677 O O . ARG B 1 287 ? -26.469 4.559 8.867 1 80.5 287 ARG B O 1
ATOM 4684 N N . HIS B 1 288 ? -24.422 4.441 9.922 1 79.62 288 HIS B N 1
ATOM 4685 C CA . HIS B 1 288 ? -25.016 4.719 11.227 1 79.62 288 HIS B CA 1
ATOM 4686 C C . HIS B 1 288 ? -24.328 5.891 11.906 1 79.62 288 HIS B C 1
ATOM 4688 O O . HIS B 1 288 ? -23.75 5.734 12.984 1 79.62 288 HIS B O 1
ATOM 4694 N N . PRO B 1 289 ? -24.469 6.996 11.352 1 70.56 289 PRO B N 1
ATOM 4695 C CA . PRO B 1 289 ? -23.75 8.156 11.883 1 70.56 289 PRO B CA 1
ATOM 4696 C C . PRO B 1 289 ? -24.25 8.578 13.266 1 70.56 289 PRO B C 1
ATOM 4698 O O . PRO B 1 289 ? -23.547 9.273 13.992 1 70.56 289 PRO B O 1
ATOM 4701 N N . GLU B 1 290 ? -25.312 8.078 13.523 1 69.88 290 GLU B N 1
ATOM 4702 C CA . GLU B 1 290 ? -25.953 8.453 14.789 1 69.88 290 GLU B CA 1
ATOM 4703 C C . GLU B 1 290 ? -25.312 7.707 15.961 1 69.88 290 GLU B C 1
ATOM 4705 O O . GLU B 1 290 ? -25.453 8.125 17.109 1 69.88 290 GLU B O 1
ATOM 4710 N N . ARG B 1 291 ? -24.734 6.539 15.562 1 66.81 291 ARG B N 1
ATOM 4711 C CA . ARG B 1 291 ? -24.141 5.785 16.656 1 66.81 291 ARG B CA 1
ATOM 4712 C C . ARG B 1 291 ? -22.859 6.461 17.156 1 66.81 291 ARG B C 1
ATOM 4714 O O . ARG B 1 291 ? -21.953 6.742 16.359 1 66.81 291 ARG B O 1
ATOM 4721 N N . ARG B 1 292 ? -23.062 7.074 18.281 1 66.94 292 ARG B N 1
ATOM 4722 C CA . ARG B 1 292 ? -21.891 7.652 18.906 1 66.94 292 ARG B CA 1
ATOM 4723 C C . ARG B 1 292 ? -20.891 6.562 19.312 1 66.94 292 ARG B C 1
ATOM 4725 O O . ARG B 1 292 ? -21.203 5.711 20.156 1 66.94 292 ARG B O 1
ATOM 4732 N N . CYS B 1 293 ? -19.922 6.477 18.469 1 75 293 CYS B N 1
ATOM 4733 C CA . CYS B 1 293 ? -18.891 5.527 18.828 1 75 293 CYS B CA 1
ATOM 4734 C C . CYS B 1 293 ? -18.094 6.023 20.031 1 75 293 CYS B C 1
ATOM 4736 O O . CYS B 1 293 ? -17.453 7.07 19.969 1 75 293 CYS B O 1
ATOM 4738 N N . ARG B 1 294 ? -18.391 5.387 21.203 1 78.81 294 ARG B N 1
ATOM 4739 C CA . ARG B 1 294 ? -17.703 5.73 22.453 1 78.81 294 ARG B CA 1
ATOM 4740 C C . ARG B 1 294 ? -16.766 4.613 22.891 1 78.81 294 ARG B C 1
ATOM 4742 O O . ARG B 1 294 ? -16.859 3.486 22.391 1 78.81 294 ARG B O 1
ATOM 4749 N N . GLY B 1 295 ? -15.773 5.027 23.625 1 84.56 295 GLY B N 1
ATOM 4750 C CA . GLY B 1 295 ? -14.875 4.035 24.203 1 84.56 295 GLY B CA 1
ATOM 4751 C C . GLY B 1 295 ? -13.445 4.188 23.734 1 84.56 295 GLY B C 1
ATOM 4752 O O . GLY B 1 295 ? -13.117 5.141 23.016 1 84.56 295 GLY B O 1
ATOM 4753 N N . PRO B 1 296 ? -12.664 3.32 24.156 1 87.81 296 PRO B N 1
ATOM 4754 C CA . PRO B 1 296 ? -11.227 3.441 23.922 1 87.81 296 PRO B CA 1
ATOM 4755 C C . PRO B 1 296 ? -10.852 3.34 22.453 1 87.81 296 PRO B C 1
ATOM 4757 O O . PRO B 1 296 ? -9.797 3.844 22.047 1 87.81 296 PRO B O 1
ATOM 4760 N N . ASN B 1 297 ? -11.75 2.832 21.672 1 90.88 297 ASN B N 1
ATOM 4761 C CA . ASN B 1 297 ? -11.438 2.629 20.266 1 90.88 297 ASN B CA 1
ATOM 4762 C C . ASN B 1 297 ? -11.531 3.932 19.484 1 90.88 297 ASN B C 1
ATOM 4764 O O . ASN B 1 297 ? -11.062 4.008 18.344 1 90.88 297 ASN B O 1
ATOM 4768 N N . TYR B 1 298 ? -12.086 4.922 20.141 1 94 298 TYR B N 1
ATOM 4769 C CA . TYR B 1 298 ? -12.352 6.16 19.422 1 94 298 TYR B CA 1
ATOM 4770 C C . TYR B 1 298 ? -11.648 7.34 20.078 1 94 298 TYR B C 1
ATOM 4772 O O . TYR B 1 298 ? -12.188 8.453 20.109 1 94 298 TYR B O 1
ATOM 4780 N N . ARG B 1 299 ? -10.531 7.031 20.703 1 94.38 299 ARG B N 1
ATOM 4781 C CA . ARG B 1 299 ? -9.68 8.062 21.297 1 94.38 299 ARG B CA 1
ATOM 4782 C C . ARG B 1 299 ? -8.219 7.836 20.938 1 94.38 299 ARG B C 1
ATOM 4784 O O . ARG B 1 299 ? -7.824 6.723 20.562 1 94.38 299 ARG B O 1
ATOM 4791 N N . LEU B 1 300 ? -7.496 8.906 21.031 1 96.12 300 LEU B N 1
ATOM 4792 C CA . LEU B 1 300 ? -6.051 8.781 20.875 1 96.12 300 LEU B CA 1
ATOM 4793 C C . LEU B 1 300 ? -5.43 8.125 22.109 1 96.12 300 LEU B C 1
ATOM 4795 O O . LEU B 1 300 ? -5.684 8.547 23.234 1 96.12 300 LEU B O 1
ATOM 4799 N N . HIS B 1 301 ? -4.707 7.078 21.922 1 96.31 301 HIS B N 1
ATOM 4800 C CA . HIS B 1 301 ? -3.965 6.465 23.031 1 96.31 301 HIS B CA 1
ATOM 4801 C C . HIS B 1 301 ? -2.568 7.066 23.141 1 96.31 301 HIS B C 1
ATOM 4803 O O . HIS B 1 301 ? -1.776 7 22.203 1 96.31 301 HIS B O 1
ATOM 4809 N N . VAL B 1 302 ? -2.244 7.645 24.234 1 94.88 302 VAL B N 1
ATOM 4810 C CA . VAL B 1 302 ? -0.953 8.297 24.438 1 94.88 302 VAL B CA 1
ATOM 4811 C C . VAL B 1 302 ? -0.1 7.473 25.406 1 94.88 302 VAL B C 1
ATOM 4813 O O . VAL B 1 302 ? -0.529 7.172 26.516 1 94.88 302 VAL B O 1
ATOM 4816 N N . ASP B 1 303 ? 1.025 7.051 24.844 1 87.31 303 ASP B N 1
ATOM 4817 C CA . ASP B 1 303 ? 1.93 6.289 25.688 1 87.31 303 ASP B CA 1
ATOM 4818 C C . ASP B 1 303 ? 2.613 7.191 26.719 1 87.31 303 ASP B C 1
ATOM 4820 O O . ASP B 1 303 ? 3.025 8.305 26.391 1 87.31 303 ASP B O 1
ATOM 4824 N N . GLY B 1 304 ? 2.834 6.695 28.016 1 69.44 304 GLY B N 1
ATOM 4825 C CA . GLY B 1 304 ? 3.494 7.438 29.062 1 69.44 304 GLY B CA 1
ATOM 4826 C C . GLY B 1 304 ? 2.562 8.383 29.812 1 69.44 304 GLY B C 1
ATOM 4827 O O . GLY B 1 304 ? 2.977 9.062 30.75 1 69.44 304 GLY B O 1
ATOM 4828 N N . ALA B 1 305 ? 1.351 8.789 29.281 1 57.56 305 ALA B N 1
ATOM 4829 C CA . ALA B 1 305 ? 0.444 9.648 30.047 1 57.56 305 ALA B CA 1
ATOM 4830 C C . ALA B 1 305 ? -0.007 8.977 31.328 1 57.56 305 ALA B C 1
ATOM 4832 O O . ALA B 1 305 ? -0.164 7.75 31.375 1 57.56 305 ALA B O 1
ATOM 4833 N N . PRO B 1 306 ? 0.08 9.586 32.469 1 47.09 306 PRO B N 1
ATOM 4834 C CA . PRO B 1 306 ? -0.446 9.016 33.688 1 47.09 306 PRO B CA 1
ATOM 4835 C C . PRO B 1 306 ? -1.873 8.492 33.562 1 47.09 306 PRO B C 1
ATOM 4837 O O . PRO B 1 306 ? -2.684 9.086 32.844 1 47.09 306 PRO B O 1
ATOM 4840 N N . HIS B 1 307 ? -2.074 7.164 33.438 1 40.53 307 HIS B N 1
ATOM 4841 C CA . HIS B 1 307 ? -3.432 6.633 33.531 1 40.53 307 HIS B CA 1
ATOM 4842 C C . HIS B 1 307 ? -4.219 7.281 34.656 1 40.53 307 HIS B C 1
ATOM 4844 O O . HIS B 1 307 ? -3.717 7.402 35.781 1 40.53 307 HIS B O 1
ATOM 4850 N N . GLY B 1 308 ? -5.055 8.242 34.531 1 27.39 308 GLY B N 1
ATOM 4851 C CA . GLY B 1 308 ? -5.875 8.555 35.688 1 27.39 308 GLY B CA 1
ATOM 4852 C C . GLY B 1 308 ? -6.418 7.328 36.375 1 27.39 308 GLY B C 1
ATOM 4853 O O . GLY B 1 308 ? -6.906 6.398 35.719 1 27.39 308 GLY B O 1
ATOM 4854 N N . ARG B 1 309 ? -6.113 7.164 37.75 1 22.58 309 ARG B N 1
ATOM 4855 C CA . ARG B 1 309 ? -6.867 6.363 38.719 1 22.58 309 ARG B CA 1
ATOM 4856 C C . ARG B 1 309 ? -8.328 6.805 38.781 1 22.58 309 ARG B C 1
ATOM 4858 O O . ARG B 1 309 ? -8.617 8 38.812 1 22.58 309 ARG B O 1
#